Protein 3J9E (pdb70)

Secondary structure (DSSP, 8-state):
--B--B---SS----------HHHHHHHHHHHHHHHHT-SGGGTTTHHHHHHHHHHHHHHHHHH-S----EEES----SS-----TT-HHHHHHHHHHHHHHHHHHHHHHHHHTHHHHHHHTTHHHHHHHHHTTS-SSSS-----HHHHHHHHHHHHHHHHHHHHHHHHHHHHHHHH-TTS--HHHHHHHHHHHHHHHHHHHHHHHHHTTS-TT-EEES----HHHHHHTT-S--SS---S-SS---STTHHHHTTHHHHHHHHSS---TT----SS-HHHHHHHHHSTTS---HHHHHHHHHHHHHHHHHHHHHHHHIIIIIHHHHHHHHHHHHHHH---SSS--HHHHHHS---GGGSSSEEEEE-SSS-SSEEEEEE---GGG---EEEEEETTTTEEEEEEB----STT---PPP-SB-HHHHHHHHHHHHHHT--SSSS----GGG-----PEEEEEE---S-HHHHHHHHHHHHH-HHHHHHHS-SSHHHHHHHHHHHHHT-EEE---------

Radius of gyration: 26.77 Å; Cα contacts (8 Å, |Δi|>4): 735; chains: 1; bounding box: 48×73×82 Å

Foldseek 3Di:
DKDKFFAFALPPDPDPPPQDCVLVVLVVVVQVVCVPPPGDVPCVDPVVVVSVVVSVVVVVVSVCPRDFFAWEQLAAQAPPAAQFQQFALVRFVVRVVVVVVVLLVQLQVLCVPCVVVCLVQLRDLLLVLLCVPPDDDDPPPVVDFLLVSLLSLLVSLLSLLVLLLVQLVVLLVLLVQDPVRHDPVSVVLVVVQLVLLVVVLVQLLVQQVPDDGRYYYHRHYHDLQVNLVSAQSDQRGDDPPDGDRNNSVSSNPSSDSQVSNCVQAVDHLPQLFARSHQSQSSVQSVVCSDPRRGSNSVSVSSVQRSVSSVLSSLLSVLCVPPPSVVLVVLQVVCCVPPDDDSSGRDVVSNVLADWDQQADQFWWKWAFPADDPQKIKTWGFAGLSATKIKIWIGRVVSRMIMIFTAFDDDGRRHDDDHGDHHHPVVRVVVVNVCSQVVDDVDPCPPVDPPRPPDGDIHINGGHHANRHVVVLVVLSVCCRPPNSCSNSLQDDPNSSSSSSSCSCNRRNMGGDDDDDDDDD

Solvent-accessible surface area: 25663 Å² total; per-residue (Å²): 73,99,29,65,78,62,3,24,62,41,61,63,161,128,60,133,83,116,100,68,51,46,26,139,111,31,92,73,76,25,39,130,23,21,134,195,145,87,118,70,150,134,10,80,70,90,64,54,47,118,17,108,37,12,12,117,44,68,62,58,40,82,86,173,49,73,35,46,67,34,0,0,7,15,4,0,39,10,37,66,44,102,5,3,23,0,31,40,64,44,79,7,25,118,44,44,144,80,74,93,103,90,54,64,137,71,22,49,78,5,40,108,126,4,32,109,97,1,90,135,102,10,7,129,56,0,46,63,0,21,74,77,61,77,34,179,73,116,89,149,77,123,121,59,106,38,21,67,10,0,41,36,0,0,44,0,0,24,76,0,0,56,32,17,14,75,37,4,102,91,1,0,70,0,1,82,61,106,128,76,112,28,74,152,71,15,67,76,45,9,119,104,2,46,69,43,2,66,50,0,26,98,28,1,52,106,64,26,97,60,21,133,155,91,16,27,68,29,0,5,37,32,66,17,70,79,1,25,46,20,3,6,13,11,45,8,12,56,56,54,179,32,95,18,22,0,2,0,59,3,0,13,18,0,1,13,0,37,95,0,2,58,54,10,0,28,6,45,2,34,10,1,58,11,7,40,7,7,13,34,1,0,23,11,4,4,105,55,103,69,130,124,1,57,33,91,21,0,0,96,0,0,64,18,7,4,114,3,3,60,41,2,35,105,0,0,51,18,2,56,93,101,0,8,71,96,0,92,136,13,4,56,70,6,83,139,128,65,48,49,128,25,90,86,8,76,70,89,0,35,108,93,10,120,6,68,159,30,32,37,3,18,0,0,0,20,15,5,24,40,110,35,67,29,4,0,0,0,4,0,2,2,16,4,28,26,2,79,3,0,0,0,0,0,4,9,64,72,28,19,0,2,6,5,49,6,34,4,32,169,32,40,6,19,15,86,77,127,66,79,46,63,68,30,55,84,0,18,79,49,1,1,54,54,6,29,67,54,19,186,78,87,122,151,63,5,195,93,119,125,216,24,182,40,1,89,22,91,56,34,14,29,14,32,11,21,8,6,18,51,39,0,58,32,21,0,54,101,2,0,118,44,66,63,2,0,21,2,1,3,69,36,83,88,91,50,10,14,41,2,1,0,0,2,0,15,25,5,5,42,27,10,57,139,202,122,115,80,70,128

B-factor: mean 66.03, std 76.8, range [14.99, 569.48]

Structure (mmCIF, N/CA/C/O backbone):
data_3J9E
#
_entry.id   3J9E
#
_cell.length_a   1
_cell.length_b   1
_cell.length_c   1
_cell.angle_alpha   90
_cell.angle_beta   90
_cell.angle_gamma   90
#
_symmetry.space_group_name_H-M   'P 1'
#
loop_
_atom_site.group_PDB
_atom_site.id
_atom_site.type_symbol
_atom_site.label_atom_id
_atom_site.label_alt_id
_atom_site.label_comp_id
_atom_site.label_asym_id
_atom_site.label_entity_id
_atom_site.label_seq_id
_atom_site.pdbx_PDB_ins_code
_atom_site.Cartn_x
_atom_site.Cartn_y
_atom_site.Cartn_z
_atom_site.occupancy
_atom_site.B_iso_or_equiv
_atom_site.auth_seq_id
_atom_site.auth_comp_id
_atom_site.auth_asym_id
_atom_site.auth_atom_id
_atom_site.pdbx_PDB_model_num
ATOM 1 N N . GLY A 1 2 ? -40.527 73.788 308.375 1.00 66.21 2 GLY D N 1
ATOM 2 C CA . GLY A 1 2 ? -40.253 74.181 307.004 1.00 67.69 2 GLY D CA 1
ATOM 3 C C . GLY A 1 2 ? -39.053 73.450 306.426 1.00 62.31 2 GLY D C 1
ATOM 4 O O . GLY A 1 2 ? -37.918 73.844 306.655 1.00 69.57 2 GLY D O 1
ATOM 5 N N . LYS A 1 3 ? -39.307 72.389 305.671 1.00 52.19 3 LYS D N 1
ATOM 6 C CA . LYS A 1 3 ? -38.258 71.615 305.036 1.00 37.30 3 LYS D CA 1
ATOM 7 C C . LYS A 1 3 ? -37.490 72.466 304.030 1.00 38.84 3 LYS D C 1
ATOM 8 O O . LYS A 1 3 ? -38.058 73.368 303.441 1.00 52.33 3 LYS D O 1
ATOM 14 N N . VAL A 1 4 ? -36.197 72.216 303.867 1.00 31.02 4 VAL D N 1
ATOM 15 C CA . VAL A 1 4 ? -35.376 72.884 302.855 1.00 26.87 4 VAL D CA 1
ATOM 16 C C . VAL A 1 4 ? -34.331 71.928 302.314 1.00 29.09 4 VAL D C 1
ATOM 17 O O . VAL A 1 4 ? -33.574 71.366 303.073 1.00 39.10 4 VAL D O 1
ATOM 21 N N . ILE A 1 5 ? -34.245 71.704 301.018 1.00 26.70 5 ILE D N 1
ATOM 22 C CA . ILE A 1 5 ? -33.189 70.797 300.586 1.00 19.32 5 ILE D CA 1
ATOM 23 C C . ILE A 1 5 ? -32.311 71.420 299.490 1.00 50.88 5 ILE D C 1
ATOM 24 O O . ILE A 1 5 ? -32.376 71.028 298.327 1.00 52.67 5 ILE D O 1
ATOM 29 N N . ARG A 1 6 ? -31.493 72.408 299.874 1.00 48.18 6 ARG D N 1
ATOM 30 C CA . ARG A 1 6 ? -30.557 73.081 298.969 1.00 19.93 6 ARG D CA 1
ATOM 31 C C . ARG A 1 6 ? -29.407 72.165 298.724 1.00 19.57 6 ARG D C 1
ATOM 32 O O . ARG A 1 6 ? -29.394 71.070 299.254 1.00 20.33 6 ARG D O 1
ATOM 40 N N . SER A 1 7 ? -28.479 72.541 297.862 1.00 23.72 7 SER D N 1
ATOM 41 C CA . SER A 1 7 ? -27.275 71.720 297.737 1.00 28.00 7 SER D CA 1
ATOM 42 C C . SER A 1 7 ? -26.014 72.569 297.967 1.00 31.64 7 SER D C 1
ATOM 43 O O . SER A 1 7 ? -25.955 73.729 297.552 1.00 39.50 7 SER D O 1
ATOM 46 N N . LEU A 1 8 ? -25.020 71.983 298.632 1.00 18.96 8 LEU D N 1
ATOM 47 C CA . LEU A 1 8 ? -23.829 72.689 299.076 1.00 18.89 8 LEU D CA 1
ATOM 48 C C . LEU A 1 8 ? -22.903 73.191 297.966 1.00 27.08 8 LEU D C 1
ATOM 49 O O . LEU A 1 8 ? -22.717 72.506 296.984 1.00 40.40 8 LEU D O 1
ATOM 54 N N . ASN A 1 9 ? -22.309 74.371 298.122 1.00 19.59 9 ASN D N 1
ATOM 55 C CA . ASN A 1 9 ? -21.343 74.872 297.144 1.00 30.84 9 ASN D CA 1
ATOM 56 C C . ASN A 1 9 ? -19.914 74.568 297.509 1.00 36.32 9 ASN D C 1
ATOM 57 O O . ASN A 1 9 ? -19.675 74.135 298.609 1.00 49.08 9 ASN D O 1
ATOM 62 N N . ARG A 1 10 ? -18.946 74.780 296.620 1.00 35.60 10 ARG D N 1
ATOM 63 C CA . ARG A 1 10 ? -17.646 74.195 296.901 1.00 31.52 10 ARG D CA 1
ATOM 64 C C . ARG A 1 10 ? -16.359 74.743 296.254 1.00 40.18 10 ARG D C 1
ATOM 65 O O . ARG A 1 10 ? -15.292 74.245 296.573 1.00 51.23 10 ARG D O 1
ATOM 73 N N . PHE A 1 11 ? -16.454 75.722 295.360 1.00 41.51 11 PHE D N 1
ATOM 74 C CA . PHE A 1 11 ? -15.305 76.329 294.627 1.00 47.63 11 PHE D CA 1
ATOM 75 C C . PHE A 1 11 ? -15.119 75.739 293.230 1.00 55.74 11 PHE D C 1
ATOM 76 O O . PHE A 1 11 ? -15.075 76.485 292.238 1.00 57.28 11 PHE D O 1
ATOM 84 N N . GLY A 1 12 ? -15.037 74.421 293.119 1.00 61.39 12 GLY D N 1
ATOM 85 C CA . GLY A 1 12 ? -15.142 73.833 291.793 1.00 64.25 12 GLY D CA 1
ATOM 86 C C . GLY A 1 12 ? -16.605 73.780 291.349 1.00 68.93 12 GLY D C 1
ATOM 87 O O . GLY A 1 12 ? -17.257 72.738 291.506 1.00 68.02 12 GLY D O 1
ATOM 88 N N . LYS A 1 13 ? -17.124 74.893 290.812 1.00 64.38 13 LYS D N 1
ATOM 89 C CA . LYS A 1 13 ? -18.542 75.001 290.394 1.00 61.87 13 LYS D CA 1
ATOM 90 C C . LYS A 1 13 ? -18.744 75.953 289.209 1.00 58.38 13 LYS D C 1
ATOM 91 O O . LYS A 1 13 ? -19.444 76.969 289.330 1.00 54.83 13 LYS D O 1
ATOM 97 N N . LYS A 1 14 ? -19.554 75.729 289.254 1.00 147.16 14 LYS D N 1
ATOM 98 C CA . LYS A 1 14 ? -19.632 76.602 288.085 1.00 179.85 14 LYS D CA 1
ATOM 99 C C . LYS A 1 14 ? -18.676 76.117 286.987 1.00 209.17 14 LYS D C 1
ATOM 100 O O . LYS A 1 14 ? -18.838 75.011 286.472 1.00 210.41 14 LYS D O 1
ATOM 106 N N . VAL A 1 15 ? -17.683 76.946 286.654 1.00 231.12 15 VAL D N 1
ATOM 107 C CA . VAL A 1 15 ? -16.665 76.647 285.636 1.00 223.83 15 VAL D CA 1
ATOM 108 C C . VAL A 1 15 ? -17.281 76.114 284.343 1.00 210.69 15 VAL D C 1
ATOM 109 O O . VAL A 1 15 ? -17.364 74.903 284.134 1.00 211.14 15 VAL D O 1
ATOM 113 N N . GLY A 1 16 ? -17.735 77.022 283.487 1.00 226.63 16 GLY D N 1
ATOM 114 C CA . GLY A 1 16 ? -17.670 78.444 283.760 1.00 243.60 16 GLY D CA 1
ATOM 115 C C . GLY A 1 16 ? -18.603 79.177 282.827 1.00 228.26 16 GLY D C 1
ATOM 116 O O . GLY A 1 16 ? -18.624 78.907 281.626 1.00 240.02 16 GLY D O 1
ATOM 117 N N . ASN A 1 17 ? -19.384 80.097 283.380 1.00 236.74 17 ASN D N 1
ATOM 118 C CA . ASN A 1 17 ? -20.379 80.818 282.600 1.00 259.19 17 ASN D CA 1
ATOM 119 C C . ASN A 1 17 ? -19.763 81.680 281.498 1.00 262.52 17 ASN D C 1
ATOM 120 O O . ASN A 1 17 ? -20.289 81.748 280.386 1.00 264.04 17 ASN D O 1
ATOM 125 N N . ALA A 1 18 ? -18.631 82.308 281.813 1.00 256.12 18 ALA D N 1
ATOM 126 C CA . ALA A 1 18 ? -17.866 83.125 280.864 1.00 245.49 18 ALA D CA 1
ATOM 127 C C . ALA A 1 18 ? -18.692 84.128 280.042 1.00 235.63 18 ALA D C 1
ATOM 128 O O . ALA A 1 18 ? -18.856 83.940 278.836 1.00 234.61 18 ALA D O 1
ATOM 130 N N . LEU A 1 19 ? -19.223 85.174 280.678 1.00 229.18 19 LEU D N 1
ATOM 131 C CA . LEU A 1 19 ? -19.849 86.263 279.912 1.00 227.23 19 LEU D CA 1
ATOM 132 C C . LEU A 1 19 ? -18.832 87.378 279.532 1.00 222.04 19 LEU D C 1
ATOM 133 O O . LEU A 1 19 ? -18.745 87.714 278.349 1.00 221.28 19 LEU D O 1
ATOM 138 N N . THR A 1 20 ? -18.061 87.957 280.465 1.00 228.38 20 THR D N 1
ATOM 139 C CA . THR A 1 20 ? -18.193 87.818 281.916 1.00 233.46 20 THR D CA 1
ATOM 140 C C . THR A 1 20 ? -18.704 89.134 282.500 1.00 215.69 20 THR D C 1
ATOM 141 O O . THR A 1 20 ? -18.944 89.249 283.704 1.00 213.79 20 THR D O 1
ATOM 145 N N . SER A 1 21 ? -18.871 90.124 281.630 1.00 201.55 21 SER D N 1
ATOM 146 C CA . SER A 1 21 ? -19.273 91.458 282.057 1.00 185.41 21 SER D CA 1
ATOM 147 C C . SER A 1 21 ? -20.770 91.522 282.267 1.00 146.95 21 SER D C 1
ATOM 148 O O . SER A 1 21 ? -21.326 90.757 283.050 1.00 134.68 21 SER D O 1
ATOM 151 N N . ASN A 1 22 ? -21.404 92.454 281.560 1.00 140.86 22 ASN D N 1
ATOM 152 C CA . ASN A 1 22 ? -22.843 92.683 281.618 1.00 145.00 22 ASN D CA 1
ATOM 153 C C . ASN A 1 22 ? -23.291 93.204 282.978 1.00 134.77 22 ASN D C 1
ATOM 154 O O . ASN A 1 22 ? -24.262 93.954 283.065 1.00 135.67 22 ASN D O 1
ATOM 159 N N . THR A 1 23 ? -22.559 92.849 284.029 1.00 131.20 23 THR D N 1
ATOM 160 C CA . THR A 1 23 ? -22.814 93.382 285.360 1.00 121.46 23 THR D CA 1
ATOM 161 C C . THR A 1 23 ? -22.642 94.891 285.348 1.00 96.37 23 THR D C 1
ATOM 162 O O . THR A 1 23 ? -23.207 95.584 286.181 1.00 84.10 23 THR D O 1
ATOM 166 N N . ALA A 1 24 ? -21.839 95.387 284.413 1.00 88.58 24 ALA D N 1
ATOM 167 C CA . ALA A 1 24 ? -21.666 96.820 284.245 1.00 88.55 24 ALA D CA 1
ATOM 168 C C . ALA A 1 24 ? -22.785 97.385 283.399 1.00 80.21 24 ALA D C 1
ATOM 169 O O . ALA A 1 24 ? -23.301 98.473 283.658 1.00 72.95 24 ALA D O 1
ATOM 171 N N . LYS A 1 25 ? -23.123 96.630 282.358 1.00 91.16 25 LYS D N 1
ATOM 172 C CA . LYS A 1 25 ? -24.156 97.014 281.409 1.00 78.15 25 LYS D CA 1
ATOM 173 C C . LYS A 1 25 ? -25.518 97.038 282.080 1.00 68.00 25 LYS D C 1
ATOM 174 O O . LYS A 1 25 ? -26.371 97.853 281.729 1.00 75.72 25 LYS D O 1
ATOM 180 N N . LYS A 1 26 ? -25.717 96.143 283.045 1.00 57.64 26 LYS D N 1
ATOM 181 C CA . LYS A 1 26 ? -27.008 96.026 283.706 1.00 65.48 26 LYS D CA 1
ATOM 182 C C . LYS A 1 26 ? -27.165 97.038 284.816 1.00 77.07 26 LYS D C 1
ATOM 183 O O . LYS A 1 26 ? -28.166 97.752 284.867 1.00 70.88 26 LYS D O 1
ATOM 189 N N . ILE A 1 27 ? -26.140 97.143 285.660 1.00 83.81 27 ILE D N 1
ATOM 190 C CA . ILE A 1 27 ? -26.189 98.039 286.804 1.00 74.39 27 ILE D CA 1
ATOM 191 C C . ILE A 1 27 ? -26.407 99.450 286.284 1.00 70.58 27 ILE D C 1
ATOM 192 O O . ILE A 1 27 ? -26.951 100.281 286.986 1.00 79.87 27 ILE D O 1
ATOM 197 N N . TYR A 1 28 ? -25.997 99.722 285.051 1.00 62.84 28 TYR D N 1
ATOM 198 C CA . TYR A 1 28 ? -26.291 101.012 284.452 1.00 66.88 28 TYR D CA 1
ATOM 199 C C . TYR A 1 28 ? -27.711 101.061 283.915 1.00 78.70 28 TYR D C 1
ATOM 200 O O . TYR A 1 28 ? -28.383 102.092 284.003 1.00 91.50 28 TYR D O 1
ATOM 209 N N . SER A 1 29 ? -28.174 99.942 283.371 1.00 77.48 29 SER D N 1
ATOM 210 C CA . SER A 1 29 ? -29.464 99.925 282.694 1.00 97.50 29 SER D CA 1
ATOM 211 C C . SER A 1 29 ? -30.629 100.089 283.665 1.00 91.15 29 SER D C 1
ATOM 212 O O . SER A 1 29 ? -31.540 100.875 283.420 1.00 96.94 29 SER D O 1
ATOM 215 N N . THR A 1 30 ? -30.607 99.327 284.754 1.00 91.35 30 THR D N 1
ATOM 216 C CA . THR A 1 30 ? -31.617 99.462 285.802 1.00 93.77 30 THR D CA 1
ATOM 217 C C . THR A 1 30 ? -31.495 100.774 286.569 1.00 103.36 30 THR D C 1
ATOM 218 O O . THR A 1 30 ? -32.495 101.338 287.007 1.00 112.93 30 THR D O 1
ATOM 222 N N . ILE A 1 31 ? -30.266 101.247 286.744 1.00 93.02 31 ILE D N 1
ATOM 223 C CA . ILE A 1 31 ? -30.042 102.490 287.460 1.00 89.73 31 ILE D CA 1
ATOM 224 C C . ILE A 1 31 ? -30.611 103.645 286.662 1.00 78.95 31 ILE D C 1
ATOM 225 O O . ILE A 1 31 ? -31.115 104.606 287.238 1.00 94.94 31 ILE D O 1
ATOM 230 N N . GLY A 1 32 ? -30.570 103.532 285.336 1.00 83.16 32 GLY D N 1
ATOM 231 C CA . GLY A 1 32 ? -31.136 104.559 284.472 1.00 96.71 32 GLY D CA 1
ATOM 232 C C . GLY A 1 32 ? -32.657 104.544 284.414 1.00 107.62 32 GLY D C 1
ATOM 233 O O . GLY A 1 32 ? -33.309 105.586 284.257 1.00 119.61 32 GLY D O 1
ATOM 234 N N . LYS A 1 33 ? -33.226 103.354 284.553 1.00 100.80 33 LYS D N 1
ATOM 235 C CA . LYS A 1 33 ? -34.669 103.182 284.547 1.00 107.93 33 LYS D CA 1
ATOM 236 C C . LYS A 1 33 ? -35.295 103.624 285.867 1.00 117.52 33 LYS D C 1
ATOM 237 O O . LYS A 1 33 ? -36.383 104.209 285.885 1.00 132.86 33 LYS D O 1
ATOM 243 N N . ALA A 1 34 ? -34.605 103.342 286.969 1.00 116.78 34 ALA D N 1
ATOM 244 C CA . ALA A 1 34 ? -35.066 103.768 288.287 1.00 120.81 34 ALA D CA 1
ATOM 245 C C . ALA A 1 34 ? -35.075 105.287 288.366 1.00 125.84 34 ALA D C 1
ATOM 246 O O . ALA A 1 34 ? -35.895 105.880 289.066 1.00 131.37 34 ALA D O 1
ATOM 248 N N . ALA A 1 35 ? -34.140 105.912 287.661 1.00 126.68 35 ALA D N 1
ATOM 249 C CA . ALA A 1 35 ? -34.154 107.357 287.486 1.00 135.57 35 ALA D CA 1
ATOM 250 C C . ALA A 1 35 ? -35.275 107.796 286.542 1.00 142.14 35 ALA D C 1
ATOM 251 O O . ALA A 1 35 ? -35.835 108.877 286.701 1.00 157.24 35 ALA D O 1
ATOM 253 N N . GLU A 1 36 ? -35.605 106.958 285.564 1.00 145.12 36 GLU D N 1
ATOM 254 C CA . GLU A 1 36 ? -36.712 107.267 284.661 1.00 154.26 36 GLU D CA 1
ATOM 255 C C . GLU A 1 36 ? -38.062 107.252 285.387 1.00 152.99 36 GLU D C 1
ATOM 256 O O . GLU A 1 36 ? -39.006 107.927 284.971 1.00 163.26 36 GLU D O 1
ATOM 262 N N . ARG A 1 37 ? -38.152 106.480 286.467 1.00 144.86 37 ARG D N 1
ATOM 263 C CA . ARG A 1 37 ? -39.376 106.430 287.268 1.00 144.48 37 ARG D CA 1
ATOM 264 C C . ARG A 1 37 ? -39.550 107.617 288.225 1.00 150.00 37 ARG D C 1
ATOM 265 O O . ARG A 1 37 ? -40.666 108.101 288.412 1.00 162.38 37 ARG D O 1
ATOM 273 N N . PHE A 1 38 ? -38.462 108.087 288.831 1.00 155.94 38 PHE D N 1
ATOM 274 C CA . PHE A 1 38 ? -38.592 108.972 289.989 1.00 163.97 38 PHE D CA 1
ATOM 275 C C . PHE A 1 38 ? -38.357 110.489 289.741 1.00 184.20 38 PHE D C 1
ATOM 276 O O . PHE A 1 38 ? -38.614 111.272 290.653 1.00 189.95 38 PHE D O 1
ATOM 284 N N . ALA A 1 39 ? -37.889 110.859 288.534 1.00 200.41 39 ALA D N 1
ATOM 285 C CA . ALA A 1 39 ? -37.721 112.237 287.974 1.00 230.60 39 ALA D CA 1
ATOM 286 C C . ALA A 1 39 ? -36.331 112.434 287.384 1.00 245.30 39 ALA D C 1
ATOM 287 O O . ALA A 1 39 ? -35.547 113.254 287.866 1.00 254.61 39 ALA D O 1
ATOM 289 N N . GLU A 1 40 ? -36.045 111.656 286.346 1.00 279.92 40 GLU D N 1
ATOM 290 C CA . GLU A 1 40 ? -34.897 111.860 285.465 1.00 294.61 40 GLU D CA 1
ATOM 291 C C . GLU A 1 40 ? -33.517 111.823 286.116 1.00 296.99 40 GLU D C 1
ATOM 292 O O . GLU A 1 40 ? -33.372 111.778 287.340 1.00 297.70 40 GLU D O 1
ATOM 298 N N . SER A 1 41 ? -32.507 111.829 285.250 1.00 306.17 41 SER D N 1
ATOM 299 C CA . SER A 1 41 ? -31.113 111.636 285.639 1.00 313.68 41 SER D CA 1
ATOM 300 C C . SER A 1 41 ? -30.336 112.928 285.946 1.00 317.87 41 SER D C 1
ATOM 301 O O . SER A 1 41 ? -29.160 112.870 286.316 1.00 319.97 41 SER D O 1
ATOM 304 N N . GLU A 1 42 ? -30.992 114.079 285.802 1.00 323.31 42 GLU D N 1
ATOM 305 C CA . GLU A 1 42 ? -30.299 115.376 285.747 1.00 325.20 42 GLU D CA 1
ATOM 306 C C . GLU A 1 42 ? -29.521 115.778 287.021 1.00 319.25 42 GLU D C 1
ATOM 307 O O . GLU A 1 42 ? -28.468 116.419 286.930 1.00 325.85 42 GLU D O 1
ATOM 313 N N . ILE A 1 43 ? -30.014 115.382 288.196 1.00 312.69 43 ILE D N 1
ATOM 314 C CA . ILE A 1 43 ? -29.359 115.726 289.468 1.00 303.12 43 ILE D CA 1
ATOM 315 C C . ILE A 1 43 ? -27.972 115.076 289.594 1.00 287.11 43 ILE D C 1
ATOM 316 O O . ILE A 1 43 ? -27.057 115.630 290.215 1.00 274.19 43 ILE D O 1
ATOM 321 N N . GLY A 1 44 ? -27.814 113.910 288.983 1.00 302.47 44 GLY D N 1
ATOM 322 C CA . GLY A 1 44 ? -26.609 113.132 289.167 1.00 337.23 44 GLY D CA 1
ATOM 323 C C . GLY A 1 44 ? -25.436 113.431 288.268 1.00 343.50 44 GLY D C 1
ATOM 324 O O . GLY A 1 44 ? -24.358 112.885 288.461 1.00 355.17 44 GLY D O 1
ATOM 325 N N . SER A 1 45 ? -25.643 114.312 287.300 1.00 374.23 45 SER D N 1
ATOM 326 C CA . SER A 1 45 ? -24.756 114.422 286.141 1.00 386.75 45 SER D CA 1
ATOM 327 C C . SER A 1 45 ? -23.275 114.910 286.194 1.00 389.66 45 SER D C 1
ATOM 328 O O . SER A 1 45 ? -22.517 114.376 285.378 1.00 402.97 45 SER D O 1
ATOM 331 N N . ALA A 1 46 ? -22.760 115.829 287.039 1.00 365.63 46 ALA D N 1
ATOM 332 C CA . ALA A 1 46 ? -23.094 116.324 288.395 1.00 208.28 46 ALA D CA 1
ATOM 333 C C . ALA A 1 46 ? -22.595 115.318 289.424 1.00 162.51 46 ALA D C 1
ATOM 334 O O . ALA A 1 46 ? -21.928 114.358 289.073 1.00 64.38 46 ALA D O 1
ATOM 336 N N . ALA A 1 47 ? -22.848 115.577 290.696 1.00 112.48 47 ALA D N 1
ATOM 337 C CA . ALA A 1 47 ? -22.134 114.876 291.765 1.00 95.34 47 ALA D CA 1
ATOM 338 C C . ALA A 1 47 ? -22.420 113.381 291.917 1.00 75.46 47 ALA D C 1
ATOM 339 O O . ALA A 1 47 ? -21.561 112.646 292.387 1.00 61.23 47 ALA D O 1
ATOM 341 N N . ILE A 1 48 ? -23.620 112.931 291.562 1.00 74.83 48 ILE D N 1
ATOM 342 C CA . ILE A 1 48 ? -24.002 111.536 291.798 1.00 65.75 48 ILE D CA 1
ATOM 343 C C . ILE A 1 48 ? -23.369 110.561 290.811 1.00 68.64 48 ILE D C 1
ATOM 344 O O . ILE A 1 48 ? -23.147 109.381 291.128 1.00 78.76 48 ILE D O 1
ATOM 349 N N . ASP A 1 49 ? -23.054 111.053 289.619 1.00 62.98 49 ASP D N 1
ATOM 350 C CA . ASP A 1 49 ? -22.457 110.200 288.610 1.00 74.25 49 ASP D CA 1
ATOM 351 C C . ASP A 1 49 ? -21.108 109.691 289.083 1.00 76.88 49 ASP D C 1
ATOM 352 O O . ASP A 1 49 ? -20.649 108.631 288.659 1.00 89.08 49 ASP D O 1
ATOM 357 N N . GLY A 1 50 ? -20.468 110.451 289.963 1.00 75.03 50 GLY D N 1
ATOM 358 C CA . GLY A 1 50 ? -19.238 109.997 290.579 1.00 78.81 50 GLY D CA 1
ATOM 359 C C . GLY A 1 50 ? -19.500 108.821 291.496 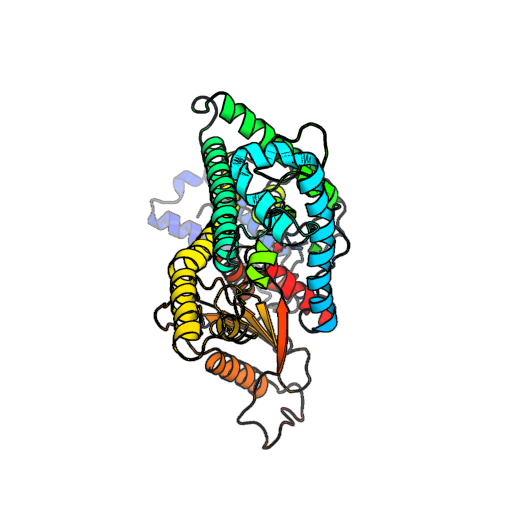1.00 69.55 50 GLY D C 1
ATOM 360 O O . GLY A 1 50 ? -18.728 107.859 291.522 1.00 79.91 50 GLY D O 1
ATOM 361 N N . LEU A 1 51 ? -20.618 108.870 292.212 1.00 57.32 51 LEU D N 1
ATOM 362 C CA . LEU A 1 51 ? -20.968 107.780 293.108 1.00 69.85 51 LEU D CA 1
ATOM 363 C C . LEU A 1 51 ? -21.262 106.506 292.333 1.00 85.70 51 LEU D C 1
ATOM 364 O O . LEU A 1 51 ? -20.838 105.408 292.721 1.00 97.49 51 LEU D O 1
ATOM 369 N N . VAL A 1 52 ? -21.959 106.668 291.214 1.00 88.17 52 VAL D N 1
ATOM 370 C CA . VAL A 1 52 ? -22.306 105.539 290.363 1.00 55.96 52 VAL D CA 1
ATOM 371 C C . VAL A 1 52 ? -21.076 104.922 289.766 1.00 119.90 52 VAL D C 1
ATOM 372 O O . VAL A 1 52 ? -20.896 103.710 289.794 1.00 110.51 52 VAL D O 1
ATOM 376 N N . GLN A 1 53 ? -20.223 105.776 289.215 1.00 55.99 53 GLN D N 1
ATOM 377 C CA . GLN A 1 53 ? -19.041 105.303 288.531 1.00 55.68 53 GLN D CA 1
ATOM 378 C C . GLN A 1 53 ? -18.169 104.558 289.499 1.00 59.68 53 GLN D C 1
ATOM 379 O O . GLN A 1 53 ? -17.550 103.551 289.156 1.00 78.05 53 GLN D O 1
ATOM 385 N N . GLY A 1 54 ? -18.164 105.040 290.732 1.00 54.27 54 GLY D N 1
ATOM 386 C CA . GLY A 1 54 ? -17.351 104.427 291.755 1.00 53.30 54 GLY D CA 1
ATOM 387 C C . GLY A 1 54 ? -17.880 103.080 292.178 1.00 97.50 54 GLY D C 1
ATOM 388 O O . GLY A 1 54 ? -17.123 102.111 292.280 1.00 97.59 54 GLY D O 1
ATOM 389 N N . SER A 1 55 ? -19.182 103.002 292.423 1.00 52.36 55 SER D N 1
ATOM 390 C CA . SER A 1 55 ? -19.753 101.735 292.859 1.00 78.04 55 SER D CA 1
ATOM 391 C C . SER A 1 55 ? -19.689 100.675 291.764 1.00 77.46 55 SER D C 1
ATOM 392 O O . SER A 1 55 ? -19.468 99.501 292.033 1.00 83.54 55 SER D O 1
ATOM 395 N N . VAL A 1 56 ? -19.871 101.109 290.526 1.00 52.24 56 VAL D N 1
ATOM 396 C CA . VAL A 1 56 ? -19.745 100.236 289.374 1.00 52.36 56 VAL D CA 1
ATOM 397 C C . VAL A 1 56 ? -18.329 99.724 289.287 1.00 159.32 56 VAL D C 1
ATOM 398 O O . VAL A 1 56 ? -18.097 98.551 288.997 1.00 136.30 56 VAL D O 1
ATOM 402 N N . HIS A 1 57 ? -17.378 100.596 289.588 1.00 52.02 57 HIS D N 1
ATOM 403 C CA . HIS A 1 57 ? -15.986 100.206 289.525 1.00 55.89 57 HIS D CA 1
ATOM 404 C C . HIS A 1 57 ? -15.664 99.159 290.571 1.00 66.77 57 HIS D C 1
ATOM 405 O O . HIS A 1 57 ? -15.088 98.109 290.258 1.00 97.58 57 HIS D O 1
ATOM 412 N N . SER A 1 58 ? -16.060 99.423 291.810 1.00 50.29 58 SER D N 1
ATOM 413 C CA . SER A 1 58 ? -15.770 98.476 292.876 1.00 63.47 58 SER D CA 1
ATOM 414 C C . SER A 1 58 ? -16.485 97.149 292.647 1.00 76.89 58 SER D C 1
ATOM 415 O O . SER A 1 58 ? -15.940 96.079 292.926 1.00 78.85 58 SER D O 1
ATOM 418 N N . ILE A 1 59 ? -17.699 97.225 292.117 1.00 70.00 59 ILE D N 1
ATOM 419 C CA . ILE A 1 59 ? -18.495 96.035 291.878 1.00 48.95 59 ILE D CA 1
ATOM 420 C C . ILE A 1 59 ? -17.803 95.197 290.832 1.00 66.92 59 ILE D C 1
ATOM 421 O O . ILE A 1 59 ? -17.680 93.983 290.980 1.00 73.75 59 ILE D O 1
ATOM 426 N N . ILE A 1 60 ? -17.308 95.869 289.799 1.00 49.94 60 ILE D N 1
ATOM 427 C CA . ILE A 1 60 ? -16.677 95.203 288.678 1.00 50.37 60 ILE D CA 1
ATOM 428 C C . ILE A 1 60 ? -15.395 94.510 289.084 1.00 65.93 60 ILE D C 1
ATOM 429 O O . ILE A 1 60 ? -15.180 93.351 288.726 1.00 87.65 60 ILE D O 1
ATOM 434 N N . THR A 1 61 ? -14.541 95.201 289.836 1.00 54.55 61 THR D N 1
ATOM 435 C CA . THR A 1 61 ? -13.316 94.555 290.306 1.00 50.44 61 THR D CA 1
ATOM 436 C C . THR A 1 61 ? -13.600 93.471 291.339 1.00 61.25 61 THR D C 1
ATOM 437 O O . THR A 1 61 ? -12.806 92.553 291.505 1.00 81.68 61 THR D O 1
ATOM 441 N N . GLY A 1 62 ? -14.720 93.570 292.044 1.00 61.72 62 GLY D N 1
ATOM 442 C CA . GLY A 1 62 ? -15.124 92.477 292.909 1.00 64.52 62 GLY D CA 1
ATOM 443 C C . GLY A 1 62 ? -15.492 91.269 292.065 1.00 63.21 62 GLY D C 1
ATOM 444 O O . GLY A 1 62 ? -15.215 90.127 292.420 1.00 63.08 62 GLY D O 1
ATOM 445 N N . GLU A 1 63 ? -16.109 91.540 290.923 1.00 65.77 63 GLU D N 1
ATOM 446 C CA . GLU A 1 63 ? -16.443 90.504 289.964 1.00 67.64 63 GLU D CA 1
ATOM 447 C C . GLU A 1 63 ? -15.183 89.899 289.354 1.00 65.92 63 GLU D C 1
ATOM 448 O O . GLU A 1 63 ? -15.186 88.745 288.949 1.00 79.60 63 GLU D O 1
ATOM 454 N N . SER A 1 64 ? -14.108 90.679 289.277 1.00 55.47 64 SER D N 1
ATOM 455 C CA . SER A 1 64 ? -12.877 90.207 288.644 1.00 53.76 64 SER D CA 1
ATOM 456 C C . SER A 1 64 ? -12.245 89.061 289.397 1.00 60.07 64 SER D C 1
ATOM 457 O O . SER A 1 64 ? -11.533 88.241 288.813 1.00 84.88 64 SER D O 1
ATOM 460 N N . TYR A 1 65 ? -12.466 89.023 290.705 1.00 55.82 65 TYR D N 1
ATOM 461 C CA . TYR A 1 65 ? -11.868 87.973 291.513 1.00 57.97 65 TYR D CA 1
ATOM 462 C C . TYR A 1 65 ? -12.619 86.676 291.305 1.00 66.03 65 TYR D C 1
ATOM 463 O O . TYR A 1 65 ? -12.019 85.610 291.217 1.00 76.28 65 TYR D O 1
ATOM 472 N N . GLY A 1 66 ? -13.933 86.785 291.168 1.00 72.92 66 GLY D N 1
ATOM 473 C CA . GLY A 1 66 ? -14.775 85.620 290.974 1.00 91.60 66 GLY D CA 1
ATOM 474 C C . GLY A 1 66 ? -14.754 84.718 292.189 1.00 104.39 66 GLY D C 1
ATOM 475 O O . GLY A 1 66 ? -14.945 85.177 293.315 1.00 106.67 66 GLY D O 1
ATOM 476 N N . GLU A 1 67 ? -14.547 83.425 291.962 1.00 117.94 67 GLU D N 1
ATOM 477 C CA . GLU A 1 67 ? -14.387 82.500 293.068 1.00 129.15 67 GLU D CA 1
ATOM 478 C C . GLU A 1 67 ? -13.148 82.897 293.843 1.00 131.07 67 GLU D C 1
ATOM 479 O O . GLU A 1 67 ? -12.093 83.120 293.258 1.00 151.58 67 GLU D O 1
ATOM 485 N N . SER A 1 68 ? -12.794 82.581 294.415 1.00 33.75 68 SER D N 1
ATOM 486 C CA . SER A 1 68 ? -12.113 83.478 295.381 1.00 47.91 68 SER D CA 1
ATOM 487 C C . SER A 1 68 ? -12.323 83.146 296.886 1.00 55.26 68 SER D C 1
ATOM 488 O O . SER A 1 68 ? -13.460 83.176 297.379 1.00 59.89 68 SER D O 1
ATOM 491 N N . VAL A 1 69 ? -11.229 82.910 297.621 1.00 49.03 69 VAL D N 1
ATOM 492 C CA . VAL A 1 69 ? -11.300 82.284 298.957 1.00 40.04 69 VAL D CA 1
ATOM 493 C C . VAL A 1 69 ? -10.869 83.126 300.181 1.00 49.23 69 VAL D C 1
ATOM 494 O O . VAL A 1 69 ? -9.735 82.976 300.648 1.00 56.72 69 VAL D O 1
ATOM 498 N N . LYS A 1 70 ? -11.766 83.945 300.747 1.00 40.22 70 LYS D N 1
ATOM 499 C CA . LYS A 1 70 ? -11.460 84.712 301.971 1.00 38.44 70 LYS D CA 1
ATOM 500 C C . LYS A 1 70 ? -11.106 83.764 303.123 1.00 38.02 70 LYS D C 1
ATOM 501 O O . LYS A 1 70 ? -11.374 82.556 303.026 1.00 41.49 70 LYS D O 1
ATOM 507 N N . GLN A 1 71 ? -10.469 84.265 304.189 1.00 36.67 71 GLN D N 1
ATOM 508 C CA . GLN A 1 71 ? -10.207 83.384 305.341 1.00 29.68 71 GLN D CA 1
ATOM 509 C C . GLN A 1 71 ? -11.291 83.486 306.411 1.00 27.19 71 GLN D C 1
ATOM 510 O O . GLN A 1 71 ? -11.709 84.576 306.762 1.00 29.56 71 GLN D O 1
ATOM 516 N N . ALA A 1 72 ? -11.738 82.356 306.941 1.00 20.64 72 ALA D N 1
ATOM 517 C CA . ALA A 1 72 ? -12.948 82.370 307.738 1.00 20.32 72 ALA D CA 1
ATOM 518 C C . ALA A 1 72 ? -12.772 81.632 309.024 1.00 19.89 72 ALA D C 1
ATOM 519 O O . ALA A 1 72 ? -12.281 80.521 309.007 1.00 30.96 72 ALA D O 1
ATOM 521 N N . VAL A 1 73 ? -13.234 82.214 310.130 1.00 20.44 73 VAL D N 1
ATOM 522 C CA . VAL A 1 73 ? -12.983 81.635 311.450 1.00 19.64 73 VAL D CA 1
ATOM 523 C C . VAL A 1 73 ? -14.229 81.086 312.129 1.00 42.85 73 VAL D C 1
ATOM 524 O O . VAL A 1 73 ? -15.335 81.524 311.844 1.00 36.86 73 VAL D O 1
ATOM 528 N N . LEU A 1 74 ? -14.064 80.109 313.011 1.00 18.89 74 LEU D N 1
ATOM 529 C CA . LEU A 1 74 ? -15.182 79.658 313.839 1.00 18.53 74 LEU D CA 1
ATOM 530 C C . LEU A 1 74 ? -15.211 80.463 315.129 1.00 34.13 74 LEU D C 1
ATOM 531 O O . LEU A 1 74 ? -14.335 80.288 315.957 1.00 39.06 74 LEU D O 1
ATOM 536 N N . LEU A 1 75 ? -16.214 81.317 315.322 1.00 18.90 75 LEU D N 1
ATOM 537 C CA . LEU A 1 75 ? -16.237 82.223 316.463 1.00 19.21 75 LEU D CA 1
ATOM 538 C C . LEU A 1 75 ? -16.294 81.514 317.798 1.00 42.90 75 LEU D C 1
ATOM 539 O O . LEU A 1 75 ? -17.284 81.603 318.514 1.00 51.09 75 LEU D O 1
ATOM 544 N N . ASN A 1 76 ? -15.230 80.820 318.149 1.00 31.40 76 ASN D N 1
ATOM 545 C CA . ASN A 1 76 ? -15.092 80.302 319.491 1.00 30.10 76 ASN D CA 1
ATOM 546 C C . ASN A 1 76 ? -13.613 80.373 319.863 1.00 34.70 76 ASN D C 1
ATOM 547 O O . ASN A 1 76 ? -12.763 79.791 319.183 1.00 43.07 76 ASN D O 1
ATOM 552 N N . VAL A 1 77 ? -13.292 81.145 320.894 1.00 32.38 77 VAL D N 1
ATOM 553 C CA . VAL A 1 77 ? -11.940 81.137 321.439 1.00 30.13 77 VAL D CA 1
ATOM 554 C C . VAL A 1 77 ? -11.639 79.776 322.073 1.00 33.81 77 VAL D C 1
ATOM 555 O O . VAL A 1 77 ? -12.484 79.259 322.811 1.00 40.63 77 VAL D O 1
ATOM 559 N N . LEU A 1 78 ? -10.439 79.233 321.840 1.00 32.72 78 LEU D N 1
ATOM 560 C CA . LEU A 1 78 ? -10.272 77.781 321.796 1.00 35.85 78 LEU D CA 1
ATOM 561 C C . LEU A 1 78 ? -10.579 77.003 323.097 1.00 58.69 78 LEU D C 1
ATOM 562 O O . LEU A 1 78 ? -11.312 76.024 323.029 1.00 73.73 78 LEU D O 1
ATOM 567 N N . GLY A 1 79 ? -10.030 77.345 324.256 1.00 66.40 79 GLY D N 1
ATOM 568 C CA . GLY A 1 79 ? -8.746 77.973 324.381 1.00 71.48 79 GLY D CA 1
ATOM 569 C C . GLY A 1 79 ? -7.899 76.749 324.659 1.00 81.79 79 GLY D C 1
ATOM 570 O O . GLY A 1 79 ? -7.140 76.291 323.799 1.00 79.42 79 GLY D O 1
ATOM 571 N N . SER A 1 80 ? -8.093 76.204 325.865 1.00 81.91 80 SER D N 1
ATOM 572 C CA . SER A 1 80 ? -7.281 75.118 326.436 1.00 90.21 80 SER D CA 1
ATOM 573 C C . SER A 1 80 ? -7.586 73.790 325.785 1.00 78.10 80 SER D C 1
ATOM 574 O O . SER A 1 80 ? -8.698 73.620 325.283 1.00 79.39 80 SER D O 1
ATOM 577 N N . GLY A 1 81 ? -6.593 72.888 325.801 1.00 79.17 81 GLY D N 1
ATOM 578 C CA . GLY A 1 81 ? -6.690 71.549 325.234 1.00 76.20 81 GLY D CA 1
ATOM 579 C C . GLY A 1 81 ? -8.118 71.052 325.042 1.00 81.80 81 GLY D C 1
ATOM 580 O O . GLY A 1 81 ? -8.814 70.663 325.995 1.00 76.55 81 GLY D O 1
ATOM 581 N N . GLU A 1 82 ? -8.571 71.104 323.791 1.00 74.24 82 GLU D N 1
ATOM 582 C CA . GLU A 1 82 ? -9.970 70.840 323.489 1.00 70.93 82 GLU D CA 1
ATOM 583 C C . GLU A 1 82 ? -10.314 70.444 322.023 1.00 110.98 82 GLU D C 1
ATOM 584 O O . GLU A 1 82 ? -11.194 69.592 321.858 1.00 119.59 82 GLU D O 1
ATOM 590 N N . GLU A 1 83 ? -9.659 71.006 320.982 1.00 109.72 83 GLU D N 1
ATOM 591 C CA . GLU A 1 83 ? -9.997 70.696 319.557 1.00 103.09 83 GLU D CA 1
ATOM 592 C C . GLU A 1 83 ? -11.562 70.972 319.445 1.00 41.79 83 GLU D C 1
ATOM 593 O O . GLU A 1 83 ? -12.169 71.560 320.374 1.00 32.80 83 GLU D O 1
ATOM 599 N N . ILE A 1 84 ? -12.182 70.638 318.299 1.00 39.60 84 ILE D N 1
ATOM 600 C CA . ILE A 1 84 ? -13.652 70.429 318.150 1.00 35.88 84 ILE D CA 1
ATOM 601 C C . ILE A 1 84 ? -13.854 69.031 317.712 1.00 39.00 84 ILE D C 1
ATOM 602 O O . ILE A 1 84 ? -13.360 68.672 316.645 1.00 46.39 84 ILE D O 1
ATOM 607 N N . PRO A 1 85 ? -14.614 68.248 318.466 1.00 38.15 85 PRO D N 1
ATOM 608 C CA . PRO A 1 85 ? -14.629 66.806 318.189 1.00 39.22 85 PRO D CA 1
ATOM 609 C C . PRO A 1 85 ? -15.162 66.521 316.800 1.00 43.54 85 PRO D C 1
ATOM 610 O O . PRO A 1 85 ? -15.968 67.315 316.304 1.00 46.45 85 PRO D O 1
ATOM 614 N N . ASP A 1 86 ? -14.673 65.458 316.166 1.00 39.64 86 ASP D N 1
ATOM 615 C CA . ASP A 1 86 ? -15.243 64.988 314.902 1.00 37.71 86 ASP D CA 1
ATOM 616 C C . ASP A 1 86 ? -16.683 64.510 315.132 1.00 30.87 86 ASP D C 1
ATOM 617 O O . ASP A 1 86 ? -16.946 63.750 316.061 1.00 37.27 86 ASP D O 1
ATOM 622 N N . PRO A 1 87 ? -17.640 64.962 314.315 1.00 25.96 87 PRO D N 1
ATOM 623 C CA . PRO A 1 87 ? -18.972 64.654 314.823 1.00 26.01 87 PRO D CA 1
ATOM 624 C C . PRO A 1 87 ? -19.354 63.277 314.348 1.00 30.89 87 PRO D C 1
ATOM 625 O O . PRO A 1 87 ? -20.431 63.113 313.808 1.00 44.46 87 PRO D O 1
ATOM 629 N N . LEU A 1 88 ? -18.487 62.297 314.502 1.00 25.21 88 LEU D N 1
ATOM 630 C CA . LEU A 1 88 ? -18.760 61.046 313.856 1.00 24.89 88 LEU D CA 1
ATOM 631 C C . LEU A 1 88 ? -17.916 59.985 314.459 1.00 34.73 88 LEU D C 1
ATOM 632 O O . LEU A 1 88 ? -17.714 58.938 313.860 1.00 41.45 88 LEU D O 1
ATOM 637 N N . SER A 1 89 ? -17.351 60.288 315.615 1.00 34.04 89 SER D N 1
ATOM 638 C CA . SER A 1 89 ? -16.608 59.289 316.372 1.00 36.16 89 SER D CA 1
ATOM 639 C C . SER A 1 89 ? -17.002 59.463 317.797 1.00 33.66 89 SER D C 1
ATOM 640 O O . SER A 1 89 ? -16.429 60.281 318.500 1.00 35.88 89 SER D O 1
ATOM 643 N N . PRO A 1 90 ? -17.986 58.693 318.236 1.00 32.14 90 PRO D N 1
ATOM 644 C CA . PRO A 1 90 ? -18.499 58.942 319.582 1.00 34.40 90 PRO D CA 1
ATOM 645 C C . PRO A 1 90 ? -17.358 58.887 320.593 1.00 35.93 90 PRO D C 1
ATOM 646 O O . PRO A 1 90 ? -17.424 59.648 321.553 1.00 41.04 90 PRO D O 1
ATOM 650 N N . GLY A 1 91 ? -16.330 58.067 320.357 1.00 37.22 91 GLY D N 1
ATOM 651 C CA . GLY A 1 91 ? -15.170 58.052 321.234 1.00 36.99 91 GLY D CA 1
ATOM 652 C C . GLY A 1 91 ? -14.644 59.449 321.568 1.00 41.01 91 GLY D C 1
ATOM 653 O O . GLY A 1 91 ? -14.735 59.912 322.721 1.00 38.89 91 GLY D O 1
ATOM 654 N N . GLU A 1 92 ? -14.148 60.136 320.539 1.00 38.89 92 GLU D N 1
ATOM 655 C CA . GLU A 1 92 ? -13.547 61.467 320.667 1.00 41.60 92 GLU D CA 1
ATOM 656 C C . GLU A 1 92 ? -14.491 62.434 321.427 1.00 18.92 92 GLU D C 1
ATOM 657 O O . GLU A 1 92 ? -14.107 63.022 322.457 1.00 30.44 92 GLU D O 1
ATOM 663 N N . ARG A 1 93 ? -15.734 62.563 320.988 1.00 16.83 93 ARG D N 1
ATOM 664 C CA . ARG A 1 93 ? -16.572 63.604 321.567 1.00 29.88 93 ARG D CA 1
ATOM 665 C C . ARG A 1 93 ? -17.099 63.256 322.996 1.00 25.31 93 ARG D C 1
ATOM 666 O O . ARG A 1 93 ? -17.291 64.124 323.897 1.00 26.12 93 ARG D O 1
ATOM 674 N N . GLY A 1 94 ? -17.284 61.972 323.228 1.00 25.31 94 GLY D N 1
ATOM 675 C CA . GLY A 1 94 ? -17.761 61.557 324.523 1.00 29.11 94 GLY D CA 1
ATOM 676 C C . GLY A 1 94 ? -16.662 61.690 325.551 1.00 33.68 94 GLY D C 1
ATOM 677 O O . GLY A 1 94 ? -16.956 61.848 326.741 1.00 37.54 94 GLY D O 1
ATOM 678 N N . ILE A 1 95 ? -15.403 61.601 325.110 1.00 29.36 95 ILE D N 1
ATOM 679 C CA . ILE A 1 95 ? -14.295 61.874 326.020 1.00 24.23 95 ILE D CA 1
ATOM 680 C C . ILE A 1 95 ? -14.367 63.336 326.360 1.00 25.47 95 ILE D C 1
ATOM 681 O O . ILE A 1 95 ? -14.346 63.722 327.528 1.00 33.05 95 ILE D O 1
ATOM 686 N N . GLN A 1 96 ? -14.549 64.143 325.330 1.00 22.76 96 GLN D N 1
ATOM 687 C CA . GLN A 1 96 ? -14.521 65.579 325.516 1.00 30.07 96 GLN D CA 1
ATOM 688 C C . GLN A 1 96 ? -15.579 66.123 326.480 1.00 29.62 96 GLN D C 1
ATOM 689 O O . GLN A 1 96 ? -15.371 67.163 327.116 1.00 35.02 96 GLN D O 1
ATOM 695 N N . ALA A 1 97 ? -16.712 65.439 326.604 1.00 27.61 97 ALA D N 1
ATOM 696 C CA . ALA A 1 97 ? -17.643 65.842 327.673 1.00 29.29 97 ALA D CA 1
ATOM 697 C C . ALA A 1 97 ? -17.150 65.573 329.130 1.00 33.67 97 ALA D C 1
ATOM 698 O O . ALA A 1 97 ? -17.181 66.508 329.947 1.00 39.71 97 ALA D O 1
ATOM 700 N N . LYS A 1 98 ? -16.701 64.351 329.477 1.00 31.99 98 LYS D N 1
ATOM 701 C CA . LYS A 1 98 ? -16.300 64.085 330.876 1.00 36.87 98 LYS D CA 1
ATOM 702 C C . LYS A 1 98 ? -15.041 64.901 331.099 1.00 43.92 98 LYS D C 1
ATOM 703 O O . LYS A 1 98 ? -14.726 65.297 332.238 1.00 55.49 98 LYS D O 1
ATOM 709 N N . LEU A 1 99 ? -14.339 65.216 330.019 1.00 29.63 99 LEU D N 1
ATOM 710 C CA . LEU A 1 99 ? -13.179 66.067 330.195 1.00 25.48 99 LEU D CA 1
ATOM 711 C C . LEU A 1 99 ? -13.565 67.476 330.589 1.00 29.49 99 LEU D C 1
ATOM 712 O O . LEU A 1 99 ? -13.002 68.041 331.539 1.00 38.91 99 LEU D O 1
ATOM 717 N N . LYS A 1 100 ? -14.534 68.064 329.905 1.00 24.22 100 LYS D N 1
ATOM 718 C CA . LYS A 1 100 ? -14.932 69.380 330.373 1.00 29.81 100 LYS D CA 1
ATOM 719 C C . LYS A 1 100 ? -15.517 69.323 331.811 1.00 43.12 100 LYS D C 1
ATOM 720 O O . LYS A 1 100 ? -15.232 70.203 332.613 1.00 48.70 100 LYS D O 1
ATOM 726 N N . GLU A 1 101 ? -16.251 68.274 332.179 1.00 39.21 101 GLU D N 1
ATOM 727 C CA . GLU A 1 101 ? -16.757 68.213 333.549 1.00 42.62 101 GLU D CA 1
ATOM 728 C C . GLU A 1 101 ? -15.637 68.164 334.568 1.00 42.14 101 GLU D C 1
ATOM 729 O O . GLU A 1 101 ? -15.781 68.673 335.687 1.00 53.20 101 GLU D O 1
ATOM 735 N N . LEU A 1 102 ? -14.516 67.550 334.211 1.00 36.25 102 LEU D N 1
ATOM 736 C CA . LEU A 1 102 ? -13.408 67.529 335.164 1.00 33.64 102 LEU D CA 1
ATOM 737 C C . LEU A 1 102 ? -12.663 68.849 335.246 1.00 35.04 102 LEU D C 1
ATOM 738 O O . LEU A 1 102 ? -12.389 69.308 336.362 1.00 48.32 102 LEU D O 1
ATOM 743 N N . GLU A 1 103 ? -12.342 69.469 334.104 1.00 28.74 103 GLU D N 1
ATOM 744 C CA . GLU A 1 103 ? -11.571 70.702 334.180 1.00 35.11 103 GLU D CA 1
ATOM 745 C C . GLU A 1 103 ? -12.437 71.712 334.917 1.00 45.62 103 GLU D C 1
ATOM 746 O O . GLU A 1 103 ? -11.950 72.490 335.754 1.00 56.94 103 GLU D O 1
ATOM 752 N N . ASP A 1 104 ? -13.743 71.625 334.682 1.00 47.03 104 ASP D N 1
ATOM 753 C CA . ASP A 1 104 ? -14.687 72.535 335.325 1.00 54.26 104 ASP D CA 1
ATOM 754 C C . ASP A 1 104 ? -14.763 72.334 336.823 1.00 46.79 104 ASP D C 1
ATOM 755 O O . ASP A 1 104 ? -14.619 73.287 337.555 1.00 48.94 104 ASP D O 1
ATOM 760 N N . GLU A 1 105 ? -14.957 71.101 337.280 1.00 43.58 105 GLU D N 1
ATOM 761 C CA . GLU A 1 105 ? -15.097 70.853 338.708 1.00 47.56 105 GLU D CA 1
ATOM 762 C C . GLU A 1 105 ? -13.860 71.316 339.461 1.00 45.95 105 GLU D C 1
ATOM 763 O O . GLU A 1 105 ? -13.950 71.953 340.527 1.00 50.75 105 GLU D O 1
ATOM 769 N N . GLN A 1 106 ? -12.707 71.077 338.847 1.00 43.57 106 GLN D N 1
ATOM 770 C CA . GLN A 1 106 ? -11.428 71.558 339.377 1.00 43.27 106 GLN D CA 1
ATOM 771 C C . GLN A 1 106 ? -11.298 73.078 339.465 1.00 37.96 106 GLN D C 1
ATOM 772 O O . GLN A 1 106 ? -10.773 73.603 340.456 1.00 32.69 106 GLN D O 1
ATOM 778 N N . ARG A 1 107 ? -11.771 73.784 338.434 1.00 31.65 107 ARG D N 1
ATOM 779 C CA . ARG A 1 107 ? -11.598 75.235 338.409 1.00 31.20 107 ARG D CA 1
ATOM 780 C C . ARG A 1 107 ? -12.670 76.021 339.167 1.00 34.71 107 ARG D C 1
ATOM 781 O O . ARG A 1 107 ? -12.371 77.061 339.754 1.00 40.45 107 ARG D O 1
ATOM 789 N N . ASN A 1 108 ? -13.903 75.530 339.170 1.00 34.53 108 ASN D N 1
ATOM 790 C CA . ASN A 1 108 ? -14.930 76.044 340.057 1.00 26.25 108 ASN D CA 1
ATOM 791 C C . ASN A 1 108 ? -14.549 75.891 341.503 1.00 36.80 108 ASN D C 1
ATOM 792 O O . ASN A 1 108 ? -14.835 76.776 342.325 1.00 43.46 108 ASN D O 1
ATOM 797 N N . GLU A 1 109 ? -13.850 74.808 341.826 1.00 32.15 109 GLU D N 1
ATOM 798 C CA . GLU A 1 109 ? -13.568 74.607 343.227 1.00 32.97 109 GLU D CA 1
ATOM 799 C C . GLU A 1 109 ? -12.840 75.797 343.831 1.00 34.83 109 GLU D C 1
ATOM 800 O O . GLU A 1 109 ? -13.130 76.183 344.967 1.00 46.32 109 GLU D O 1
ATOM 806 N N . LEU A 1 110 ? -11.961 76.460 343.101 1.00 32.18 110 LEU D N 1
ATOM 807 C CA . LEU A 1 110 ? -11.313 77.560 343.796 1.00 35.49 110 LEU D CA 1
ATOM 808 C C . LEU A 1 110 ? -12.113 78.866 343.707 1.00 42.06 110 LEU D C 1
ATOM 809 O O . LEU A 1 110 ? -11.791 79.832 344.411 1.00 50.19 110 LEU D O 1
ATOM 814 N N . VAL A 1 111 ? -13.176 78.909 342.914 1.00 29.24 111 VAL D N 1
ATOM 815 C CA . VAL A 1 111 ? -14.129 79.997 343.117 1.00 29.30 111 VAL D CA 1
ATOM 816 C C . VAL A 1 111 ? -14.763 79.842 344.486 1.00 30.06 111 VAL D C 1
ATOM 817 O O . VAL A 1 111 ? -14.944 80.809 345.219 1.00 32.47 111 VAL D O 1
ATOM 821 N N . ARG A 1 112 ? -15.093 78.607 344.845 1.00 35.88 112 ARG D N 1
ATOM 822 C CA . ARG A 1 112 ? -15.685 78.401 346.161 1.00 30.78 112 ARG D CA 1
ATOM 823 C C . ARG A 1 112 ? -14.710 78.688 347.251 1.00 31.98 112 ARG D C 1
ATOM 824 O O . ARG A 1 112 ? -15.090 79.137 348.310 1.00 48.07 112 ARG D O 1
ATOM 832 N N . LEU A 1 113 ? -13.440 78.416 347.012 1.00 32.16 113 LEU D N 1
ATOM 833 C CA . LEU A 1 113 ? -12.447 78.735 348.032 1.00 33.40 113 LEU D CA 1
ATOM 834 C C . LEU A 1 113 ? -12.274 80.219 348.249 1.00 33.93 113 LEU D C 1
ATOM 835 O O . LEU A 1 113 ? -12.380 80.695 349.374 1.00 34.94 113 LEU D O 1
ATOM 840 N N . LYS A 1 114 ? -12.002 80.955 347.179 1.00 33.31 114 LYS D N 1
ATOM 841 C CA . LYS A 1 114 ? -11.681 82.361 347.355 1.00 33.89 114 LYS D CA 1
ATOM 842 C C . LYS A 1 114 ? -12.883 83.217 347.753 1.00 47.81 114 LYS D C 1
ATOM 843 O O . LYS A 1 114 ? -12.740 84.186 348.476 1.00 55.51 114 LYS D O 1
ATOM 849 N N . TYR A 1 115 ? -14.079 82.855 347.324 1.00 40.07 115 TYR D N 1
ATOM 850 C CA . TYR A 1 115 ? -15.221 83.737 347.557 1.00 42.33 115 TYR D CA 1
ATOM 851 C C . TYR A 1 115 ? -16.272 83.227 348.509 1.00 45.50 115 TYR D C 1
ATOM 852 O O . TYR A 1 115 ? -17.405 83.686 348.439 1.00 48.30 115 TYR D O 1
ATOM 861 N N . ASN A 1 116 ? -15.947 82.272 349.369 1.00 50.31 116 ASN D N 1
ATOM 862 C CA . ASN A 1 116 ? -17.015 81.588 350.072 1.00 34.28 116 ASN D CA 1
ATOM 863 C C . ASN A 1 116 ? -17.878 82.512 350.908 1.00 50.23 116 ASN D C 1
ATOM 864 O O . ASN A 1 116 ? -19.101 82.513 350.752 1.00 49.39 116 ASN D O 1
ATOM 869 N N . ASP A 1 117 ? -17.237 83.328 351.749 1.00 47.91 117 ASP D N 1
ATOM 870 C CA . ASP A 1 117 ? -17.941 84.250 352.644 1.00 51.49 117 ASP D CA 1
ATOM 871 C C . ASP A 1 117 ? -18.675 85.360 351.942 1.00 44.38 117 ASP D C 1
ATOM 872 O O . ASP A 1 117 ? -19.788 85.731 352.326 1.00 49.06 117 ASP D O 1
ATOM 877 N N . LYS A 1 118 ? -18.053 85.896 350.904 1.00 41.20 118 LYS D N 1
ATOM 878 C CA . LYS A 1 118 ? -18.707 86.924 350.133 1.00 38.61 118 LYS D CA 1
ATOM 879 C C . LYS A 1 118 ? -19.882 86.356 349.354 1.00 37.73 118 LYS D C 1
ATOM 880 O O . LYS A 1 118 ? -20.788 87.102 349.028 1.00 43.68 118 LYS D O 1
ATOM 886 N N . ILE A 1 119 ? -19.885 85.052 349.068 1.00 33.72 119 ILE D N 1
ATOM 887 C CA . ILE A 1 119 ? -21.011 84.442 348.353 1.00 32.77 119 ILE D CA 1
ATOM 888 C C . ILE A 1 119 ? -22.118 84.151 349.325 1.00 33.30 119 ILE D C 1
ATOM 889 O O . ILE A 1 119 ? -23.297 84.338 349.019 1.00 36.62 119 ILE D O 1
ATOM 894 N N . LYS A 1 120 ? -21.724 83.753 350.521 1.00 34.25 120 LYS D N 1
ATOM 895 C CA . LYS A 1 120 ? -22.671 83.569 351.606 1.00 35.00 120 LYS D CA 1
ATOM 896 C C . LYS A 1 120 ? -23.323 84.920 351.947 1.00 58.58 120 LYS D C 1
ATOM 897 O O . LYS A 1 120 ? -24.342 84.979 352.630 1.00 36.11 120 LYS D O 1
ATOM 903 N N . GLU A 1 121 ? -22.704 86.016 351.517 1.00 56.86 121 GLU D N 1
ATOM 904 C CA . GLU A 1 121 ? -23.394 87.307 351.615 1.00 63.26 121 GLU D CA 1
ATOM 905 C C . GLU A 1 121 ? -24.577 87.491 350.672 1.00 53.89 121 GLU D C 1
ATOM 906 O O . GLU A 1 121 ? -25.681 87.763 351.145 1.00 57.74 121 GLU D O 1
ATOM 912 N N . LYS A 1 122 ? -24.375 87.326 349.364 1.00 49.36 122 LYS D N 1
ATOM 913 C CA . LYS A 1 122 ? -25.468 87.539 348.427 1.00 44.29 122 LYS D CA 1
ATOM 914 C C . LYS A 1 122 ? -26.526 86.470 348.515 1.00 55.66 122 LYS D C 1
ATOM 915 O O . LYS A 1 122 ? -27.621 86.721 349.010 1.00 70.29 122 LYS D O 1
ATOM 921 N N . PHE A 1 123 ? -26.211 85.271 348.059 1.00 42.68 123 PHE D N 1
ATOM 922 C CA . PHE A 1 123 ? -27.223 84.231 347.960 1.00 39.13 123 PHE D CA 1
ATOM 923 C C . PHE A 1 123 ? -27.406 83.429 349.271 1.00 43.30 123 PHE D C 1
ATOM 924 O O . PHE A 1 123 ? -28.222 82.498 349.394 1.00 40.53 123 PHE D O 1
ATOM 932 N N . GLY A 1 124 ? -26.677 83.885 350.271 1.00 44.26 124 GLY D N 1
ATOM 933 C CA . GLY A 1 124 ? -25.881 83.030 351.114 1.00 48.83 124 GLY D CA 1
ATOM 934 C C . GLY A 1 124 ? -26.130 81.676 351.723 1.00 51.05 124 GLY D C 1
ATOM 935 O O . GLY A 1 124 ? -25.466 80.683 351.388 1.00 57.51 124 GLY D O 1
ATOM 936 N N . LYS A 1 125 ? -27.003 81.638 352.706 1.00 52.95 125 LYS D N 1
ATOM 937 C CA . LYS A 1 125 ? -26.848 80.578 353.692 1.00 52.94 125 LYS D CA 1
ATOM 938 C C . LYS A 1 125 ? -27.071 79.204 353.054 1.00 49.42 125 LYS D C 1
ATOM 939 O O . LYS A 1 125 ? -26.459 78.206 353.467 1.00 40.83 125 LYS D O 1
ATOM 945 N N . GLU A 1 126 ? -27.892 79.217 351.996 1.00 51.80 126 GLU D N 1
ATOM 946 C CA . GLU A 1 126 ? -28.409 78.021 351.322 1.00 54.14 126 GLU D CA 1
ATOM 947 C C . GLU A 1 126 ? -27.379 77.246 350.541 1.00 46.17 126 GLU D C 1
ATOM 948 O O . GLU A 1 126 ? -27.317 76.034 350.660 1.00 46.83 126 GLU D O 1
ATOM 954 N N . LEU A 1 127 ? -26.577 77.956 349.750 1.00 53.83 127 LEU D N 1
ATOM 955 C CA . LEU A 1 127 ? -25.638 77.348 348.822 1.00 30.92 127 LEU D CA 1
ATOM 956 C C . LEU A 1 127 ? -24.679 76.445 349.530 1.00 50.48 127 LEU D C 1
ATOM 957 O O . LEU A 1 127 ? -24.530 75.282 349.170 1.00 54.98 127 LEU D O 1
ATOM 962 N N . GLU A 1 128 ? -24.057 76.959 350.577 1.00 41.43 128 GLU D N 1
ATOM 963 C CA . GLU A 1 128 ? -23.058 76.172 351.253 1.00 40.89 128 GLU D CA 1
ATOM 964 C C . GLU A 1 128 ? -23.674 74.925 351.861 1.00 36.64 128 GLU D C 1
ATOM 965 O O . GLU A 1 128 ? -23.013 73.907 351.919 1.00 36.13 128 GLU D O 1
ATOM 971 N N . GLU A 1 129 ? -24.939 74.989 352.279 1.00 35.19 129 GLU D N 1
ATOM 972 C CA . GLU A 1 129 ? -25.641 73.810 352.799 1.00 35.57 129 GLU D CA 1
ATOM 973 C C . GLU A 1 129 ? -25.805 72.715 351.785 1.00 38.38 129 GLU D C 1
ATOM 974 O O . GLU A 1 129 ? -25.768 71.536 352.136 1.00 46.29 129 GLU D O 1
ATOM 980 N N . VAL A 1 130 ? -26.016 73.103 350.528 1.00 38.90 130 VAL D N 1
ATOM 981 C CA . VAL A 1 130 ? -26.151 72.134 349.460 1.00 30.66 130 VAL D CA 1
ATOM 982 C C . VAL A 1 130 ? -24.793 71.574 349.177 1.00 30.49 130 VAL D C 1
ATOM 983 O O . VAL A 1 130 ? -24.654 70.376 349.035 1.00 55.40 130 VAL D O 1
ATOM 987 N N . TYR A 1 131 ? -23.765 72.412 349.149 1.00 30.66 131 TYR D N 1
ATOM 988 C CA . TYR A 1 131 ? -22.449 71.864 348.861 1.00 30.55 131 TYR D CA 1
ATOM 989 C C . TYR A 1 131 ? -22.023 70.903 349.962 1.00 31.48 131 TYR D C 1
ATOM 990 O O . TYR A 1 131 ? -21.433 69.875 349.684 1.00 48.71 131 TYR D O 1
ATOM 999 N N . ASN A 1 132 ? -22.353 71.203 351.207 1.00 32.54 132 ASN D N 1
ATOM 1000 C CA . ASN A 1 132 ? -22.079 70.264 352.278 1.00 33.50 132 ASN D CA 1
ATOM 1001 C C . ASN A 1 132 ? -22.846 69.010 352.154 1.00 68.07 132 ASN D C 1
ATOM 1002 O O . ASN A 1 132 ? -22.349 67.962 352.535 1.00 59.61 132 ASN D O 1
ATOM 1007 N N . PHE A 1 133 ? -24.069 69.098 351.642 1.00 32.56 133 PHE D N 1
ATOM 1008 C CA . PHE A 1 133 ? -24.849 67.885 351.557 1.00 32.34 133 PHE D CA 1
ATOM 1009 C C . PHE A 1 133 ? -24.160 66.892 350.655 1.00 42.84 133 PHE D C 1
ATOM 1010 O O . PHE A 1 133 ? -24.235 65.694 350.909 1.00 47.97 133 PHE D O 1
ATOM 1018 N N . MET A 1 134 ? -23.467 67.359 349.618 1.00 30.80 134 MET D N 1
ATOM 1019 C CA . MET A 1 134 ? -22.693 66.412 348.825 1.00 42.09 134 MET D CA 1
ATOM 1020 C C . MET A 1 134 ? -21.338 66.207 349.469 1.00 48.94 134 MET D C 1
ATOM 1021 O O . MET A 1 134 ? -21.237 65.470 350.456 1.00 60.32 134 MET D O 1
ATOM 1026 N N . ASN A 1 135 ? -20.286 66.840 348.971 1.00 42.53 135 ASN D N 1
ATOM 1027 C CA . ASN A 1 135 ? -19.002 66.573 349.616 1.00 40.67 135 ASN D CA 1
ATOM 1028 C C . ASN A 1 135 ? -18.671 67.451 350.802 1.00 35.42 135 ASN D C 1
ATOM 1029 O O . ASN A 1 135 ? -17.822 68.311 350.692 1.00 36.36 135 ASN D O 1
ATOM 1034 N N . GLY A 1 136 ? -19.323 67.221 351.933 1.00 33.68 136 GLY D N 1
ATOM 1035 C CA . GLY A 1 136 ? -18.852 67.740 353.205 1.00 44.75 136 GLY D CA 1
ATOM 1036 C C . GLY A 1 136 ? -18.825 66.519 354.096 1.00 49.79 136 GLY D C 1
ATOM 1037 O O . GLY A 1 136 ? -19.608 65.600 353.833 1.00 53.60 136 GLY D O 1
ATOM 1038 N N . GLU A 1 137 ? -17.947 66.470 355.105 1.00 48.79 137 GLU D N 1
ATOM 1039 C CA . GLU A 1 137 ? -17.849 65.277 355.969 1.00 53.81 137 GLU D CA 1
ATOM 1040 C C . GLU A 1 137 ? -19.064 65.094 356.870 1.00 50.83 137 GLU D C 1
ATOM 1041 O O . GLU A 1 137 ? -19.589 66.081 357.371 1.00 55.82 137 GLU D O 1
ATOM 1047 N N . ALA A 1 138 ? -19.501 63.854 357.105 1.00 45.66 138 ALA D N 1
ATOM 1048 C CA . ALA A 1 138 ? -20.686 63.626 357.942 1.00 47.60 138 ALA D CA 1
ATOM 1049 C C . ALA A 1 138 ? -20.359 63.624 359.457 1.00 47.28 138 ALA D C 1
ATOM 1050 O O . ALA A 1 138 ? -20.619 64.595 360.201 1.00 47.52 138 ALA D O 1
ATOM 1052 N N . ASN A 1 139 ? -20.847 63.901 360.601 1.00 251.86 139 ASN D N 1
ATOM 1053 C CA . ASN A 1 139 ? -22.244 63.454 360.627 1.00 263.18 139 ASN D CA 1
ATOM 1054 C C . ASN A 1 139 ? -23.096 64.469 361.378 1.00 268.22 139 ASN D C 1
ATOM 1055 O O . ASN A 1 139 ? -24.079 64.125 362.034 1.00 267.10 139 ASN D O 1
ATOM 1060 N N . ALA A 1 140 ? -22.706 65.730 361.278 1.00 290.15 140 ALA D N 1
ATOM 1061 C CA . ALA A 1 140 ? -23.391 66.780 361.999 1.00 312.92 140 ALA D CA 1
ATOM 1062 C C . ALA A 1 140 ? -23.594 67.978 361.079 1.00 324.19 140 ALA D C 1
ATOM 1063 O O . ALA A 1 140 ? -22.816 68.181 360.143 1.00 325.02 140 ALA D O 1
ATOM 1065 N N . GLU A 1 141 ? -24.648 68.756 361.322 1.00 358.70 141 GLU D N 1
ATOM 1066 C CA . GLU A 1 141 ? -25.662 68.455 362.338 1.00 368.05 141 GLU D CA 1
ATOM 1067 C C . GLU A 1 141 ? -26.554 67.250 361.980 1.00 359.05 141 GLU D C 1
ATOM 1068 O O . GLU A 1 141 ? -27.051 66.559 362.871 1.00 360.06 141 GLU D O 1
ATOM 1074 N N . ILE A 1 142 ? -26.703 66.995 360.677 1.00 349.86 142 ILE D N 1
ATOM 1075 C CA . ILE A 1 142 ? -27.592 65.962 360.110 1.00 334.24 142 ILE D CA 1
ATOM 1076 C C . ILE A 1 142 ? -29.027 66.078 360.665 1.00 320.21 142 ILE D C 1
ATOM 1077 O O . ILE A 1 142 ? -29.352 67.063 361.339 1.00 325.60 142 ILE D O 1
ATOM 1082 N N . GLU A 1 143 ? -29.895 65.119 360.328 1.00 323.00 143 GLU D N 1
ATOM 1083 C CA . GLU A 1 143 ? -31.295 65.086 360.778 1.00 317.88 143 GLU D CA 1
ATOM 1084 C C . GLU A 1 143 ? -32.093 66.256 360.215 1.00 319.33 143 GLU D C 1
ATOM 1085 O O . GLU A 1 143 ? -33.275 66.115 359.883 1.00 318.71 143 GLU D O 1
ATOM 1091 N N . ASP A 1 144 ? -31.444 67.410 360.125 1.00 328.17 144 ASP D N 1
ATOM 1092 C CA . ASP A 1 144 ? -31.991 68.562 359.433 1.00 334.94 144 ASP D CA 1
ATOM 1093 C C . ASP A 1 144 ? -30.925 69.151 358.509 1.00 331.81 144 ASP D C 1
ATOM 1094 O O . ASP A 1 144 ? -29.936 68.480 358.186 1.00 330.77 144 ASP D O 1
ATOM 1099 N N . GLU A 1 145 ? -33.621 65.703 358.346 1.00 58.55 145 GLU D N 1
ATOM 1100 C CA . GLU A 1 145 ? -33.857 66.575 357.189 1.00 66.74 145 GLU D CA 1
ATOM 1101 C C . GLU A 1 145 ? -33.967 65.850 355.821 1.00 65.61 145 GLU D C 1
ATOM 1102 O O . GLU A 1 145 ? -32.952 65.423 355.243 1.00 64.18 145 GLU D O 1
ATOM 1108 N N . LYS A 1 146 ? -35.193 65.758 355.295 1.00 61.76 146 LYS D N 1
ATOM 1109 C CA . LYS A 1 146 ? -35.506 64.952 354.101 1.00 57.52 146 LYS D CA 1
ATOM 11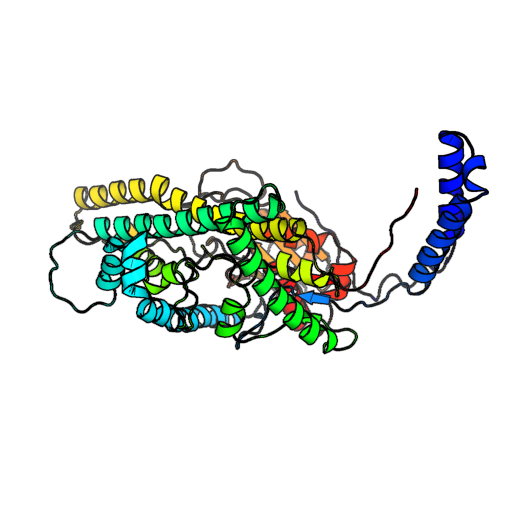10 C C . LYS A 1 146 ? -34.773 65.399 352.839 1.00 52.57 146 LYS D C 1
ATOM 1111 O O . LYS A 1 146 ? -34.481 66.581 352.668 1.00 56.77 146 LYS D O 1
ATOM 1117 N N . GLN A 1 147 ? -34.463 64.446 351.967 1.00 54.74 147 GLN D N 1
ATOM 1118 C CA . GLN A 1 147 ? -33.772 64.751 350.733 1.00 31.43 147 GLN D CA 1
ATOM 1119 C C . GLN A 1 147 ? -34.572 65.599 349.822 1.00 34.57 147 GLN D C 1
ATOM 1120 O O . GLN A 1 147 ? -34.015 66.377 349.088 1.00 44.70 147 GLN D O 1
ATOM 1126 N N . PHE A 1 148 ? -35.881 65.449 349.826 1.00 32.71 148 PHE D N 1
ATOM 1127 C CA . PHE A 1 148 ? -36.654 66.239 348.893 1.00 33.87 148 PHE D CA 1
ATOM 1128 C C . PHE A 1 148 ? -36.517 67.744 349.170 1.00 39.03 148 PHE D C 1
ATOM 1129 O O . PHE A 1 148 ? -36.522 68.561 348.248 1.00 36.67 148 PHE D O 1
ATOM 1137 N N . ASP A 1 149 ? -36.366 68.099 350.444 1.00 42.00 149 ASP D N 1
ATOM 1138 C CA . ASP A 1 149 ? -36.098 69.479 350.838 1.00 52.49 149 ASP D CA 1
ATOM 1139 C C . ASP A 1 149 ? -34.767 69.974 350.345 1.00 44.67 149 ASP D C 1
ATOM 1140 O O . ASP A 1 149 ? -34.636 71.137 350.006 1.00 49.02 149 ASP D O 1
ATOM 1145 N N . ILE A 1 150 ? -33.767 69.100 350.348 1.00 47.71 150 ILE D N 1
ATOM 1146 C CA . ILE A 1 150 ? -32.469 69.454 349.823 1.00 30.72 150 ILE D CA 1
ATOM 1147 C C . ILE A 1 150 ? -32.543 69.620 348.342 1.00 29.53 150 ILE D C 1
ATOM 1148 O O . ILE A 1 150 ? -31.895 70.494 347.806 1.00 52.67 150 ILE D O 1
ATOM 1153 N N . LEU A 1 151 ? -33.362 68.820 347.669 1.00 29.01 151 LEU D N 1
ATOM 1154 C CA . LEU A 1 151 ? -33.505 68.965 346.226 1.00 27.94 151 LEU D CA 1
ATOM 1155 C C . LEU A 1 151 ? -34.106 70.323 345.932 1.00 30.64 151 LEU D C 1
ATOM 1156 O O . LEU A 1 151 ? -33.619 71.072 345.088 1.00 30.73 151 LEU D O 1
ATOM 1161 N N . ASN A 1 152 ? -35.144 70.664 346.683 1.00 35.90 152 ASN D N 1
ATOM 1162 C CA . ASN A 1 152 ? -35.774 71.967 346.517 1.00 40.95 152 ASN D CA 1
ATOM 1163 C C . ASN A 1 152 ? -34.862 73.111 346.861 1.00 38.46 152 ASN D C 1
ATOM 1164 O O . ASN A 1 152 ? -34.874 74.123 346.191 1.00 43.59 152 ASN D O 1
ATOM 1169 N N . LYS A 1 153 ? -34.038 72.931 347.877 1.00 29.66 153 LYS D N 1
ATOM 1170 C CA . LYS A 1 153 ? -33.068 73.931 348.240 1.00 29.98 153 LYS D CA 1
ATOM 1171 C C . LYS A 1 153 ? -32.061 74.151 347.111 1.00 29.06 153 LYS D C 1
ATOM 1172 O O . LYS A 1 153 ? -31.749 75.295 346.771 1.00 50.67 153 LYS D O 1
ATOM 1178 N N . ALA A 1 154 ? -31.602 73.074 346.479 1.00 28.40 154 ALA D N 1
ATOM 1179 C CA . ALA A 1 154 ? -30.631 73.219 345.399 1.00 27.57 154 ALA D CA 1
ATOM 1180 C C . ALA A 1 154 ? -31.262 73.968 344.274 1.00 44.64 154 ALA D C 1
ATOM 1181 O O . ALA A 1 154 ? -30.672 74.891 343.740 1.00 49.36 154 ALA D O 1
ATOM 1183 N N . VAL A 1 155 ? -32.492 73.613 343.934 1.00 38.76 155 VAL D N 1
ATOM 1184 C CA . VAL A 1 155 ? -33.091 74.276 342.793 1.00 26.13 155 VAL D CA 1
ATOM 1185 C C . VAL A 1 155 ? -33.286 75.743 343.116 1.00 63.76 155 VAL D C 1
ATOM 1186 O O . VAL A 1 155 ? -32.788 76.589 342.385 1.00 54.09 155 VAL D O 1
ATOM 1190 N N . THR A 1 156 ? -33.943 76.066 344.225 1.00 27.51 156 THR D N 1
ATOM 1191 C CA . THR A 1 156 ? -34.316 77.467 344.425 1.00 37.23 156 THR D CA 1
ATOM 1192 C C . THR A 1 156 ? -33.082 78.300 344.554 1.00 43.54 156 THR D C 1
ATOM 1193 O O . THR A 1 156 ? -33.089 79.480 344.184 1.00 50.21 156 THR D O 1
ATOM 1197 N N . SER A 1 157 ? -32.024 77.711 345.091 1.00 28.23 157 SER D N 1
ATOM 1198 C CA . SER A 1 157 ? -30.831 78.507 345.254 1.00 38.51 157 SER D CA 1
ATOM 1199 C C . SER A 1 157 ? -30.156 78.710 343.874 1.00 29.89 157 SER D C 1
ATOM 1200 O O . SER A 1 157 ? -29.594 79.775 343.545 1.00 32.21 157 SER D O 1
ATOM 1203 N N . TYR A 1 158 ? -30.267 77.701 343.037 1.00 26.71 158 TYR D N 1
ATOM 1204 C CA . TYR A 1 158 ? -29.704 77.808 341.714 1.00 32.57 158 TYR D CA 1
ATOM 1205 C C . TYR A 1 158 ? -30.411 78.858 340.885 1.00 32.78 158 TYR D C 1
ATOM 1206 O O . TYR A 1 158 ? -29.804 79.587 340.090 1.00 38.59 158 TYR D O 1
ATOM 1215 N N . ASN A 1 159 ? -31.713 78.918 341.070 1.00 25.86 159 ASN D N 1
ATOM 1216 C CA . ASN A 1 159 ? -32.517 79.935 340.438 1.00 39.54 159 ASN D CA 1
ATOM 1217 C C . ASN A 1 159 ? -32.199 81.318 341.034 1.00 32.90 159 ASN D C 1
ATOM 1218 O O . ASN A 1 159 ? -32.304 82.350 340.354 1.00 30.24 159 ASN D O 1
ATOM 1223 N N . LYS A 1 160 ? -31.785 81.343 342.299 1.00 27.25 160 LYS D N 1
ATOM 1224 C CA . LYS A 1 160 ? -31.360 82.600 342.898 1.00 27.95 160 LYS D CA 1
ATOM 1225 C C . LYS A 1 160 ? -30.128 83.134 342.159 1.00 29.63 160 LYS D C 1
ATOM 1226 O O . LYS A 1 160 ? -30.051 84.332 341.817 1.00 31.32 160 LYS D O 1
ATOM 1232 N N . ILE A 1 161 ? -29.199 82.233 341.841 1.00 27.03 161 ILE D N 1
ATOM 1233 C CA . ILE A 1 161 ? -28.048 82.622 341.026 1.00 26.61 161 ILE D CA 1
ATOM 1234 C C . ILE A 1 161 ? -28.463 83.067 339.646 1.00 25.94 161 ILE D C 1
ATOM 1235 O O . ILE A 1 161 ? -27.918 84.014 339.109 1.00 41.80 161 ILE D O 1
ATOM 1240 N N . LEU A 1 162 ? -29.440 82.407 339.048 1.00 32.85 162 LEU D N 1
ATOM 1241 C CA . LEU A 1 162 ? -29.739 82.785 337.677 1.00 24.85 162 LEU D CA 1
ATOM 1242 C C . LEU A 1 162 ? -30.371 84.129 337.604 1.00 39.98 162 LEU D C 1
ATOM 1243 O O . LEU A 1 162 ? -29.988 84.901 336.756 1.00 39.40 162 LEU D O 1
ATOM 1248 N N . THR A 1 163 ? -31.330 84.436 338.475 1.00 25.94 163 THR D N 1
ATOM 1249 C CA . THR A 1 163 ? -31.951 85.753 338.365 1.00 26.42 163 THR D CA 1
ATOM 1250 C C . THR A 1 163 ? -30.958 86.801 338.788 1.00 32.29 163 THR D C 1
ATOM 1251 O O . THR A 1 163 ? -31.064 87.942 338.370 1.00 40.78 163 THR D O 1
ATOM 1255 N N . GLU A 1 164 ? -29.976 86.447 339.602 1.00 31.57 164 GLU D N 1
ATOM 1256 C CA . GLU A 1 164 ? -28.941 87.443 339.796 1.00 31.07 164 GLU D CA 1
ATOM 1257 C C . GLU A 1 164 ? -28.103 87.723 338.541 1.00 33.68 164 GLU D C 1
ATOM 1258 O O . GLU A 1 164 ? -27.887 88.872 338.180 1.00 37.58 164 GLU D O 1
ATOM 1264 N N . GLU A 1 165 ? -27.642 86.682 337.863 1.00 28.50 165 GLU D N 1
ATOM 1265 C CA . GLU A 1 165 ? -26.807 86.868 336.686 1.00 29.92 165 GLU D CA 1
ATOM 1266 C C . GLU A 1 165 ? -27.600 87.570 335.602 1.00 30.32 165 GLU D C 1
ATOM 1267 O O . GLU A 1 165 ? -27.074 88.342 334.800 1.00 37.20 165 GLU D O 1
ATOM 1273 N N . ASP A 1 166 ? -28.893 87.319 335.597 1.00 30.76 166 ASP D N 1
ATOM 1274 C CA . ASP A 1 166 ? -29.729 87.865 334.554 1.00 34.08 166 ASP D CA 1
ATOM 1275 C C . ASP A 1 166 ? -29.946 89.316 334.844 1.00 30.77 166 ASP D C 1
ATOM 1276 O O . ASP A 1 166 ? -29.731 90.158 333.987 1.00 37.12 166 ASP D O 1
ATOM 1281 N N . LEU A 1 167 ? -30.333 89.614 336.074 1.00 28.76 167 LEU D N 1
ATOM 1282 C CA . LEU A 1 167 ? -30.648 90.987 336.404 1.00 32.06 167 LEU D CA 1
ATOM 1283 C C . LEU A 1 167 ? -29.414 91.841 336.189 1.00 38.43 167 LEU D C 1
ATOM 1284 O O . LEU A 1 167 ? -29.510 92.985 335.724 1.00 45.52 167 LEU D O 1
ATOM 1289 N N . GLN A 1 168 ? -28.253 91.267 336.475 1.00 27.35 168 GLN D N 1
ATOM 1290 C CA . GLN A 1 168 ? -27.023 92.003 336.298 1.00 27.54 168 GLN D CA 1
ATOM 1291 C C . GLN A 1 168 ? -26.696 92.261 334.845 1.00 38.30 168 GLN D C 1
ATOM 1292 O O . GLN A 1 168 ? -26.265 93.362 334.494 1.00 38.48 168 GLN D O 1
ATOM 1298 N N . MET A 1 169 ? -26.897 91.261 333.989 1.00 26.17 169 MET D N 1
ATOM 1299 C CA . MET A 1 169 ? -26.669 91.486 332.564 1.00 25.69 169 MET D CA 1
ATOM 1300 C C . MET A 1 169 ? -27.608 92.528 332.027 1.00 38.25 169 MET D C 1
ATOM 1301 O O . MET A 1 169 ? -27.200 93.354 331.229 1.00 42.22 169 MET D O 1
ATOM 1306 N N . ARG A 1 170 ? -28.864 92.507 332.472 1.00 33.76 170 ARG D N 1
ATOM 1307 C CA . ARG A 1 170 ? -29.839 93.450 331.941 1.00 31.90 170 ARG D CA 1
ATOM 1308 C C . ARG A 1 170 ? -29.509 94.846 332.393 1.00 32.47 170 ARG D C 1
ATOM 1309 O O . ARG A 1 170 ? -29.646 95.799 331.601 1.00 38.09 170 ARG D O 1
ATOM 1317 N N . ARG A 1 171 ? -29.015 94.982 333.624 1.00 32.46 171 ARG D N 1
ATOM 1318 C CA . ARG A 1 171 ? -28.577 96.304 334.036 1.00 35.10 171 ARG D CA 1
ATOM 1319 C C . ARG A 1 171 ? -27.373 96.772 333.227 1.00 35.51 171 ARG D C 1
ATOM 1320 O O . ARG A 1 171 ? -27.344 97.934 332.804 1.00 39.47 171 ARG D O 1
ATOM 1328 N N . LEU A 1 172 ? -26.398 95.897 332.974 1.00 27.99 172 LEU D N 1
ATOM 1329 C CA . LEU A 1 172 ? -25.254 96.354 332.176 1.00 27.90 172 LEU D CA 1
ATOM 1330 C C . LEU A 1 172 ? -25.652 96.700 330.761 1.00 27.59 172 LEU D C 1
ATOM 1331 O O . LEU A 1 172 ? -25.099 97.626 330.201 1.00 56.66 172 LEU D O 1
ATOM 1336 N N . ALA A 1 173 ? -26.614 96.000 330.176 1.00 27.07 173 ALA D N 1
ATOM 1337 C CA . ALA A 1 173 ? -26.961 96.302 328.801 1.00 26.83 173 ALA D CA 1
ATOM 1338 C C . ALA A 1 173 ? -27.68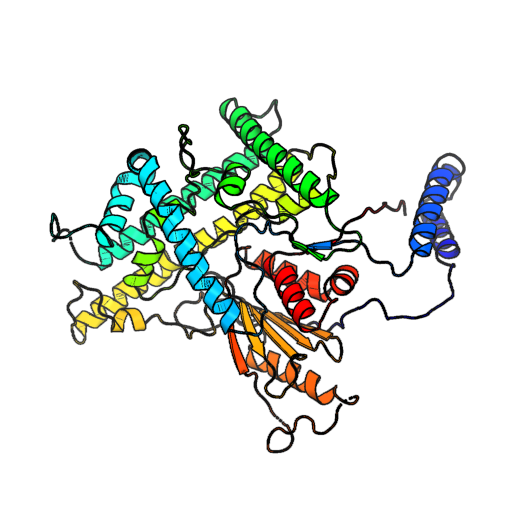8 97.614 328.709 1.00 41.92 173 ALA D C 1
ATOM 1339 O O . ALA A 1 173 ? -27.393 98.406 327.812 1.00 50.31 173 ALA D O 1
ATOM 1341 N N . THR A 1 174 ? -28.619 97.892 329.620 1.00 35.65 174 THR D N 1
ATOM 1342 C CA . THR A 1 174 ? -29.244 99.218 329.522 1.00 38.98 174 THR D CA 1
ATOM 1343 C C . THR A 1 174 ? -28.212 100.303 329.790 1.00 50.88 174 THR D C 1
ATOM 1344 O O . THR A 1 174 ? -28.294 101.381 329.211 1.00 52.88 174 THR D O 1
ATOM 1348 N N . ALA A 1 175 ? -27.243 100.025 330.655 1.00 29.53 175 ALA D N 1
ATOM 1349 C CA . ALA A 1 175 ? -26.223 101.017 330.924 1.00 30.16 175 ALA D CA 1
ATOM 1350 C C . ALA A 1 175 ? -25.431 101.289 329.681 1.00 29.90 175 ALA D C 1
ATOM 1351 O O . ALA A 1 175 ? -25.029 102.411 329.443 1.00 39.85 175 ALA D O 1
ATOM 1353 N N . LEU A 1 176 ? -25.206 100.256 328.882 1.00 29.03 176 LEU D N 1
ATOM 1354 C CA . LEU A 1 176 ? -24.456 100.401 327.636 1.00 28.76 176 LEU D CA 1
ATOM 1355 C C . LEU A 1 176 ? -25.229 101.236 326.656 1.00 36.52 176 LEU D C 1
ATOM 1356 O O . LEU A 1 176 ? -24.657 102.040 325.931 1.00 42.79 176 LEU D O 1
ATOM 1361 N N . GLN A 1 177 ? -26.545 101.046 326.646 1.00 32.02 177 GLN D N 1
ATOM 1362 C CA . GLN A 1 177 ? -27.414 101.844 325.798 1.00 31.54 177 GLN D CA 1
ATOM 1363 C C . GLN A 1 177 ? -27.484 103.316 326.192 1.00 41.62 177 GLN D C 1
ATOM 1364 O O . GLN A 1 177 ? -27.477 104.181 325.329 1.00 51.71 177 GLN D O 1
ATOM 1370 N N . LYS A 1 178 ? -27.498 103.595 327.494 1.00 42.29 178 LYS D N 1
ATOM 1371 C CA . LYS A 1 178 ? -28.008 104.862 328.011 1.00 42.35 178 LYS D CA 1
ATOM 1372 C C . LYS A 1 178 ? -27.285 106.111 327.540 1.00 53.19 178 LYS D C 1
ATOM 1373 O O . LYS A 1 178 ? -27.918 107.154 327.368 1.00 60.45 178 LYS D O 1
ATOM 1379 N N . GLU A 1 179 ? -25.979 106.010 327.320 1.00 59.21 179 GLU D N 1
ATOM 1380 C CA . GLU A 1 179 ? -25.160 107.113 326.750 1.00 71.55 179 GLU D CA 1
ATOM 1381 C C . GLU A 1 179 ? -24.939 108.383 327.665 1.00 55.63 179 GLU D C 1
ATOM 1382 O O . GLU A 1 179 ? -25.802 109.267 327.813 1.00 53.96 179 GLU D O 1
ATOM 1388 N N . ILE A 1 180 ? -23.759 108.375 328.307 1.00 56.72 180 ILE D N 1
ATOM 1389 C CA . ILE A 1 180 ? -23.109 109.470 329.049 1.00 52.87 180 ILE D CA 1
ATOM 1390 C C . ILE A 1 180 ? -24.036 110.342 329.909 1.00 54.42 180 ILE D C 1
ATOM 1391 O O . ILE A 1 180 ? -24.175 110.088 331.115 1.00 55.71 180 ILE D O 1
ATOM 1396 N N . GLY A 1 181 ? -24.669 111.349 329.305 1.00 54.86 181 GLY D N 1
ATOM 1397 C CA . GLY A 1 181 ? -25.476 112.281 330.065 1.00 54.04 181 GLY D CA 1
ATOM 1398 C C . GLY A 1 181 ? -26.585 111.528 330.786 1.00 62.48 181 GLY D C 1
ATOM 1399 O O . GLY A 1 181 ? -26.998 111.891 331.892 1.00 63.82 181 GLY D O 1
ATOM 1400 N N . GLU A 1 182 ? -27.062 110.452 330.185 1.00 62.11 182 GLU D N 1
ATOM 1401 C CA . GLU A 1 182 ? -28.096 109.684 330.845 1.00 83.47 182 GLU D CA 1
ATOM 1402 C C . GLU A 1 182 ? -27.537 108.784 331.987 1.00 53.31 182 GLU D C 1
ATOM 1403 O O . GLU A 1 182 ? -28.210 108.596 333.009 1.00 58.73 182 GLU D O 1
ATOM 1409 N N . ARG A 1 183 ? -26.312 108.265 331.838 1.00 53.67 183 ARG D N 1
ATOM 1410 C CA . ARG A 1 183 ? -25.759 107.258 332.771 1.00 43.88 183 ARG D CA 1
ATOM 1411 C C . ARG A 1 183 ? -25.542 107.767 334.193 1.00 53.65 183 ARG D C 1
ATOM 1412 O O . ARG A 1 183 ? -25.002 108.862 334.381 1.00 58.46 183 ARG D O 1
ATOM 1420 N N . THR A 1 184 ? -25.904 106.954 335.188 1.00 48.41 184 THR D N 1
ATOM 1421 C CA . THR A 1 184 ? -25.660 107.285 336.605 1.00 50.31 184 THR D CA 1
ATOM 1422 C C . THR A 1 184 ? -24.157 107.156 336.880 1.00 52.10 184 THR D C 1
ATOM 1423 O O . THR A 1 184 ? -23.418 106.749 335.994 1.00 53.03 184 THR D O 1
ATOM 1427 N N . HIS A 1 185 ? -23.669 107.516 338.061 1.00 50.30 185 HIS D N 1
ATOM 1428 C CA . HIS A 1 185 ? -22.241 107.281 338.312 1.00 55.65 185 HIS D CA 1
ATOM 1429 C C . HIS A 1 185 ? -21.856 105.790 338.294 1.00 45.48 185 HIS D C 1
ATOM 1430 O O . HIS A 1 185 ? -20.913 105.389 337.585 1.00 40.63 185 HIS D O 1
ATOM 1437 N N . ALA A 1 186 ? -22.600 104.974 339.046 1.00 47.14 186 ALA D N 1
ATOM 1438 C CA . ALA A 1 186 ? -22.298 103.544 339.175 1.00 42.60 186 ALA D CA 1
ATOM 1439 C C . ALA A 1 186 ? -22.325 102.850 337.813 1.00 40.61 186 ALA D C 1
ATOM 1440 O O . ALA A 1 186 ? -21.506 101.970 337.533 1.00 43.26 186 ALA D O 1
ATOM 1442 N N . GLU A 1 187 ? -23.253 103.269 336.964 1.00 35.77 187 GLU D N 1
ATOM 1443 C CA . GLU A 1 187 ? -23.286 102.808 335.598 1.00 38.29 187 GLU D CA 1
ATOM 1444 C C . GLU A 1 187 ? -22.156 103.286 334.708 1.00 38.15 187 GLU D C 1
ATOM 1445 O O . GLU A 1 187 ? -21.764 102.550 333.815 1.00 43.78 187 GLU D O 1
ATOM 1451 N N . THR A 1 188 ? -21.638 104.501 334.881 1.00 33.86 188 THR D N 1
ATOM 1452 C CA . THR A 1 188 ? -20.502 104.857 334.030 1.00 33.81 188 THR D CA 1
ATOM 1453 C C . THR A 1 188 ? -19.370 104.001 334.419 1.00 47.40 188 THR D C 1
ATOM 1454 O O . THR A 1 188 ? -18.588 103.605 333.573 1.00 54.36 188 THR D O 1
ATOM 1458 N N . VAL A 1 189 ? -19.273 103.700 335.708 1.00 39.98 189 VAL D N 1
ATOM 1459 C CA . VAL A 1 189 ? -18.165 102.868 336.137 1.00 36.39 189 VAL D CA 1
ATOM 1460 C C . VAL A 1 189 ? -18.294 101.478 335.541 1.00 36.70 189 VAL D C 1
ATOM 1461 O O . VAL A 1 189 ? -17.343 100.996 334.936 1.00 42.01 189 VAL D O 1
ATOM 1465 N N . MET A 1 190 ? -19.475 100.871 335.631 1.00 32.15 190 MET D N 1
AT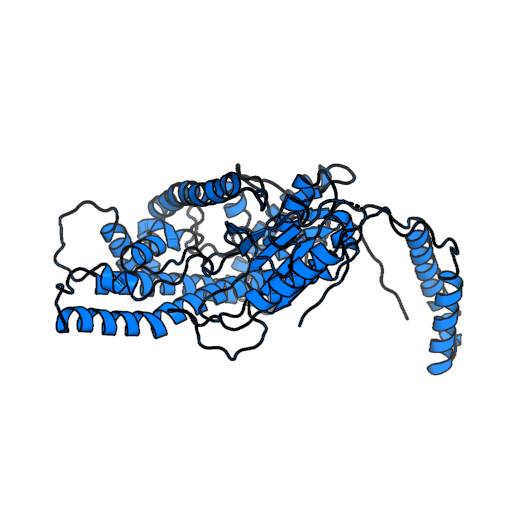OM 1466 C CA . MET A 1 190 ? -19.667 99.532 335.096 1.00 31.12 190 MET D CA 1
ATOM 1467 C C . MET A 1 190 ? -19.449 99.461 333.591 1.00 30.45 190 MET D C 1
ATOM 1468 O O . MET A 1 190 ? -18.774 98.552 333.104 1.00 51.92 190 MET D O 1
ATOM 1473 N N . VAL A 1 191 ? -19.951 100.436 332.844 1.00 30.65 191 VAL D N 1
ATOM 1474 C CA . VAL A 1 191 ? -19.655 100.463 331.411 1.00 30.16 191 VAL D CA 1
ATOM 1475 C C . VAL A 1 191 ? -18.180 100.647 331.128 1.00 44.15 191 VAL D C 1
ATOM 1476 O O . VAL A 1 191 ? -17.655 100.039 330.222 1.00 41.19 191 VAL D O 1
ATOM 1480 N N . LYS A 1 192 ? -17.494 101.454 331.919 1.00 31.20 192 LYS D N 1
ATOM 1481 C CA . LYS A 1 192 ? -16.084 101.673 331.676 1.00 31.48 192 LYS D CA 1
ATOM 1482 C C . LYS A 1 192 ? -15.289 100.402 331.905 1.00 38.15 192 LYS D C 1
ATOM 1483 O O . LYS A 1 192 ? -14.391 100.084 331.114 1.00 42.68 192 LYS D O 1
ATOM 1489 N N . GLU A 1 193 ? -15.635 99.653 332.953 1.00 33.47 193 GLU D N 1
ATOM 1490 C CA . GLU A 1 193 ? -14.953 98.387 333.218 1.00 38.14 193 GLU D CA 1
ATOM 1491 C C . GLU A 1 193 ? -15.187 97.427 332.116 1.00 39.12 193 GLU D C 1
ATOM 1492 O O . GLU A 1 193 ? -14.244 96.818 331.600 1.00 46.30 193 GLU D O 1
ATOM 1498 N N . TYR A 1 194 ? -16.449 97.280 331.739 1.00 28.96 194 TYR D N 1
ATOM 1499 C CA . TYR A 1 194 ? -16.730 96.301 330.712 1.00 28.01 194 TYR D CA 1
ATOM 1500 C C . TYR A 1 194 ? -16.105 96.652 329.365 1.00 33.25 194 TYR D C 1
ATOM 1501 O O . TYR A 1 194 ? -15.655 95.784 328.631 1.00 35.38 194 TYR D O 1
ATOM 1510 N N . ARG A 1 195 ? -16.073 97.930 329.055 1.00 28.42 195 ARG D N 1
ATOM 1511 C CA . ARG A 1 195 ? -15.496 98.411 327.826 1.00 28.42 195 ARG D CA 1
ATOM 1512 C C . ARG A 1 195 ? -14.015 98.123 327.818 1.00 35.09 195 ARG D C 1
ATOM 1513 O O . ARG A 1 195 ? -13.435 97.844 326.778 1.00 34.57 195 ARG D O 1
ATOM 1521 N N . ASP A 1 196 ? -13.390 98.197 328.985 1.00 29.11 196 ASP D N 1
ATOM 1522 C CA . ASP A 1 196 ? -11.967 97.910 329.042 1.00 42.33 196 ASP D CA 1
ATOM 1523 C C . ASP A 1 196 ? -11.670 96.462 328.867 1.00 33.86 196 ASP D C 1
ATOM 1524 O O . ASP A 1 196 ? -10.700 96.116 328.201 1.00 34.77 196 ASP D O 1
ATOM 1529 N N . LYS A 1 197 ? -12.507 95.609 329.452 1.00 36.23 197 LYS D N 1
ATOM 1530 C CA . LYS A 1 197 ? -12.337 94.185 329.221 1.00 27.42 197 LYS D CA 1
ATOM 1531 C C . LYS A 1 197 ? -12.473 93.919 327.74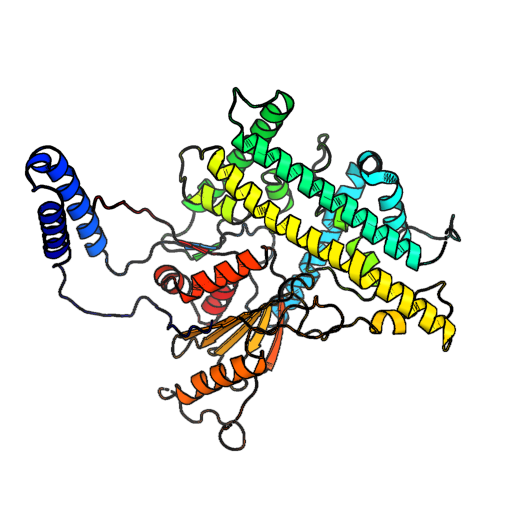6 1.00 26.77 197 LYS D C 1
ATOM 1532 O O . LYS A 1 197 ? -11.687 93.178 327.183 1.00 50.13 197 LYS D O 1
ATOM 1538 N N . ILE A 1 198 ? -13.420 94.567 327.088 1.00 26.64 198 ILE D N 1
ATOM 1539 C CA . ILE A 1 198 ? -13.553 94.336 325.665 1.00 26.11 198 ILE D CA 1
ATOM 1540 C C . ILE A 1 198 ? -12.362 94.866 324.914 1.00 37.01 198 ILE D C 1
ATOM 1541 O O . ILE A 1 198 ? -12.045 94.341 323.881 1.00 43.53 198 ILE D O 1
ATOM 1546 N N . ASP A 1 199 ? -11.688 95.898 325.399 1.00 38.29 199 ASP D N 1
ATOM 1547 C CA . ASP A 1 199 ? -10.479 96.325 324.694 1.00 49.15 199 ASP D CA 1
ATOM 1548 C C . ASP A 1 199 ? -9.344 95.348 324.831 1.00 27.58 199 ASP D C 1
ATOM 1549 O O . ASP A 1 199 ? -8.517 95.226 323.934 1.00 27.58 199 ASP D O 1
ATOM 1554 N N . ALA A 1 200 ? -9.297 94.655 325.959 1.00 27.55 200 ALA D N 1
ATOM 1555 C CA . ALA A 1 200 ? -8.293 93.620 326.115 1.00 27.45 200 ALA D CA 1
ATOM 1556 C C . ALA A 1 200 ? -8.592 92.566 325.090 1.00 26.58 200 ALA D C 1
ATOM 1557 O O . ALA A 1 200 ? -7.711 92.120 324.370 1.00 50.85 200 ALA D O 1
ATOM 1559 N N . LEU A 1 201 ? -9.854 92.192 324.995 1.00 25.96 201 LEU D N 1
ATOM 1560 C CA . LEU A 1 201 ? -10.247 91.194 324.029 1.00 25.16 201 LEU D CA 1
ATOM 1561 C C . LEU A 1 201 ? -10.025 91.603 322.585 1.00 25.09 201 LEU D C 1
ATOM 1562 O O . LEU A 1 201 ? -9.623 90.791 321.784 1.00 27.06 201 LEU D O 1
ATOM 1567 N N . LYS A 1 202 ? -10.282 92.856 322.240 1.00 25.51 202 LYS D N 1
ATOM 1568 C CA . LYS A 1 202 ? -10.112 93.278 320.863 1.00 25.52 202 LYS D CA 1
ATOM 1569 C C . LYS A 1 202 ? -8.659 93.170 320.537 1.00 25.88 202 LYS D C 1
ATOM 1570 O O . LYS A 1 202 ? -8.290 92.712 319.475 1.00 41.46 202 LYS D O 1
ATOM 1576 N N . ASN A 1 203 ? -7.822 93.553 321.488 1.00 40.04 203 ASN D N 1
ATOM 1577 C CA . ASN A 1 203 ? -6.390 93.444 321.299 1.00 37.76 203 ASN D CA 1
ATOM 1578 C C . ASN A 1 203 ? -5.935 92.012 321.075 1.00 26.43 203 ASN D C 1
ATOM 1579 O O . ASN A 1 203 ? -5.126 91.728 320.190 1.00 31.38 203 ASN D O 1
ATOM 1584 N N . ALA A 1 204 ? -6.500 91.103 321.859 1.00 35.08 204 ALA D N 1
ATOM 1585 C CA . ALA A 1 204 ? -6.159 89.697 321.755 1.00 25.48 204 ALA D CA 1
ATOM 1586 C C . ALA A 1 204 ? -6.546 89.171 320.408 1.00 24.87 204 ALA D C 1
ATOM 1587 O O . ALA A 1 204 ? -5.709 88.671 319.688 1.00 32.82 204 ALA D O 1
ATOM 1589 N N . ILE A 1 205 ? -7.807 89.336 320.043 1.00 24.41 205 ILE D N 1
ATOM 1590 C CA . ILE A 1 205 ? -8.297 88.773 318.796 1.00 23.83 205 ILE D CA 1
ATOM 1591 C C . ILE A 1 205 ? -7.554 89.359 317.645 1.00 31.76 205 ILE D C 1
ATOM 1592 O O . ILE A 1 205 ? -7.193 88.637 316.739 1.00 41.57 205 ILE D O 1
ATOM 1597 N N . GLU A 1 206 ? -7.264 90.649 317.688 1.00 27.81 206 GLU D N 1
ATOM 1598 C CA . GLU A 1 206 ? -6.606 91.242 316.553 1.00 33.51 206 GLU D CA 1
ATOM 1599 C C . GLU A 1 206 ? -5.205 90.708 316.389 1.00 35.34 206 GLU D C 1
ATOM 1600 O O . GLU A 1 206 ? -4.798 90.433 315.260 1.00 44.29 206 GLU D O 1
ATOM 1606 N N . VAL A 1 207 ? -4.474 90.513 317.492 1.00 40.44 207 VAL D N 1
ATOM 1607 C CA . VAL A 1 207 ? -3.135 89.906 317.380 1.00 26.20 207 VAL D CA 1
ATOM 1608 C C . VAL A 1 207 ? -3.171 88.465 316.936 1.00 25.56 207 VAL D C 1
ATOM 1609 O O . VAL A 1 207 ? -2.248 88.023 316.274 1.00 25.75 207 VAL D O 1
ATOM 1613 N N . GLU A 1 208 ? -4.225 87.736 317.311 1.00 35.00 208 GLU D N 1
ATOM 1614 C CA . GLU A 1 208 ? -4.400 86.345 316.896 1.00 24.21 208 GLU D CA 1
ATOM 1615 C C . GLU A 1 208 ? -4.743 86.236 315.464 1.00 23.91 208 GLU D C 1
ATOM 1616 O O . GLU A 1 208 ? -4.479 85.224 314.856 1.00 28.63 208 GLU D O 1
ATOM 1622 N N . ARG A 1 209 ? -5.363 87.274 314.933 1.00 24.01 209 ARG D N 1
ATOM 1623 C CA . ARG A 1 209 ? -5.913 87.229 313.591 1.00 38.36 209 ARG D CA 1
ATOM 1624 C C . ARG A 1 209 ? -4.902 87.752 312.595 1.00 34.38 209 ARG D C 1
ATOM 1625 O O . ARG A 1 209 ? -4.929 87.379 311.430 1.00 41.97 209 ARG D O 1
ATOM 1633 N N . ASP A 1 210 ? -3.989 88.598 313.040 1.00 38.31 210 ASP D N 1
ATOM 1634 C CA . ASP A 1 210 ? -2.979 89.053 312.113 1.00 54.45 210 ASP D CA 1
ATOM 1635 C C . ASP A 1 210 ? -1.967 87.968 311.898 1.00 52.42 210 ASP D C 1
ATOM 1636 O O . ASP A 1 210 ? -1.185 88.007 310.958 1.00 60.56 210 ASP D O 1
ATOM 1641 N N . GLY A 1 211 ? -1.971 86.998 312.796 1.00 54.71 211 GLY D N 1
ATOM 1642 C CA . GLY A 1 211 ? -1.001 85.922 312.746 1.00 25.41 211 GLY D CA 1
ATOM 1643 C C . GLY A 1 211 ? -1.525 84.673 312.080 1.00 34.19 211 GLY D C 1
ATOM 1644 O O . GLY A 1 211 ? -0.813 83.687 311.948 1.00 42.27 211 GLY D O 1
ATOM 1645 N N . MET A 1 212 ? -2.784 84.710 311.679 1.00 30.56 212 MET D N 1
ATOM 1646 C CA . MET A 1 212 ? -3.421 83.612 310.976 1.00 23.50 212 MET D CA 1
ATOM 1647 C C . MET A 1 212 ? -2.915 83.447 309.526 1.00 40.64 212 MET D C 1
ATOM 1648 O O . MET A 1 212 ? -2.635 84.444 308.858 1.00 39.22 212 MET D O 1
ATOM 1653 N N . GLN A 1 213 ? -2.843 82.202 309.030 1.00 38.13 213 GLN D N 1
ATOM 1654 C CA . GLN A 1 213 ? -2.373 81.896 307.650 1.00 41.80 213 GLN D CA 1
ATOM 1655 C C . GLN A 1 213 ? -3.236 82.528 306.561 1.00 45.35 213 GLN D C 1
ATOM 1656 O O . GLN A 1 213 ? -4.286 83.096 306.860 1.00 54.52 213 GLN D O 1
ATOM 1662 N N . GLU A 1 214 ? -2.809 82.473 305.303 1.00 44.46 214 GLU D N 1
ATOM 1663 C CA . GLU A 1 214 ? -3.480 83.315 304.318 1.00 47.75 214 GLU D CA 1
ATOM 1664 C C . GLU A 1 214 ? -4.818 82.801 303.752 1.00 41.78 214 GLU D C 1
ATOM 1665 O O . GLU A 1 214 ? -5.498 83.534 303.046 1.00 50.11 214 GLU D O 1
ATOM 1671 N N . GLU A 1 215 ? -5.236 81.585 304.041 1.00 31.55 215 GLU D N 1
ATOM 1672 C CA . GLU A 1 215 ? -6.581 81.240 303.638 1.00 32.76 215 GLU D CA 1
ATOM 1673 C C . GLU A 1 215 ? -7.265 80.432 304.693 1.00 32.65 215 GLU D C 1
ATOM 1674 O O . GLU A 1 215 ? -8.178 79.692 304.386 1.00 41.04 215 GLU D O 1
ATOM 1680 N N . ALA A 1 216 ? -6.851 80.587 305.944 1.00 34.88 216 ALA D N 1
ATOM 1681 C CA . ALA A 1 216 ? -7.119 79.578 306.982 1.00 28.54 216 ALA D CA 1
ATOM 1682 C C . ALA A 1 216 ? -8.590 79.387 307.322 1.00 28.94 216 ALA D C 1
ATOM 1683 O O . ALA A 1 216 ? -9.366 80.323 307.216 1.00 33.79 216 ALA D O 1
ATOM 1685 N N . ILE A 1 217 ? -8.980 78.163 307.670 1.00 26.98 217 ILE D N 1
ATOM 1686 C CA . ILE A 1 217 ? -10.141 77.968 308.532 1.00 29.64 217 ILE D CA 1
ATOM 1687 C C . ILE A 1 217 ? -9.617 77.611 309.895 1.00 32.12 217 ILE D C 1
ATOM 1688 O O . ILE A 1 217 ? -8.766 76.734 309.994 1.00 42.86 217 ILE D O 1
ATOM 1693 N N . GLN A 1 218 ? -10.101 78.255 310.945 1.00 26.04 218 GLN D N 1
ATOM 1694 C CA . GLN A 1 218 ? -9.831 77.743 312.278 1.00 24.33 218 GLN D CA 1
ATOM 1695 C C . GLN A 1 218 ? -10.724 78.411 313.274 1.00 37.17 218 GLN D C 1
ATOM 1696 O O . GLN A 1 218 ? -11.686 79.081 312.887 1.00 46.18 218 GLN D O 1
ATOM 1702 N N . GLU A 1 219 ? -10.446 78.176 314.557 1.00 34.88 219 GLU D N 1
ATOM 1703 C CA . GLU A 1 219 ? -11.060 78.957 315.621 1.00 33.59 219 GLU D CA 1
ATOM 1704 C C . GLU A 1 219 ? -10.285 80.234 315.710 1.00 33.45 219 GLU D C 1
ATOM 1705 O O . GLU A 1 219 ? -9.098 80.276 315.386 1.00 38.68 219 GLU D O 1
ATOM 1711 N N . ILE A 1 220 ? -10.963 81.290 316.119 1.00 33.30 220 ILE D N 1
ATOM 1712 C CA . ILE A 1 220 ? -10.385 82.598 315.968 1.00 28.91 220 ILE D CA 1
ATOM 1713 C C . ILE A 1 220 ? -9.143 82.773 316.832 1.00 33.39 220 ILE D C 1
ATOM 1714 O O . ILE A 1 220 ? -8.155 83.341 316.392 1.00 38.63 220 ILE D O 1
ATOM 1719 N N . ALA A 1 221 ? -9.151 82.206 318.026 1.00 32.44 221 ALA D N 1
ATOM 1720 C CA . ALA A 1 221 ? -8.126 82.549 319.004 1.00 34.70 221 ALA D CA 1
ATOM 1721 C C . ALA A 1 221 ? -8.029 81.457 320.021 1.00 35.49 221 ALA D C 1
ATOM 1722 O O . ALA A 1 221 ? -8.949 80.655 320.118 1.00 43.37 221 ALA D O 1
ATOM 1724 N N . GLY A 1 222 ? -6.959 81.407 320.802 1.00 30.63 222 GLY D N 1
ATOM 1725 C CA . GLY A 1 222 ? -6.881 80.307 321.742 1.00 34.19 222 GLY D CA 1
ATOM 1726 C C . GLY A 1 222 ? -6.243 80.506 323.094 1.00 38.39 222 GLY D C 1
ATOM 1727 O O . GLY A 1 222 ? -5.287 79.794 323.411 1.00 44.36 222 GLY D O 1
ATOM 1728 N N . MET A 1 223 ? -6.748 81.442 323.899 1.00 39.90 223 MET D N 1
ATOM 1729 C CA . MET A 1 223 ? -6.143 81.685 325.222 1.00 37.89 223 MET D CA 1
ATOM 1730 C C . MET A 1 223 ? -6.663 80.744 326.310 1.00 44.96 223 MET D C 1
ATOM 1731 O O . MET A 1 223 ? -7.834 80.341 326.300 1.00 39.15 223 MET D O 1
ATOM 1736 N N . THR A 1 224 ? -5.786 80.454 327.270 1.00 41.21 224 THR D N 1
ATOM 1737 C CA . THR A 1 224 ? -6.091 79.578 328.390 1.00 51.11 224 THR D CA 1
ATOM 1738 C C . THR A 1 224 ? -7.332 80.081 329.105 1.00 46.97 224 THR D C 1
ATOM 1739 O O . THR A 1 224 ? -7.490 81.288 329.295 1.00 56.32 224 THR D O 1
ATOM 1743 N N . ALA A 1 225 ? -8.197 79.160 329.527 1.00 49.31 225 ALA D N 1
ATOM 1744 C CA . ALA A 1 225 ? -9.546 79.531 329.956 1.00 45.00 225 ALA D CA 1
ATOM 1745 C C . ALA A 1 225 ? -9.565 80.505 331.120 1.00 41.51 225 ALA D C 1
ATOM 1746 O O . ALA A 1 225 ? -10.406 81.407 331.167 1.00 38.67 225 ALA D O 1
ATOM 1748 N N . ASP A 1 226 ? -8.613 80.344 332.031 1.00 41.77 226 ASP D N 1
ATOM 1749 C CA . ASP A 1 226 ? -8.553 81.167 333.244 1.00 50.66 226 ASP D CA 1
ATOM 1750 C C . ASP A 1 226 ? -8.233 82.652 332.909 1.00 35.50 226 ASP D C 1
ATOM 1751 O O . ASP A 1 226 ? -8.646 83.603 333.606 1.00 32.00 226 ASP D O 1
ATOM 1756 N N . VAL A 1 227 ? -7.504 82.841 331.825 1.00 33.97 227 VAL D N 1
ATOM 1757 C CA . VAL A 1 227 ? -7.132 84.170 331.426 1.00 32.20 227 VAL D CA 1
ATOM 1758 C C . VAL A 1 227 ? -8.250 84.858 330.605 1.00 34.58 227 VAL D C 1
ATOM 1759 O O . VAL A 1 227 ? -8.590 86.027 330.854 1.00 40.85 227 VAL D O 1
ATOM 1763 N N . LEU A 1 228 ? -8.843 84.134 329.653 1.00 31.59 228 LEU D N 1
ATOM 1764 C CA . LEU A 1 228 ? -9.944 84.682 328.876 1.00 24.27 228 LEU D CA 1
ATOM 1765 C C . LEU A 1 228 ? -11.142 85.006 329.775 1.00 32.55 228 LEU D C 1
ATOM 1766 O O . LEU A 1 228 ? -11.826 86.006 329.559 1.00 35.78 228 LEU D O 1
ATOM 1771 N N . GLU A 1 229 ? -11.375 84.203 330.809 1.00 29.52 229 GLU D N 1
ATOM 1772 C CA . GLU A 1 229 ? -12.491 84.486 331.707 1.00 31.32 229 GLU D CA 1
ATOM 1773 C C . GLU A 1 229 ? -12.333 85.856 332.329 1.00 34.34 229 GLU D C 1
ATOM 1774 O O . GLU A 1 229 ? -13.301 86.598 332.473 1.00 40.57 229 GLU D O 1
ATOM 1780 N N . ALA A 1 230 ? -11.094 86.199 332.668 1.00 37.72 230 ALA D N 1
ATOM 1781 C CA . ALA A 1 230 ? -10.775 87.521 333.217 1.00 37.25 230 ALA D CA 1
ATOM 1782 C C . ALA A 1 230 ? -10.970 88.606 332.169 1.00 33.60 230 ALA D C 1
ATOM 1783 O O . ALA A 1 230 ? -11.546 89.643 332.454 1.00 32.98 230 ALA D O 1
ATOM 1785 N N . ALA A 1 231 ? -10.534 88.349 330.942 1.00 35.90 231 ALA D N 1
ATOM 1786 C CA . ALA A 1 231 ? -10.652 89.370 329.895 1.00 41.34 231 ALA D CA 1
ATOM 1787 C C . ALA A 1 231 ? -12.019 89.373 329.205 1.00 44.50 231 ALA D C 1
ATOM 1788 O O . ALA A 1 231 ? -12.170 89.985 328.151 1.00 47.37 231 ALA D O 1
ATOM 1790 N N . SER A 1 232 ? -13.018 88.687 329.743 1.00 42.53 232 SER D N 1
ATOM 1791 C CA . SER A 1 232 ? -14.250 88.656 328.970 1.00 44.76 232 SER D CA 1
ATOM 1792 C C . SER A 1 232 ? -15.570 88.570 329.711 1.00 51.60 232 SER D C 1
ATOM 1793 O O . SER A 1 232 ? -16.598 88.887 329.112 1.00 56.31 232 SER D O 1
ATOM 1796 N N . GLU A 1 233 ? -15.586 88.122 330.964 1.00 49.48 233 GLU D N 1
ATOM 1797 C CA . GLU A 1 233 ? -16.882 87.905 331.604 1.00 56.19 233 GLU D CA 1
ATOM 1798 C C . GLU A 1 233 ? -17.617 89.199 331.877 1.00 56.99 233 GLU D C 1
ATOM 1799 O O . GLU A 1 233 ? -17.114 90.064 332.608 1.00 60.84 233 GLU D O 1
ATOM 1805 N N . GLU A 1 234 ? -18.816 89.318 331.304 1.00 54.80 234 GLU D N 1
ATOM 1806 C CA . GLU A 1 234 ? -19.522 90.592 331.296 1.00 59.45 234 GLU D CA 1
ATOM 1807 C C . GLU A 1 234 ? -19.835 91.000 332.702 1.00 59.74 234 GLU D C 1
ATOM 1808 O O . GLU A 1 234 ? -19.693 92.150 333.123 1.00 63.56 234 GLU D O 1
ATOM 1814 N N . VAL A 1 235 ? -20.263 89.998 333.434 1.00 56.58 235 VAL D N 1
ATOM 1815 C CA . VAL A 1 235 ? -20.877 90.204 334.709 1.00 52.30 235 VAL D CA 1
ATOM 1816 C C . VAL A 1 235 ? -20.266 89.228 335.709 1.00 52.59 235 VAL D C 1
ATOM 1817 O O . VAL A 1 235 ? -20.729 88.086 335.848 1.00 57.94 235 VAL D O 1
ATOM 1821 N N . PRO A 1 236 ? -19.105 89.590 336.272 1.00 48.11 236 PRO D N 1
ATOM 1822 C CA . PRO A 1 236 ? -18.724 88.833 337.468 1.00 46.19 236 PRO D CA 1
ATOM 1823 C C . PRO A 1 236 ? -19.754 89.098 338.600 1.00 38.59 236 PRO D C 1
ATOM 1824 O O . PRO A 1 236 ? -20.186 90.250 338.792 1.00 36.86 236 PRO D O 1
ATOM 1828 N N . LEU A 1 237 ? -20.105 88.068 339.369 1.00 36.02 237 LEU D N 1
ATOM 1829 C CA . LEU A 1 237 ? -21.208 88.198 340.312 1.00 35.47 237 LEU D CA 1
ATOM 1830 C C . LEU A 1 237 ? -20.768 88.644 341.688 1.00 42.91 237 LEU D C 1
ATOM 1831 O O . LEU A 1 237 ? -21.605 89.038 342.491 1.00 51.09 237 LEU D O 1
ATOM 1836 N N . ILE A 1 238 ? -19.469 88.560 341.971 1.00 42.80 238 ILE D N 1
ATOM 1837 C CA . ILE A 1 238 ? -18.898 89.069 343.223 1.00 41.36 238 ILE D CA 1
ATOM 1838 C C . ILE A 1 238 ? -17.649 89.845 342.890 1.00 58.87 238 ILE D C 1
ATOM 1839 O O . ILE A 1 238 ? -16.872 89.397 342.042 1.00 58.98 238 ILE D O 1
ATOM 1844 N N . GLY A 1 239 ? -17.422 90.976 343.562 1.00 60.60 239 GLY D N 1
ATOM 1845 C CA . GLY A 1 239 ? -16.253 91.804 343.267 1.00 67.77 239 GLY D CA 1
ATOM 1846 C C . GLY A 1 239 ? -14.921 91.082 343.457 1.00 70.09 239 GLY D C 1
ATOM 1847 O O . GLY A 1 239 ? -14.626 90.577 344.552 1.00 71.93 239 GLY D O 1
ATOM 1848 N N . ALA A 1 240 ? -14.092 91.071 342.411 1.00 68.71 240 ALA D N 1
ATOM 1849 C CA . ALA A 1 240 ? -12.892 90.224 342.395 1.00 71.66 240 ALA D CA 1
ATOM 1850 C C . ALA A 1 240 ? -11.704 90.803 343.205 1.00 71.48 240 ALA D C 1
ATOM 1851 O O . ALA A 1 240 ? -10.791 91.433 342.651 1.00 73.10 240 ALA D O 1
ATOM 1853 N N . GLY A 1 241 ? -11.703 90.561 344.514 1.00 69.73 241 GLY D N 1
ATOM 1854 C CA . GLY A 1 241 ? -10.771 91.235 345.406 1.00 70.51 241 GLY D CA 1
ATOM 1855 C C . GLY A 1 241 ? -9.309 90.815 345.282 1.00 68.50 241 GLY D C 1
ATOM 1856 O O . GLY A 1 241 ? -8.698 90.324 346.250 1.00 72.35 241 GLY D O 1
ATOM 1857 N N . MET A 1 242 ? -8.750 91.006 344.089 1.00 62.63 242 MET D N 1
ATOM 1858 C CA . MET A 1 242 ? -7.321 90.803 343.849 1.00 58.82 242 MET D CA 1
ATOM 1859 C C . MET A 1 242 ? -6.891 89.319 343.924 1.00 55.11 242 MET D C 1
ATOM 1860 O O . MET A 1 242 ? -5.693 89.013 343.914 1.00 56.24 242 MET D O 1
ATOM 1865 N N . ALA A 1 243 ? -7.867 88.409 343.989 1.00 52.37 243 ALA D N 1
ATOM 1866 C CA . ALA A 1 243 ? -7.639 87.001 343.653 1.00 44.22 243 ALA D CA 1
ATOM 1867 C C . ALA A 1 243 ? -7.802 86.871 342.149 1.00 55.00 243 ALA D C 1
ATOM 1868 O O . ALA A 1 243 ? -8.165 87.839 341.480 1.00 60.10 243 ALA D O 1
ATOM 1870 N N . THR A 1 244 ? -7.501 85.710 341.589 1.00 51.93 244 THR D N 1
ATOM 1871 C CA . THR A 1 244 ? -8.011 85.434 340.256 1.00 51.51 244 THR D CA 1
ATOM 1872 C C . THR A 1 244 ? -9.239 84.595 340.480 1.00 60.52 244 THR D C 1
ATOM 1873 O O . THR A 1 244 ? -9.768 84.602 341.595 1.00 73.44 244 THR D O 1
ATOM 1877 N N . ALA A 1 245 ? -9.670 83.849 339.465 1.00 58.81 245 ALA D N 1
ATOM 1878 C CA . ALA A 1 245 ? -10.974 83.173 339.492 1.00 53.70 245 ALA D CA 1
ATOM 1879 C C . ALA A 1 245 ? -12.108 84.201 339.576 1.00 45.15 245 ALA D C 1
ATOM 1880 O O . ALA A 1 245 ? -12.518 84.642 340.656 1.00 41.50 245 ALA D O 1
ATOM 1882 N N . VAL A 1 246 ? -12.584 84.604 338.407 1.00 43.33 246 VAL D N 1
ATOM 1883 C CA . VAL A 1 246 ? -13.812 85.371 338.322 1.00 41.41 246 VAL D CA 1
ATOM 1884 C C . VAL A 1 246 ? -14.955 84.500 338.808 1.00 39.55 246 VAL D C 1
ATOM 1885 O O . VAL A 1 246 ? -15.034 83.317 338.444 1.00 35.90 246 VAL D O 1
ATOM 1889 N N . ALA A 1 247 ? -15.822 85.079 339.636 1.00 41.43 247 ALA D N 1
ATOM 1890 C CA . ALA A 1 247 ? -16.943 84.341 340.211 1.00 36.22 247 ALA D CA 1
ATOM 1891 C C . ALA A 1 247 ? -18.121 84.382 339.250 1.00 45.16 247 ALA D C 1
ATOM 1892 O O . ALA A 1 247 ? -19.157 84.960 339.573 1.00 45.38 247 ALA D O 1
ATOM 1894 N N . THR A 1 248 ? -17.956 83.756 338.079 1.00 40.99 248 THR D N 1
ATOM 1895 C CA . THR A 1 248 ? -18.807 84.026 336.907 1.00 43.06 248 THR D CA 1
ATOM 1896 C C . THR A 1 248 ? -20.263 83.671 337.148 1.00 37.58 248 THR D C 1
ATOM 1897 O O . THR A 1 248 ? -21.175 84.208 336.511 1.00 43.71 248 THR D O 1
ATOM 1901 N N . GLY A 1 249 ? -20.493 82.746 338.057 1.00 36.19 249 GLY D N 1
ATOM 1902 C CA . GLY A 1 249 ? -21.852 82.388 338.347 1.00 31.70 249 GLY D CA 1
ATOM 1903 C C . GLY A 1 249 ? -22.362 81.267 337.475 1.00 29.92 249 GLY D C 1
ATOM 1904 O O . GLY A 1 249 ? -23.368 80.715 337.816 1.00 31.17 249 GLY D O 1
ATOM 1905 N N . ARG A 1 250 ? -21.734 80.976 336.335 1.00 27.76 250 ARG D N 1
ATOM 1906 C CA . ARG A 1 250 ? -21.683 79.602 335.833 1.00 29.22 250 ARG D CA 1
ATOM 1907 C C . ARG A 1 250 ? -20.729 78.857 336.768 1.00 28.50 250 ARG D C 1
ATOM 1908 O O . ARG A 1 250 ? -20.799 77.637 336.915 1.00 28.90 250 ARG D O 1
ATOM 1916 N N . ALA A 1 251 ? -19.828 79.625 337.387 1.00 29.76 251 ALA D N 1
ATOM 1917 C CA . ALA A 1 251 ? -18.874 79.124 338.347 1.00 24.87 251 ALA D CA 1
ATOM 1918 C C . ALA A 1 251 ? -19.565 78.842 339.659 1.00 37.96 251 ALA D C 1
ATOM 1919 O O . ALA A 1 251 ? -19.431 77.771 340.198 1.00 43.60 251 ALA D O 1
ATOM 1921 N N . ILE A 1 252 ? -20.350 79.769 340.174 1.00 25.85 252 ILE D N 1
ATOM 1922 C CA . ILE A 1 252 ? -21.043 79.467 341.407 1.00 26.46 252 ILE D CA 1
ATOM 1923 C C . ILE A 1 252 ? -22.076 78.348 341.209 1.00 38.35 252 ILE D C 1
ATOM 1924 O O . ILE A 1 252 ? -22.301 77.569 342.111 1.00 40.81 252 ILE D O 1
ATOM 1929 N N . GLU A 1 253 ? -22.625 78.205 340.007 1.00 35.76 253 GLU D N 1
ATOM 1930 C CA . GLU A 1 253 ? -23.607 77.146 339.704 1.00 47.07 253 GLU D CA 1
ATOM 1931 C C . GLU A 1 253 ? -23.044 75.821 340.030 1.00 40.50 253 GLU D C 1
ATOM 1932 O O . GLU A 1 253 ? -23.786 74.854 340.128 1.00 49.67 253 GLU D O 1
ATOM 1938 N N . GLY A 1 254 ? -21.721 75.748 340.018 1.00 34.21 254 GLY D N 1
ATOM 1939 C CA . GLY A 1 254 ? -21.055 74.477 340.006 1.00 24.62 254 GLY D CA 1
ATOM 1940 C C . GLY A 1 254 ? -19.946 74.483 341.001 1.00 32.74 254 GLY D C 1
ATOM 1941 O O . GLY A 1 254 ? -19.341 73.448 341.250 1.00 38.83 254 GLY D O 1
ATOM 1942 N N . ALA A 1 255 ? -19.641 75.656 341.548 1.00 32.88 255 ALA D N 1
ATOM 1943 C CA . ALA A 1 255 ? -18.634 75.748 342.602 1.00 26.96 255 ALA D CA 1
ATOM 1944 C C . ALA A 1 255 ? -19.187 75.002 343.760 1.00 27.55 255 ALA D C 1
ATOM 1945 O O . ALA A 1 255 ? -18.452 74.351 344.490 1.00 32.92 255 ALA D O 1
ATOM 1947 N N . TYR A 1 256 ? -20.515 75.091 343.873 1.00 35.22 256 TYR D N 1
ATOM 1948 C CA . TYR A 1 256 ? -21.282 74.581 344.994 1.00 28.00 256 TYR D CA 1
ATOM 1949 C C . TYR A 1 256 ? -21.988 73.320 344.636 1.00 35.87 256 TYR D C 1
ATOM 1950 O O . TYR A 1 256 ? -22.666 72.761 345.476 1.00 40.56 256 TYR D O 1
ATOM 1959 N N . LYS A 1 257 ? -21.801 72.853 343.406 1.00 26.55 257 LYS D N 1
ATOM 1960 C CA . LYS A 1 257 ? -22.369 71.583 342.961 1.00 26.02 257 LYS D CA 1
ATOM 1961 C C . LYS A 1 257 ? -23.886 71.567 342.916 1.00 27.65 257 LYS D C 1
ATOM 1962 O O . LYS A 1 257 ? -24.488 70.526 343.145 1.00 27.38 257 LYS D O 1
ATOM 1968 N N . LEU A 1 258 ? -24.518 72.697 342.648 1.00 25.69 258 LEU D N 1
ATOM 1969 C CA . LEU A 1 258 ? -25.962 72.692 342.580 1.00 25.54 258 LEU D CA 1
ATOM 1970 C C . LEU A 1 258 ? -26.430 71.731 341.519 1.00 31.76 258 LEU D C 1
ATOM 1971 O O . LEU A 1 258 ? -27.239 70.850 341.786 1.00 39.32 258 LEU D O 1
ATOM 1976 N N . LYS A 1 259 ? -25.879 71.856 340.322 1.00 27.43 259 LYS D N 1
ATOM 1977 C CA . LYS A 1 259 ? -26.421 71.109 339.202 1.00 29.19 259 LYS D CA 1
ATOM 1978 C C . LYS A 1 259 ? -26.281 69.639 339.479 1.00 29.52 259 LYS D C 1
ATOM 1979 O O . LYS A 1 259 ? -27.155 68.848 339.128 1.00 36.05 259 LYS D O 1
ATOM 1985 N N . LYS A 1 260 ? -25.205 69.310 340.183 1.00 27.69 260 LYS D N 1
ATOM 1986 C CA . LYS A 1 260 ? -24.786 67.951 340.374 1.00 23.75 260 LYS D CA 1
ATOM 1987 C C . LYS A 1 260 ? -25.624 67.294 341.423 1.00 24.34 260 LYS D C 1
ATOM 1988 O O . LYS A 1 260 ? -25.919 66.122 341.312 1.00 30.81 260 LYS D O 1
ATOM 1994 N N . VAL A 1 261 ? -26.007 68.050 342.447 1.00 25.04 261 VAL D N 1
ATOM 1995 C CA . VAL A 1 261 ? -26.838 67.516 343.527 1.00 25.71 261 VAL D CA 1
ATOM 1996 C C . VAL A 1 261 ? -28.246 67.370 343.038 1.00 30.37 261 VAL D C 1
ATOM 1997 O O . VAL A 1 261 ? -28.863 66.356 343.286 1.00 35.73 261 VAL D O 1
ATOM 2001 N N . ILE A 1 262 ? -28.744 68.365 342.316 1.00 24.89 262 ILE D N 1
ATOM 2002 C CA . ILE A 1 262 ? -30.044 68.240 341.697 1.00 24.50 262 ILE D CA 1
ATOM 2003 C C . ILE A 1 262 ? -30.100 66.963 340.905 1.00 23.92 262 ILE D C 1
ATOM 2004 O O . ILE A 1 262 ? -31.021 66.188 341.016 1.00 24.00 262 ILE D O 1
ATOM 2009 N N . ASN A 1 263 ? -29.094 66.740 340.086 1.00 27.65 263 ASN D N 1
ATOM 2010 C CA . ASN A 1 263 ? -29.093 65.536 339.279 1.00 26.82 263 ASN D CA 1
ATOM 2011 C C . ASN A 1 263 ? -28.903 64.260 340.085 1.00 27.38 263 ASN D C 1
ATOM 2012 O O . ASN A 1 263 ? -29.353 63.207 339.665 1.00 34.51 263 ASN D O 1
ATOM 2017 N N . ALA A 1 264 ? -28.223 64.315 341.219 1.00 24.04 264 ALA D N 1
ATOM 2018 C CA . ALA A 1 264 ? -28.026 63.077 341.946 1.00 24.54 264 ALA D CA 1
ATOM 2019 C C . ALA A 1 264 ? -29.205 62.746 342.841 1.00 25.15 264 ALA D C 1
ATOM 2020 O O . ALA A 1 264 ? -29.314 61.620 343.292 1.00 31.74 264 ALA D O 1
ATOM 2022 N N . LEU A 1 265 ? -30.090 63.707 343.099 1.00 25.32 265 LEU D N 1
ATOM 2023 C CA . LEU A 1 265 ? -31.258 63.454 343.949 1.00 25.95 265 LEU D CA 1
ATOM 2024 C C . LEU A 1 265 ? -32.400 63.057 343.076 1.00 40.24 265 LEU D C 1
ATOM 2025 O O . LEU A 1 265 ? -32.724 61.888 343.010 1.00 53.03 265 LEU D O 1
ATOM 2030 N N . SER A 1 266 ? -33.006 64.011 342.386 1.00 30.85 266 SER D N 1
ATOM 2031 C CA . SER A 1 266 ? -33.892 63.661 341.274 1.00 28.19 266 SER D CA 1
ATOM 2032 C C . SER A 1 266 ? -33.086 63.054 340.138 1.00 23.57 266 SER D C 1
ATOM 2033 O O . SER A 1 266 ? -31.893 63.263 340.036 1.00 30.17 266 SER D O 1
ATOM 2036 N N . GLY A 1 267 ? -33.724 62.318 339.255 1.00 27.06 267 GLY D N 1
ATOM 2037 C CA . GLY A 1 267 ? -32.971 61.824 338.125 1.00 31.06 267 GLY D CA 1
ATOM 2038 C C . GLY A 1 267 ? -32.584 62.907 337.127 1.00 33.07 267 GLY D C 1
ATOM 2039 O O . GLY A 1 267 ? -31.650 62.692 336.357 1.00 36.49 267 GLY D O 1
ATOM 2040 N N . ILE A 1 268 ? -33.240 64.077 337.178 1.00 35.21 268 ILE D N 1
ATOM 2041 C CA . ILE A 1 268 ? -33.144 65.092 336.104 1.00 34.30 268 ILE D CA 1
ATOM 2042 C C . ILE A 1 268 ? -31.762 65.577 335.775 1.00 48.85 268 ILE D C 1
ATOM 2043 O O . ILE A 1 268 ? -31.035 66.049 336.651 1.00 55.61 268 ILE D O 1
ATOM 2048 N N . ASP A 1 269 ? -31.435 65.585 334.495 1.00 47.73 269 ASP D N 1
ATOM 2049 C CA . ASP A 1 269 ? -30.127 66.058 334.095 1.00 56.12 269 ASP D CA 1
ATOM 2050 C C . ASP A 1 269 ? -30.190 67.507 333.645 1.00 45.07 269 ASP D C 1
ATOM 2051 O O . ASP A 1 269 ? -31.016 67.854 332.814 1.00 52.50 269 ASP D O 1
ATOM 2056 N N . LEU A 1 270 ? -29.325 68.360 334.175 1.00 35.19 270 LEU D N 1
ATOM 2057 C CA . LEU A 1 270 ? -29.374 69.757 333.772 1.00 30.43 270 LEU D CA 1
ATOM 2058 C C . LEU A 1 270 ? -28.113 70.239 333.092 1.00 30.92 270 LEU D C 1
ATOM 2059 O O . LEU A 1 270 ? -27.940 71.434 332.926 1.00 35.79 270 LEU D O 1
ATOM 2064 N N . THR A 1 271 ? -27.250 69.326 332.667 1.00 19.62 271 THR D N 1
ATOM 2065 C CA . THR A 1 271 ? -25.969 69.706 332.105 1.00 19.42 271 THR D CA 1
ATOM 2066 C C . THR A 1 271 ? -26.169 70.581 330.909 1.00 28.27 271 THR D C 1
ATOM 2067 O O . THR A 1 271 ? -25.268 71.306 330.504 1.00 33.56 271 THR D O 1
ATOM 2071 N N . HIS A 1 272 ? -27.351 70.498 330.317 1.00 23.71 272 HIS D N 1
ATOM 2072 C CA . HIS A 1 272 ? -27.633 71.275 329.135 1.00 18.57 272 HIS D CA 1
ATOM 2073 C C . HIS A 1 272 ? -27.972 72.726 329.453 1.00 18.91 272 HIS D C 1
ATOM 2074 O O . HIS A 1 272 ? -28.118 73.519 328.552 1.00 40.55 272 HIS D O 1
ATOM 2081 N N . LEU A 1 273 ? -28.116 73.098 330.711 1.00 19.36 273 LEU D N 1
ATOM 2082 C CA . LEU A 1 273 ? -28.220 74.521 331.016 1.00 19.70 273 LEU D CA 1
ATOM 2083 C C . LEU A 1 273 ? -26.866 75.181 331.011 1.00 33.14 273 LEU D C 1
ATOM 2084 O O . LEU A 1 273 ? -26.242 75.250 332.068 1.00 36.34 273 LEU D O 1
ATOM 2089 N N . ARG A 1 274 ? -26.411 75.709 329.878 1.00 19.47 274 ARG D N 1
ATOM 2090 C CA . ARG A 1 274 ? -25.104 76.361 329.867 1.00 19.61 274 ARG D CA 1
ATOM 2091 C C . ARG A 1 274 ? -25.056 77.584 329.000 1.00 29.00 274 ARG D C 1
ATOM 2092 O O . ARG A 1 274 ? -26.003 77.864 328.295 1.00 32.20 274 ARG D O 1
ATOM 2100 N N . THR A 1 275 ? -23.953 78.322 329.061 1.00 24.08 275 THR D N 1
ATOM 2101 C CA . THR A 1 275 ? -23.756 79.520 328.217 1.00 31.84 275 THR D CA 1
ATOM 2102 C C . THR A 1 275 ? -22.426 79.479 327.472 1.00 40.18 275 THR D C 1
ATOM 2103 O O . THR A 1 275 ? -21.491 78.823 327.937 1.00 47.47 275 THR D O 1
ATOM 2107 N N . PRO A 1 276 ? -22.322 80.180 326.322 1.00 35.43 276 PRO D N 1
ATOM 2108 C CA . PRO A 1 276 ? -21.048 80.099 325.576 1.00 31.17 276 PRO D CA 1
ATOM 2109 C C . PRO A 1 276 ? -19.947 80.725 326.425 1.00 33.52 276 PRO D C 1
ATOM 2110 O O . PRO A 1 276 ? -20.312 81.574 327.258 1.00 34.68 276 PRO D O 1
ATOM 2114 N N . LYS A 1 277 ? -18.692 80.279 326.335 1.00 32.47 277 LYS D N 1
ATOM 2115 C CA . LYS A 1 277 ? -17.669 80.866 327.220 1.00 33.63 277 LYS D CA 1
ATOM 2116 C C . LYS A 1 277 ? -17.341 82.328 326.841 1.00 30.12 277 LYS D C 1
ATOM 2117 O O . LYS A 1 277 ? -17.066 83.125 327.729 1.00 33.22 277 LYS D O 1
ATOM 2123 N N . ILE A 1 278 ? -17.395 82.683 325.551 1.00 29.52 278 ILE D N 1
ATOM 2124 C CA . ILE A 1 278 ? -17.493 84.087 325.090 1.00 32.38 278 ILE D CA 1
ATOM 2125 C C . ILE A 1 278 ? -18.715 84.123 324.243 1.00 42.32 278 ILE D C 1
ATOM 2126 O O . ILE A 1 278 ? -18.905 83.199 323.449 1.00 47.70 278 ILE D O 1
ATOM 2131 N N . GLU A 1 279 ? -19.526 85.172 324.338 1.00 39.04 279 GLU D N 1
ATOM 2132 C CA . GLU A 1 279 ? -20.652 85.244 323.416 1.00 42.47 279 GLU D CA 1
ATOM 2133 C C . GLU A 1 279 ? -20.110 85.367 321.965 1.00 39.90 279 GLU D C 1
ATOM 2134 O O . GLU A 1 279 ? -19.345 86.280 321.674 1.00 44.26 279 GLU D O 1
ATOM 2140 N N . PRO A 1 280 ? -20.515 84.458 321.061 1.00 19.98 280 PRO D N 1
ATOM 2141 C CA . PRO A 1 280 ? -19.983 84.443 319.697 1.00 19.88 280 PRO D CA 1
ATOM 2142 C C . PRO A 1 280 ? -20.194 85.739 318.960 1.00 34.34 280 PRO D C 1
ATOM 2143 O O . PRO A 1 280 ? -19.375 86.125 318.158 1.00 41.40 280 PRO D O 1
ATOM 2147 N N . SER A 1 281 ? -21.317 86.401 319.208 1.00 30.89 281 SER D N 1
ATOM 2148 C CA . SER A 1 281 ? -21.540 87.688 318.570 1.00 33.98 281 SER D CA 1
ATOM 2149 C C . SER A 1 281 ? -20.569 88.782 319.054 1.00 36.12 281 SER D C 1
ATOM 2150 O O . SER A 1 281 ? -20.344 89.744 318.330 1.00 42.24 281 SER D O 1
ATOM 2153 N N . VAL A 1 282 ? -20.017 88.676 320.263 1.00 33.34 282 VAL D N 1
ATOM 2154 C CA . VAL A 1 282 ? -18.939 89.581 320.648 1.00 22.02 282 VAL D CA 1
ATOM 2155 C C . VAL A 1 282 ? -17.691 89.385 319.795 1.00 32.62 282 VAL D C 1
ATOM 2156 O O . VAL A 1 282 ? -17.181 90.332 319.225 1.00 37.46 282 VAL D O 1
ATOM 2160 N N . VAL A 1 283 ? -17.221 88.152 319.667 1.00 21.50 283 VAL D N 1
ATOM 2161 C CA . VAL A 1 283 ? -16.109 87.859 318.785 1.00 21.46 283 VAL D CA 1
ATOM 2162 C C . VAL A 1 283 ? -16.445 88.294 317.379 1.00 21.53 283 VAL D C 1
ATOM 2163 O O . VAL A 1 283 ? -15.582 88.687 316.611 1.00 51.52 283 VAL D O 1
ATOM 2167 N N . SER A 1 284 ? -17.714 88.252 317.019 1.00 21.41 284 SER D N 1
ATOM 2168 C CA . SER A 1 284 ? -18.062 88.712 315.699 1.00 21.60 284 SER D CA 1
ATOM 2169 C C . SER A 1 284 ? -17.938 90.226 315.568 1.00 46.45 284 SER D C 1
ATOM 2170 O O . SER A 1 284 ? -17.319 90.705 314.613 1.00 47.62 284 SER D O 1
ATOM 2173 N N . THR A 1 285 ? -18.482 90.980 316.525 1.00 22.57 285 THR D N 1
ATOM 2174 C CA . THR A 1 285 ? -18.353 92.432 316.498 1.00 23.26 285 THR D CA 1
ATOM 2175 C C . THR A 1 285 ? -16.905 92.834 316.440 1.00 31.60 285 THR D C 1
ATOM 2176 O O . THR A 1 285 ? -16.522 93.616 315.592 1.00 39.56 285 THR D O 1
ATOM 2180 N N . ILE A 1 286 ? -16.089 92.275 317.319 1.00 23.36 286 ILE D N 1
ATOM 2181 C CA . ILE A 1 286 ? -14.689 92.614 317.338 1.00 23.71 286 ILE D CA 1
ATOM 2182 C C . ILE A 1 286 ? -14.088 92.289 315.999 1.00 23.63 286 ILE D C 1
ATOM 2183 O O . ILE A 1 286 ? -13.218 92.991 315.509 1.00 44.62 286 ILE D O 1
ATOM 2188 N N . LEU A 1 287 ? -14.558 91.229 315.370 1.00 23.09 287 LEU D N 1
ATOM 2189 C CA . LEU A 1 287 ? -14.001 90.925 314.065 1.00 31.68 287 LEU D CA 1
ATOM 2190 C C . LEU A 1 287 ? -14.363 91.917 312.975 1.00 37.13 287 LEU D C 1
ATOM 2191 O O . LEU A 1 287 ? -13.572 92.111 312.061 1.00 45.04 287 LEU D O 1
ATOM 2196 N N . GLU A 1 288 ? -15.527 92.553 313.039 1.00 32.95 288 GLU D N 1
ATOM 2197 C CA . GLU A 1 288 ? -15.883 93.400 311.909 1.00 41.07 288 GLU D CA 1
ATOM 2198 C C . GLU A 1 288 ? -15.693 94.871 312.217 1.00 41.07 288 GLU D C 1
ATOM 2199 O O . GLU A 1 288 ? -16.095 95.726 311.438 1.00 51.70 288 GLU D O 1
ATOM 2205 N N . TYR A 1 289 ? -15.095 95.166 313.361 1.00 36.96 289 TYR D N 1
ATOM 2206 C CA . TYR A 1 289 ? -14.563 96.498 313.626 1.00 33.87 289 TYR D CA 1
ATOM 2207 C C . TYR A 1 289 ? -13.068 96.344 313.721 1.00 43.53 289 TYR D C 1
ATOM 2208 O O . TYR A 1 289 ? -12.472 96.421 314.807 1.00 46.87 289 TYR D O 1
ATOM 2217 N N . ARG A 1 290 ? -12.457 96.160 312.564 1.00 49.00 290 ARG D N 1
ATOM 2218 C CA . ARG A 1 290 ? -11.160 95.519 312.511 1.00 61.93 290 ARG D CA 1
ATOM 2219 C C . ARG A 1 290 ? -10.141 96.290 313.324 1.00 68.49 290 ARG D C 1
ATOM 2220 O O . ARG A 1 290 ? -9.186 95.686 313.794 1.00 84.15 290 ARG D O 1
ATOM 2228 N N . ALA A 1 291 ? -10.344 97.601 313.499 1.00 70.67 291 ALA D N 1
ATOM 2229 C CA . ALA A 1 291 ? -9.532 98.395 314.426 1.00 66.30 291 ALA D CA 1
ATOM 2230 C C . ALA A 1 291 ? -10.092 99.792 314.544 1.00 69.69 291 ALA D C 1
ATOM 2231 O O . ALA A 1 291 ? -9.445 100.754 314.139 1.00 75.96 291 ALA D O 1
ATOM 2233 N N . LYS A 1 292 ? -11.291 99.926 315.082 1.00 64.31 292 LYS D N 1
ATOM 2234 C CA . LYS A 1 292 ? -11.969 101.212 314.998 1.00 60.21 292 LYS D CA 1
ATOM 2235 C C . LYS A 1 292 ? -13.077 101.253 316.018 1.00 59.97 292 LYS D C 1
ATOM 2236 O O . LYS A 1 292 ? -14.212 100.903 315.707 1.00 51.05 292 LYS D O 1
ATOM 2242 N N . GLU A 1 293 ? -12.736 101.735 317.215 1.00 64.94 293 GLU D N 1
ATOM 2243 C CA . GLU A 1 293 ? -13.441 101.388 318.462 1.00 74.05 293 GLU D CA 1
ATOM 2244 C C . GLU A 1 293 ? -14.957 101.195 318.290 1.00 64.48 293 GLU D C 1
ATOM 2245 O O . GLU A 1 293 ? -15.692 102.074 317.820 1.00 65.86 293 GLU D O 1
ATOM 2251 N N . ILE A 1 294 ? -15.386 99.984 318.624 1.00 59.74 294 ILE D N 1
ATOM 2252 C CA . ILE A 1 294 ? -16.736 99.553 318.367 1.00 50.85 294 ILE D CA 1
ATOM 2253 C C . ILE A 1 294 ? -17.615 100.330 319.338 1.00 50.03 294 ILE D C 1
ATOM 2254 O O . ILE A 1 294 ? -17.233 100.514 320.498 1.00 51.29 294 ILE D O 1
ATOM 2259 N N . PRO A 1 295 ? -18.759 100.849 318.848 1.00 47.29 295 PRO D N 1
ATOM 2260 C CA . PRO A 1 295 ? -19.702 101.740 319.559 1.00 44.42 295 PRO D CA 1
ATOM 2261 C C . PRO A 1 295 ? -20.408 101.037 320.701 1.00 48.82 295 PRO D C 1
ATOM 2262 O O . PRO A 1 295 ? -20.534 99.809 320.649 1.00 54.67 295 PRO D O 1
ATOM 2266 N N . ASP A 1 296 ? -20.866 101.782 321.704 1.00 49.64 296 ASP D N 1
ATOM 2267 C CA . ASP A 1 296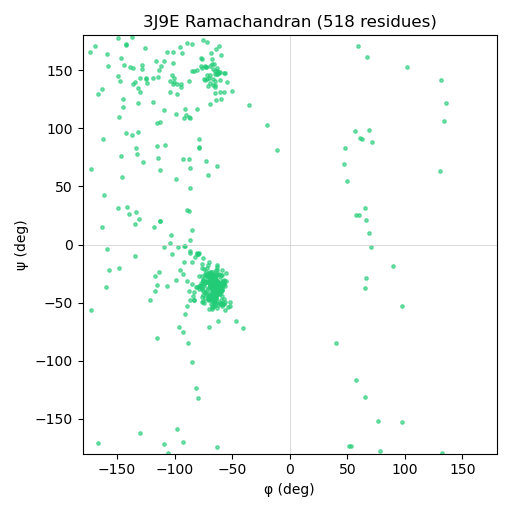 ? -21.557 101.170 322.836 1.00 52.09 296 ASP D CA 1
ATOM 2268 C C . ASP A 1 296 ? -22.774 100.364 322.437 1.00 51.34 296 ASP D C 1
ATOM 2269 O O . ASP A 1 296 ? -23.071 99.332 323.039 1.00 54.37 296 ASP D O 1
ATOM 2274 N N . ASN A 1 297 ? -23.472 100.805 321.404 1.00 49.75 297 ASN D N 1
ATOM 2275 C CA . ASN A 1 297 ? -24.635 100.067 320.983 1.00 46.87 297 ASN D CA 1
ATOM 2276 C C . ASN A 1 297 ? -24.365 98.660 320.497 1.00 43.55 297 ASN D C 1
ATOM 2277 O O . ASN A 1 297 ? -25.124 97.749 320.831 1.00 47.07 297 ASN D O 1
ATOM 2282 N N . ALA A 1 298 ? -23.277 98.469 319.752 1.00 41.98 298 ALA D N 1
ATOM 2283 C CA . ALA A 1 298 ? -22.929 97.147 319.230 1.00 39.12 298 ALA D CA 1
ATOM 2284 C C . ALA A 1 298 ? -22.616 96.179 320.374 1.00 36.33 298 ALA D C 1
ATOM 2285 O O . ALA A 1 298 ? -22.944 94.966 320.336 1.00 42.41 298 ALA D O 1
ATOM 2287 N N . LEU A 1 299 ? -22.013 96.755 321.410 1.00 32.26 299 LEU D N 1
ATOM 2288 C CA . LEU A 1 299 ? -21.710 96.033 322.611 1.00 25.25 299 LEU D CA 1
ATOM 2289 C C . LEU A 1 299 ? -22.962 95.633 323.311 1.00 25.12 299 LEU D C 1
ATOM 2290 O O . LEU A 1 299 ? -23.074 94.527 323.793 1.00 33.37 299 LEU D O 1
ATOM 2295 N N . ALA A 1 300 ? -23.915 96.539 323.388 1.00 25.63 300 ALA D N 1
ATOM 2296 C CA . ALA A 1 300 ? -25.122 96.208 324.108 1.00 25.60 300 ALA D CA 1
ATOM 2297 C C . ALA A 1 300 ? -25.914 95.149 323.354 1.00 24.94 300 ALA D C 1
ATOM 2298 O O . ALA A 1 300 ? -26.560 94.309 323.958 1.00 39.29 300 ALA D O 1
ATOM 2300 N N . VAL A 1 301 ? -25.849 95.169 322.032 1.00 24.75 301 VAL D N 1
ATOM 2301 C CA . VAL A 1 301 ? -26.498 94.121 321.259 1.00 30.73 301 VAL D CA 1
ATOM 2302 C C . VAL A 1 301 ? -25.927 92.768 321.631 1.00 37.89 301 VAL D C 1
ATOM 2303 O O . VAL A 1 301 ? -26.676 91.837 321.924 1.00 45.40 301 VAL D O 1
ATOM 2307 N N . SER A 1 302 ? -24.600 92.650 321.626 1.00 39.11 302 SER D N 1
ATOM 2308 C CA . SER A 1 302 ? -24.017 91.355 321.959 1.00 36.25 302 SER D CA 1
ATOM 2309 C C . SER A 1 302 ? -24.256 90.992 323.426 1.00 22.85 302 SER D C 1
ATOM 2310 O O . SER A 1 302 ? -24.380 89.816 323.746 1.00 40.18 302 SER D O 1
ATOM 2313 N N . VAL A 1 303 ? -24.362 91.972 324.317 1.00 23.45 303 VAL D N 1
ATOM 2314 C CA . VAL A 1 303 ? -24.645 91.628 325.708 1.00 23.59 303 VAL D CA 1
ATOM 2315 C C . VAL A 1 303 ? -26.037 91.081 325.834 1.00 32.38 303 VAL D C 1
ATOM 2316 O O . VAL A 1 303 ? -26.237 90.065 326.480 1.00 42.43 303 VAL D O 1
ATOM 2320 N N . LEU A 1 304 ? -26.993 91.719 325.171 1.00 26.54 304 LEU D N 1
ATOM 2321 C CA . LEU A 1 304 ? -28.364 91.234 325.178 1.00 23.49 304 LEU D CA 1
ATOM 2322 C C . LEU A 1 304 ? -28.411 89.851 324.600 1.00 32.83 304 LEU D C 1
ATOM 2323 O O . LEU A 1 304 ? -29.105 88.986 325.112 1.00 37.60 304 LEU D O 1
ATOM 2328 N N . SER A 1 305 ? -27.616 89.634 323.563 1.00 22.50 305 SER D N 1
ATOM 2329 C CA . SER A 1 305 ? -27.563 88.350 322.901 1.00 38.93 305 SER D CA 1
ATOM 2330 C C . SER A 1 305 ? -27.059 87.218 323.809 1.00 21.53 305 SER D C 1
ATOM 2331 O O . SER A 1 305 ? -27.509 86.080 323.690 1.00 28.32 305 SER D O 1
ATOM 2334 N N . LYS A 1 306 ? -26.128 87.505 324.710 1.00 22.80 306 LYS D N 1
ATOM 2335 C CA . LYS A 1 306 ? -25.757 86.474 325.676 1.00 21.44 306 LYS D CA 1
ATOM 2336 C C . LYS A 1 306 ? -26.843 86.353 326.714 1.00 24.34 306 LYS D C 1
ATOM 2337 O O . LYS A 1 306 ? -27.108 85.287 327.287 1.00 28.03 306 LYS D O 1
ATOM 2343 N N . ASN A 1 307 ? -27.492 87.471 326.955 1.00 22.19 307 ASN D N 1
ATOM 2344 C CA . ASN A 1 307 ? -28.503 87.479 327.968 1.00 27.86 307 ASN D CA 1
ATOM 2345 C C . ASN A 1 307 ? -29.695 86.634 327.606 1.00 27.92 307 ASN D C 1
ATOM 2346 O O . ASN A 1 307 ? -30.397 86.160 328.488 1.00 29.68 307 ASN D O 1
ATOM 2351 N N . ARG A 1 308 ? -29.962 86.467 326.316 1.00 30.37 308 ARG D N 1
ATOM 2352 C CA . ARG A 1 308 ? -31.126 85.686 325.970 1.00 30.26 308 ARG D CA 1
ATOM 2353 C C . ARG A 1 308 ? -30.825 84.237 326.238 1.00 32.91 308 ARG D C 1
ATOM 2354 O O . ARG A 1 308 ? -31.721 83.517 326.623 1.00 41.46 308 ARG D O 1
ATOM 2362 N N . ALA A 1 309 ? -29.575 83.807 326.082 1.00 20.96 309 ALA D N 1
ATOM 2363 C CA . ALA A 1 309 ? -29.224 82.423 326.417 1.00 20.55 309 ALA D CA 1
ATOM 2364 C C . ALA A 1 309 ? -29.307 82.187 327.910 1.00 32.43 309 ALA D C 1
ATOM 2365 O O . ALA A 1 309 ? -29.705 81.106 328.382 1.00 39.92 309 ALA D O 1
ATOM 2367 N N . ILE A 1 310 ? -28.943 83.198 328.683 1.00 28.51 310 ILE D N 1
ATOM 2368 C CA . ILE A 1 310 ? -28.985 82.962 330.114 1.00 21.59 310 ILE D CA 1
ATOM 2369 C C . ILE A 1 310 ? -30.444 83.080 330.605 1.00 21.94 310 ILE D C 1
ATOM 2370 O O . ILE A 1 310 ? -30.828 82.430 331.563 1.00 33.25 310 ILE D O 1
ATOM 2375 N N . GLN A 1 311 ? -31.277 83.849 329.924 1.00 22.10 311 GLN D N 1
ATOM 2376 C CA . GLN A 1 311 ? -32.712 83.823 330.192 1.00 22.40 311 GLN D CA 1
ATOM 2377 C C . GLN A 1 311 ? -33.387 82.539 329.781 1.00 31.47 311 GLN D C 1
ATOM 2378 O O . GLN A 1 311 ? -34.436 82.200 330.313 1.00 38.79 311 GLN D O 1
ATOM 2384 N N . GLU A 1 312 ? -32.831 81.860 328.782 1.00 27.98 312 GLU D N 1
ATOM 2385 C CA . GLU A 1 312 ? -33.312 80.537 328.418 1.00 29.22 312 GLU D CA 1
ATOM 2386 C C . GLU A 1 312 ? -33.011 79.578 329.510 1.00 21.06 312 GLU D C 1
ATOM 2387 O O . GLU A 1 312 ? -33.861 78.770 329.852 1.00 41.48 312 GLU D O 1
ATOM 2393 N N . ASN A 1 313 ? -31.810 79.644 330.070 1.00 21.03 313 ASN D N 1
ATOM 2394 C CA . ASN A 1 313 ? -31.574 78.738 331.169 1.00 21.10 313 ASN D CA 1
ATOM 2395 C C . ASN A 1 313 ? -32.525 79.054 332.265 1.00 21.68 313 ASN D C 1
ATOM 2396 O O . ASN A 1 313 ? -33.057 78.165 332.900 1.00 47.49 313 ASN D O 1
ATOM 2401 N N . HIS A 1 314 ? -32.780 80.326 332.492 1.00 22.12 314 HIS D N 1
ATOM 2402 C CA . HIS A 1 314 ? -33.624 80.600 333.618 1.00 22.76 314 HIS D CA 1
ATOM 2403 C C . HIS A 1 314 ? -35.003 80.040 333.384 1.00 22.79 314 HIS D C 1
ATOM 2404 O O . HIS A 1 314 ? -35.598 79.488 334.293 1.00 25.43 314 HIS D O 1
ATOM 2411 N N . LYS A 1 315 ? -35.491 80.121 332.151 1.00 22.49 315 LYS D N 1
ATOM 2412 C CA . LYS A 1 315 ? -36.824 79.609 331.865 1.00 22.57 315 LYS D CA 1
ATOM 2413 C C . LYS A 1 315 ? -36.917 78.102 331.993 1.00 22.28 315 LYS D C 1
ATOM 2414 O O . LYS A 1 315 ? -37.935 77.599 332.430 1.00 23.28 315 LYS D O 1
ATOM 2420 N N . GLU A 1 316 ? -35.851 77.389 331.631 1.00 24.72 316 GLU D N 1
ATOM 2421 C CA . GLU A 1 316 ? -35.760 75.935 331.837 1.00 21.51 316 GLU D CA 1
ATOM 2422 C C . GLU A 1 316 ? -35.792 75.579 333.274 1.00 21.95 316 GLU D C 1
ATOM 2423 O O . GLU A 1 316 ? -36.307 74.554 333.682 1.00 25.76 316 GLU D O 1
ATOM 2429 N N . LEU A 1 317 ? -35.171 76.425 334.057 1.00 22.27 317 LEU D N 1
ATOM 2430 C CA . LEU A 1 317 ? -35.081 76.120 335.444 1.00 22.73 317 LEU D CA 1
ATOM 2431 C C . LEU A 1 317 ? -36.473 76.282 335.998 1.00 32.80 317 LEU D C 1
ATOM 2432 O O . LEU A 1 317 ? -36.940 75.410 336.711 1.00 35.63 317 LEU D O 1
ATOM 2437 N N . MET A 1 318 ? -37.161 77.359 335.612 1.00 23.53 318 MET D N 1
ATOM 2438 C CA . MET A 1 318 ? -38.509 77.615 336.131 1.00 24.14 318 MET D CA 1
ATOM 2439 C C . MET A 1 318 ? -39.482 76.537 335.675 1.00 30.64 318 MET D C 1
ATOM 2440 O O . MET A 1 318 ? -40.447 76.253 336.362 1.00 34.12 318 MET D O 1
ATOM 2445 N N . HIS A 1 319 ? -39.248 75.961 334.499 1.00 32.77 319 HIS D N 1
ATOM 2446 C CA . HIS A 1 319 ? -40.038 74.820 334.034 1.00 23.18 319 HIS D CA 1
ATOM 2447 C C . HIS A 1 319 ? -39.779 73.614 334.892 1.00 23.25 319 HIS D C 1
ATOM 2448 O O . HIS A 1 319 ? -40.679 72.841 335.130 1.00 25.68 319 HIS D O 1
ATOM 2455 N N . ILE A 1 320 ? -38.545 73.436 335.349 1.00 23.08 320 ILE D N 1
ATOM 2456 C CA . ILE A 1 320 ? -38.277 72.310 336.244 1.00 28.41 320 ILE D CA 1
ATOM 2457 C C . ILE A 1 320 ? -38.923 72.575 337.600 1.00 24.05 320 ILE D C 1
ATOM 2458 O O . ILE A 1 320 ? -39.458 71.668 338.217 1.00 41.22 320 ILE D O 1
ATOM 2463 N N . LYS A 1 321 ? -38.905 73.813 338.061 1.00 24.43 321 LYS D N 1
ATOM 2464 C CA . LYS A 1 321 ? -39.367 74.079 339.403 1.00 25.26 321 LYS D CA 1
ATOM 2465 C C . LYS A 1 321 ? -40.894 74.118 339.528 1.00 37.18 321 LYS D C 1
ATOM 2466 O O . LYS A 1 321 ? -41.448 73.705 340.542 1.00 39.06 321 LYS D O 1
ATOM 2472 N N . ASN A 1 322 ? -41.577 74.628 338.507 1.00 37.58 322 ASN D N 1
ATOM 2473 C CA . ASN A 1 322 ? -43.031 74.815 338.567 1.00 39.57 322 ASN D CA 1
ATOM 2474 C C . ASN A 1 322 ? -43.838 73.706 337.979 1.00 46.11 322 ASN D C 1
ATOM 2475 O O . ASN A 1 322 ? -45.011 73.590 338.275 1.00 53.02 322 ASN D O 1
ATOM 2480 N N . GLU A 1 323 ? -43.239 72.916 337.106 1.00 45.36 323 GLU D N 1
ATOM 2481 C CA . GLU A 1 323 ? -44.006 71.915 336.390 1.00 55.03 323 GLU D CA 1
ATOM 2482 C C . GLU A 1 323 ? -43.596 70.521 336.775 1.00 46.19 323 GLU D C 1
ATOM 2483 O O . GLU A 1 323 ? -44.377 69.577 336.645 1.00 55.06 323 GLU D O 1
ATOM 2489 N N . ILE A 1 324 ? -42.372 70.397 337.274 1.00 48.61 324 ILE D N 1
ATOM 2490 C CA . ILE A 1 324 ? -41.808 69.086 337.506 1.00 44.91 324 ILE D CA 1
ATOM 2491 C C . ILE A 1 324 ? -41.502 68.800 338.956 1.00 25.08 324 ILE D C 1
ATOM 2492 O O . ILE A 1 324 ? -41.780 67.719 339.412 1.00 40.65 324 ILE D O 1
ATOM 2497 N N . LEU A 1 325 ? -40.983 69.738 339.717 1.00 25.39 325 LEU D N 1
ATOM 2498 C CA . LEU A 1 325 ? -40.930 69.449 341.129 1.00 26.10 325 LEU D CA 1
ATOM 2499 C C . LEU A 1 325 ? -42.303 69.131 341.735 1.00 35.74 325 LEU D C 1
ATOM 2500 O O . LEU A 1 325 ? -42.393 68.159 342.461 1.00 44.36 325 LEU D O 1
ATOM 2505 N N . PRO A 1 326 ? -43.371 69.924 341.459 1.00 35.42 326 PRO D N 1
ATOM 2506 C CA . PRO A 1 326 ? -44.642 69.502 342.082 1.00 34.20 326 PRO D CA 1
ATOM 2507 C C . PRO A 1 326 ? -45.092 68.095 341.664 1.00 31.93 326 PRO D C 1
ATOM 2508 O O . PRO A 1 326 ? -45.689 67.360 342.464 1.00 32.72 326 PRO D O 1
ATOM 2512 N N . ARG A 1 327 ? -44.803 67.734 340.415 1.00 26.89 327 ARG D N 1
ATOM 2513 C CA . ARG A 1 327 ? -45.123 66.411 339.910 1.00 26.67 327 ARG D CA 1
ATOM 2514 C C . ARG A 1 327 ? -44.303 65.336 340.598 1.00 26.72 327 ARG D C 1
ATOM 2515 O O . ARG A 1 327 ? -44.759 64.221 340.809 1.00 26.98 327 ARG D O 1
ATOM 2523 N N . PHE A 1 328 ? -43.095 65.716 340.973 1.00 26.52 328 PHE D N 1
ATOM 2524 C CA . PHE A 1 328 ? -42.119 64.849 341.600 1.00 28.17 328 PHE D CA 1
ATOM 2525 C C . PHE A 1 328 ? -42.507 64.563 343.028 1.00 30.62 328 PHE D C 1
ATOM 2526 O O . PHE A 1 328 ? -42.463 63.428 343.465 1.00 38.48 328 PHE D O 1
ATOM 2534 N N . LYS A 1 329 ? -42.885 65.610 343.753 1.00 29.32 329 LYS D N 1
ATOM 2535 C CA . LYS A 1 329 ? -43.482 65.468 345.068 1.00 31.29 329 LYS D CA 1
ATOM 2536 C C . LYS A 1 329 ? -44.679 64.525 344.996 1.00 35.01 329 LYS D C 1
ATOM 2537 O O . LYS A 1 329 ? -44.726 63.521 345.726 1.00 43.28 329 LYS D O 1
ATOM 2543 N N . LYS A 1 330 ? -45.618 64.813 344.091 1.00 32.73 330 LYS D N 1
ATOM 2544 C CA . LYS A 1 330 ? -46.844 64.018 344.037 1.00 31.42 330 LYS D CA 1
ATOM 2545 C C . LYS A 1 330 ? -46.507 62.548 343.784 1.00 35.25 330 LYS D C 1
ATOM 2546 O O . LYS A 1 330 ? -47.005 61.663 344.489 1.00 43.59 330 LYS D O 1
ATOM 2552 N N . ALA A 1 331 ? -45.597 62.290 342.846 1.00 35.20 331 ALA D N 1
ATOM 2553 C CA . ALA A 1 331 ? -45.179 60.913 342.546 1.00 35.49 331 ALA D CA 1
ATOM 2554 C C . ALA A 1 331 ? -44.459 60.264 343.720 1.00 28.74 331 ALA D C 1
ATOM 2555 O O . ALA A 1 331 ? -44.490 59.052 343.897 1.00 41.75 331 ALA D O 1
ATOM 2557 N N . MET A 1 332 ? -43.801 61.071 344.523 1.00 28.99 332 MET D N 1
ATOM 2558 C CA . MET A 1 332 ? -42.974 60.517 345.560 1.00 29.43 332 MET D CA 1
ATOM 2559 C C . MET A 1 332 ? -43.817 59.999 346.667 1.00 30.51 332 MET D C 1
ATOM 2560 O O . MET A 1 332 ? -43.653 58.859 347.110 1.00 34.49 332 MET D O 1
ATOM 2565 N N . ASP A 1 333 ? -44.733 60.848 347.121 1.00 59.73 333 ASP D N 1
ATOM 2566 C CA . ASP A 1 333 ? -45.567 60.449 348.252 1.00 75.35 333 ASP D CA 1
ATOM 2567 C C . ASP A 1 333 ? -46.640 59.455 347.798 1.00 57.49 333 ASP D C 1
ATOM 2568 O O . ASP A 1 333 ? -47.206 58.717 348.622 1.00 55.31 333 ASP D O 1
ATOM 2573 N N . GLU A 1 334 ? -46.927 59.435 346.498 1.00 48.53 334 GLU D N 1
ATOM 2574 C CA . GLU A 1 334 ? -47.767 58.364 345.975 1.00 50.42 334 GLU D CA 1
ATOM 2575 C C . GLU A 1 334 ? -46.971 57.037 345.925 1.00 40.27 334 GLU D C 1
ATOM 2576 O O . GLU A 1 334 ? -47.543 55.946 346.003 1.00 43.54 334 GLU D O 1
ATOM 2582 N N . GLU A 1 335 ? -45.649 57.116 345.831 1.00 37.74 335 GLU D N 1
ATOM 2583 C CA . GLU A 1 335 ? -44.854 55.890 345.859 1.00 44.83 335 GLU D CA 1
ATOM 2584 C C . GLU A 1 335 ? -44.801 55.315 347.256 1.00 43.58 335 GLU D C 1
ATOM 2585 O O . GLU A 1 335 ? -44.886 54.092 347.457 1.00 43.68 335 GLU D O 1
ATOM 2591 N N . LYS A 1 336 ? -44.654 56.224 348.217 1.00 45.42 336 LYS D N 1
ATOM 2592 C CA . LYS A 1 336 ? -44.741 55.881 349.634 1.00 43.73 336 LYS D CA 1
ATOM 2593 C C . LYS A 1 336 ? -46.120 55.311 349.980 1.00 53.60 336 LYS D C 1
ATOM 2594 O O . LYS A 1 336 ? -46.241 54.337 350.730 1.00 50.45 336 LYS D O 1
ATOM 2600 N N . GLU A 1 337 ? -47.159 55.894 349.392 1.00 56.99 337 GLU D N 1
ATOM 2601 C CA . GLU A 1 337 ? -48.519 55.473 349.701 1.00 66.30 337 GLU D CA 1
ATOM 2602 C C . GLU A 1 337 ? -48.777 54.059 349.210 1.00 63.19 337 GLU D C 1
ATOM 2603 O O . GLU A 1 337 ? -49.181 53.177 349.973 1.00 56.87 337 GLU D O 1
ATOM 2609 N N . ILE A 1 338 ? -48.506 53.857 347.926 1.00 65.70 338 ILE D N 1
ATOM 2610 C CA . ILE A 1 338 ? -48.813 52.597 347.269 1.00 70.32 338 ILE D CA 1
ATOM 2611 C C . ILE A 1 338 ? -47.899 51.422 347.650 1.00 68.41 338 ILE D C 1
ATOM 2612 O O . ILE A 1 338 ? -48.377 50.284 347.702 1.00 75.72 338 ILE D O 1
ATOM 2617 N N . CYS A 1 339 ? -46.621 51.658 347.951 1.00 65.63 339 CYS D N 1
ATOM 2618 C CA . CYS A 1 339 ? -45.809 50.520 348.417 1.00 63.07 339 CYS D CA 1
ATOM 2619 C C . CYS A 1 339 ? -44.547 50.945 349.139 1.00 58.76 339 CYS D C 1
ATOM 2620 O O . CYS A 1 339 ? -43.484 50.340 348.954 1.00 52.74 339 CYS D O 1
ATOM 2623 N N . GLY A 1 340 ? -44.696 51.953 349.997 1.00 62.32 340 GLY D N 1
ATOM 2624 C CA . GLY A 1 340 ? -43.570 52.676 350.557 1.00 64.71 340 GLY D CA 1
ATOM 2625 C C . GLY A 1 340 ? -42.511 51.760 351.137 1.00 70.69 340 GLY D C 1
ATOM 2626 O O . GLY A 1 340 ? -42.874 50.839 351.886 1.00 69.68 340 GLY D O 1
ATOM 2627 N N . ILE A 1 341 ? -41.219 51.957 350.819 1.00 74.54 341 ILE D N 1
ATOM 2628 C CA . ILE A 1 341 ? -40.587 53.092 350.088 1.00 71.84 341 ILE D CA 1
ATOM 2629 C C . ILE A 1 341 ? -40.811 54.409 350.850 1.00 69.46 341 ILE D C 1
ATOM 2630 O O . ILE A 1 341 ? -41.811 55.117 350.687 1.00 62.47 341 ILE D O 1
ATOM 2635 N N . GLU A 1 342 ? -39.817 54.685 351.693 1.00 69.71 342 GLU D N 1
ATOM 2636 C CA . GLU A 1 342 ? -39.917 55.532 352.877 1.00 81.95 342 GLU D CA 1
ATOM 2637 C C . GLU A 1 342 ? -40.170 57.032 352.675 1.00 78.96 342 GLU D C 1
ATOM 2638 O O . GLU A 1 342 ? -40.807 57.655 353.542 1.00 82.11 342 GLU D O 1
ATOM 2644 N N . ASP A 1 343 ? -39.682 57.605 351.566 1.00 73.91 343 ASP D N 1
ATOM 2645 C CA . ASP A 1 343 ? -39.874 59.040 351.283 1.00 70.77 343 ASP D CA 1
ATOM 2646 C C . ASP A 1 343 ? -39.119 59.966 352.292 1.00 57.36 343 ASP D C 1
ATOM 2647 O O . ASP A 1 343 ? -39.424 61.150 352.457 1.00 58.56 343 ASP D O 1
ATOM 2652 N N . LYS A 1 344 ? -38.104 59.420 352.952 1.00 57.50 344 LYS D N 1
ATOM 2653 C CA . LYS A 1 344 ? -37.134 60.219 353.709 1.00 51.75 344 LYS D CA 1
ATOM 2654 C C . LYS A 1 344 ? -35.985 60.539 352.728 1.00 41.93 344 LYS D C 1
ATOM 2655 O O . LYS A 1 344 ? -35.676 61.696 352.442 1.00 38.56 344 LYS D O 1
ATOM 2661 N N . VAL A 1 345 ? -35.382 59.461 352.233 1.00 40.82 345 VAL D N 1
ATOM 2662 C CA . VAL A 1 345 ? -34.631 59.372 350.994 1.00 39.07 345 VAL D CA 1
ATOM 2663 C C . VAL A 1 345 ? -35.560 59.411 349.755 1.00 46.12 345 VAL D C 1
ATOM 2664 O O . VAL A 1 345 ? -36.725 59.033 349.845 1.00 57.79 345 VAL D O 1
ATOM 2668 N N . ILE A 1 346 ? -35.073 59.875 348.608 1.00 42.46 346 ILE D N 1
ATOM 2669 C CA . ILE A 1 346 ? -35.811 59.732 347.351 1.00 39.08 346 ILE D CA 1
ATOM 2670 C C . ILE A 1 346 ? -35.479 58.394 346.717 1.00 41.79 346 ILE D C 1
ATOM 2671 O O . ILE A 1 346 ? -34.373 58.227 346.222 1.00 47.69 346 ILE D O 1
ATOM 2676 N N . HIS A 1 347 ? -36.402 57.439 346.709 1.00 37.72 347 HIS D N 1
ATOM 2677 C CA . HIS A 1 347 ? -36.077 56.138 346.123 1.00 35.25 347 HIS D CA 1
ATOM 2678 C C . HIS A 1 347 ? -35.910 56.203 344.602 1.00 32.65 347 HIS D C 1
ATOM 2679 O O . HIS A 1 347 ? -36.620 56.951 343.950 1.00 34.39 347 HIS D O 1
ATOM 2686 N N . PRO A 1 348 ? -34.996 55.390 344.027 1.00 27.05 348 PRO D N 1
ATOM 2687 C CA . PRO A 1 348 ? -34.783 55.473 342.590 1.00 26.07 348 PRO D CA 1
ATOM 2688 C C . PRO A 1 348 ? -35.999 55.248 341.732 1.00 31.72 348 PRO D C 1
ATOM 2689 O O . PRO A 1 348 ? -35.989 55.866 340.686 1.00 38.53 348 PRO D O 1
ATOM 2693 N N . LYS A 1 349 ? -37.004 54.448 342.082 1.00 30.17 349 LYS D N 1
ATOM 2694 C CA . LYS A 1 349 ? -38.115 54.371 341.127 1.00 30.27 349 LYS D CA 1
ATOM 2695 C C . LYS A 1 349 ? -38.882 55.689 341.013 1.00 36.77 349 LYS D C 1
ATOM 2696 O O . LYS A 1 349 ? -39.494 55.955 339.961 1.00 45.61 349 LYS D O 1
ATOM 2702 N N . VAL A 1 350 ? -38.830 56.544 342.033 1.00 32.26 350 VAL D N 1
ATOM 2703 C CA . VAL A 1 350 ? -39.310 57.914 341.822 1.00 26.22 350 VAL D CA 1
ATOM 2704 C C . VAL A 1 350 ? -38.432 58.681 340.816 1.00 29.78 350 VAL D C 1
ATOM 2705 O O . VAL A 1 350 ? -38.960 59.381 339.972 1.00 31.26 350 VAL D O 1
ATOM 2709 N N . MET A 1 351 ? -37.111 58.522 340.853 1.00 25.06 351 MET D N 1
ATOM 2710 C CA . MET A 1 351 ? -36.271 59.235 339.899 1.00 24.27 351 MET D CA 1
ATOM 2711 C C . MET A 1 351 ? -36.508 58.739 338.516 1.00 32.47 351 MET D C 1
ATOM 2712 O O . MET A 1 351 ? -36.502 59.513 337.577 1.00 38.36 351 MET D O 1
ATOM 2717 N N . MET A 1 352 ? -36.692 57.434 338.380 1.00 23.69 352 MET D N 1
ATOM 2718 C CA . MET A 1 352 ? -36.889 56.850 337.064 1.00 23.10 352 MET D CA 1
ATOM 2719 C C . MET A 1 352 ? -38.247 57.210 336.509 1.00 31.98 352 MET D C 1
ATOM 2720 O O . MET A 1 352 ? -38.446 57.153 335.307 1.00 34.94 352 MET D O 1
ATOM 2725 N N . LYS A 1 353 ? -39.191 57.600 337.357 1.00 30.79 353 LYS D N 1
ATOM 2726 C CA . LYS A 1 353 ? -40.449 58.029 336.776 1.00 31.64 353 LYS D CA 1
ATOM 2727 C C . LYS A 1 353 ? -40.259 59.209 335.812 1.00 34.76 353 LYS D C 1
ATOM 2728 O O . LYS A 1 353 ? -40.970 59.298 334.827 1.00 41.77 353 LYS D O 1
ATOM 2734 N N . PHE A 1 354 ? -39.285 60.079 336.033 1.00 33.54 354 PHE D N 1
ATOM 2735 C CA . PHE A 1 354 ? -39.005 61.125 335.044 1.00 39.14 354 PHE D CA 1
ATOM 2736 C C . PHE A 1 354 ? -37.714 60.863 334.324 1.00 43.56 354 PHE D C 1
ATOM 2737 O O . PHE A 1 354 ? -36.685 61.400 334.701 1.00 52.85 354 PHE D O 1
ATOM 2745 N N . LYS A 1 355 ? -37.753 60.067 333.277 1.00 35.30 355 LYS D N 1
ATOM 2746 C CA . LYS A 1 355 ? -36.530 59.630 332.660 1.00 28.61 355 LYS D CA 1
ATOM 2747 C C . LYS A 1 355 ? -36.768 59.610 331.202 1.00 38.01 355 LYS D C 1
ATOM 2748 O O . LYS A 1 355 ? -37.352 58.679 330.686 1.00 51.21 355 LYS D O 1
ATOM 2754 N N . ILE A 1 356 ? -36.387 60.666 330.525 1.00 36.14 356 ILE D N 1
ATOM 2755 C CA . ILE A 1 356 ? -36.585 60.680 329.094 1.00 34.50 356 ILE D CA 1
ATOM 2756 C C . ILE A 1 356 ? -35.528 59.834 328.394 1.00 29.71 356 ILE D C 1
ATOM 2757 O O . ILE A 1 356 ? -34.434 59.656 328.941 1.00 34.87 356 ILE D O 1
ATOM 2762 N N . PRO A 1 357 ? -35.846 59.298 327.198 1.00 18.65 357 PRO D N 1
ATOM 2763 C CA . PRO A 1 357 ? -34.917 58.434 326.450 1.00 18.28 357 PRO D CA 1
ATOM 2764 C C . PRO A 1 357 ? -33.665 59.182 326.116 1.00 30.04 357 PRO D C 1
ATOM 2765 O O . PRO A 1 357 ? -33.830 60.334 325.759 1.00 36.40 357 PRO D O 1
ATOM 2769 N N . ARG A 1 358 ? -32.481 58.580 326.157 1.00 22.16 358 ARG D N 1
ATOM 2770 C CA . ARG A 1 358 ? -31.257 59.401 326.078 1.00 23.15 358 ARG D CA 1
ATOM 2771 C C . ARG A 1 358 ? -31.093 60.135 324.754 1.00 25.19 358 ARG D C 1
ATOM 2772 O O . ARG A 1 358 ? -30.375 61.120 324.682 1.00 26.73 358 ARG D O 1
ATOM 2780 N N . ALA A 1 359 ? -31.753 59.637 323.714 1.00 30.70 359 ALA D N 1
ATOM 2781 C CA . ALA A 1 359 ? -31.655 60.220 322.393 1.00 16.71 359 ALA D CA 1
ATOM 2782 C C . ALA A 1 359 ? -32.352 61.555 322.341 1.00 16.80 359 ALA D C 1
ATOM 2783 O O . ALA A 1 359 ? -32.164 62.293 321.405 1.00 38.04 359 ALA D O 1
ATOM 2785 N N . GLN A 1 360 ? -33.180 61.867 323.327 1.00 19.30 360 GLN D N 1
ATOM 2786 C CA . GLN A 1 360 ? -33.894 63.141 323.321 1.00 17.29 360 GLN D CA 1
ATOM 2787 C C . GLN A 1 360 ? -33.499 64.125 324.409 1.00 21.64 360 GLN D C 1
ATOM 2788 O O . GLN A 1 360 ? -34.282 65.010 324.710 1.00 24.58 360 GLN D O 1
ATOM 2794 N N . GLN A 1 361 ? -32.321 63.974 325.008 1.00 17.47 361 GLN D N 1
ATOM 2795 C CA . GLN A 1 361 ? -31.772 64.998 325.878 1.00 17.65 361 GLN D CA 1
ATOM 2796 C C . GLN A 1 361 ? -31.549 66.212 325.042 1.00 27.90 361 GLN D C 1
ATOM 2797 O O . GLN A 1 361 ? -31.228 66.079 323.893 1.00 39.69 361 GLN D O 1
ATOM 2803 N N . PRO A 1 362 ? -31.702 67.403 325.595 1.00 17.74 362 PRO D N 1
ATOM 2804 C CA . PRO A 1 362 ? -31.550 68.594 324.767 1.00 17.64 362 PRO D CA 1
ATOM 2805 C C . PRO A 1 362 ? -30.108 68.917 324.370 1.00 33.32 362 PRO D C 1
ATOM 2806 O O . PRO A 1 362 ? -29.542 69.859 324.862 1.00 43.50 362 PRO D O 1
ATOM 2810 N N . GLN A 1 363 ? 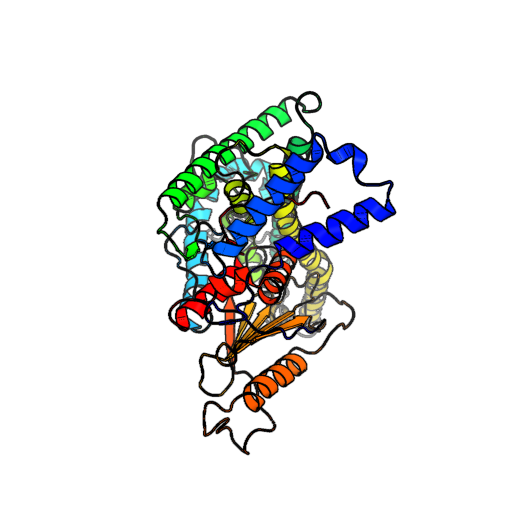-29.522 68.135 323.480 1.00 26.91 363 GLN D N 1
ATOM 2811 C CA . GLN A 1 363 ? -28.194 68.373 322.953 1.00 16.83 363 GLN D CA 1
ATOM 2812 C C . GLN A 1 363 ? -28.223 68.309 321.447 1.00 16.57 363 GLN D C 1
ATOM 2813 O O . GLN A 1 363 ? -29.261 68.439 320.864 1.00 54.66 363 GLN D O 1
ATOM 2819 N N . ILE A 1 364 ? -27.085 68.142 320.804 1.00 16.35 364 ILE D N 1
ATOM 2820 C CA . ILE A 1 364 ? -27.031 67.838 319.381 1.00 16.13 364 ILE D CA 1
ATOM 2821 C C . ILE A 1 364 ? -26.832 66.347 319.201 1.00 51.32 364 ILE D C 1
ATOM 2822 O O . ILE A 1 364 ? -25.775 65.856 319.557 1.00 52.18 364 ILE D O 1
ATOM 2827 N N . HIS A 1 365 ? -27.793 65.599 318.684 1.00 15.90 365 HIS D N 1
ATOM 2828 C CA . HIS A 1 365 ? -27.563 64.167 318.519 1.00 15.75 365 HIS D CA 1
ATOM 2829 C C . HIS A 1 365 ? -27.072 63.840 317.160 1.00 15.55 365 HIS D C 1
ATOM 2830 O O . HIS A 1 365 ? -27.583 64.376 316.218 1.00 63.72 365 HIS D O 1
ATOM 2837 N N . VAL A 1 366 ? -26.099 62.960 317.032 1.00 15.41 366 VAL D N 1
ATOM 2838 C CA . VAL A 1 366 ? -25.541 62.690 315.738 1.00 15.26 366 VAL D CA 1
ATOM 2839 C C . VAL A 1 366 ? -25.924 61.335 315.230 1.00 23.86 366 VAL D C 1
ATOM 2840 O O . VAL A 1 366 ? -25.534 60.371 315.841 1.00 48.50 366 VAL D O 1
ATOM 2844 N N . TYR A 1 367 ? -26.668 61.224 314.139 1.00 15.20 367 TYR D N 1
ATOM 2845 C CA . TYR A 1 367 ? -26.906 59.913 313.546 1.00 15.16 367 TYR D CA 1
ATOM 2846 C C . TYR A 1 367 ? -26.133 59.765 312.293 1.00 19.52 367 TYR D C 1
ATOM 2847 O O . TYR A 1 367 ? -25.699 60.740 311.727 1.00 34.60 367 TYR D O 1
ATOM 2856 N N . SER A 1 368 ? -26.019 58.547 311.814 1.00 15.23 368 SER D N 1
ATOM 2857 C CA . SER A 1 368 ? -25.282 58.292 310.600 1.00 14.99 368 SER D CA 1
ATOM 2858 C C . SER A 1 368 ? -25.975 57.283 309.704 1.00 27.74 368 SER D C 1
ATOM 2859 O O . SER A 1 368 ? -26.694 56.430 310.201 1.00 38.25 368 SER D O 1
ATOM 2862 N N . ALA A 1 369 ? -25.751 57.341 308.394 1.00 23.66 369 ALA D N 1
ATOM 2863 C CA . ALA A 1 369 ? -26.467 56.449 307.471 1.00 19.71 369 ALA D CA 1
ATOM 2864 C C . ALA A 1 369 ? -26.091 55.022 307.777 1.00 20.53 369 ALA D C 1
ATOM 2865 O O . ALA A 1 369 ? -24.990 54.756 308.228 1.00 32.21 369 ALA D O 1
ATOM 2867 N N . PRO A 1 370 ? -26.997 54.081 307.556 1.00 20.76 370 PRO D N 1
ATOM 2868 C CA . PRO A 1 370 ? -26.592 52.761 308.011 1.00 15.61 370 PRO D CA 1
ATOM 2869 C C . PRO A 1 370 ? -25.811 51.971 306.984 1.00 26.91 370 PRO D C 1
ATOM 2870 O O . PRO A 1 370 ? -25.938 50.754 307.017 1.00 33.20 370 PRO D O 1
ATOM 2874 N N . TRP A 1 371 ? -25.069 52.576 306.067 1.00 23.28 371 TRP D N 1
ATOM 2875 C CA . TRP A 1 371 ? -24.354 51.699 305.169 1.00 23.75 371 TRP D CA 1
ATOM 2876 C C . TRP A 1 371 ? -22.852 51.782 305.277 1.00 36.09 371 TRP D C 1
ATOM 2877 O O . TRP A 1 371 ? -22.266 50.927 305.921 1.00 49.41 371 TRP D O 1
ATOM 2888 N N . ASP A 1 372 ? -22.191 52.756 304.681 1.00 34.78 372 ASP D N 1
ATOM 2889 C CA . ASP A 1 372 ? -20.740 52.655 304.715 1.00 45.99 372 ASP D CA 1
ATOM 2890 C C . ASP A 1 372 ? -19.978 53.949 304.534 1.00 52.13 372 ASP D C 1
ATOM 2891 O O . ASP A 1 372 ? -18.813 54.075 304.906 1.00 51.15 372 ASP D O 1
ATOM 2896 N N . SER A 1 373 ? -20.636 54.915 303.937 1.00 62.39 373 SER D N 1
ATOM 2897 C CA . SER A 1 373 ? -20.003 56.192 303.718 1.00 75.03 373 SER D CA 1
ATOM 2898 C C . SER A 1 373 ? -19.870 56.953 305.051 1.00 63.01 373 SER D C 1
ATOM 2899 O O . SER A 1 373 ? -20.631 56.735 306.006 1.00 64.29 373 SER D O 1
ATOM 2902 N N . ASP A 1 374 ? -18.872 57.819 305.117 1.00 55.71 374 ASP D N 1
ATOM 2903 C CA . ASP A 1 374 ? -18.884 58.912 306.068 1.00 56.47 374 ASP D CA 1
ATOM 2904 C C . ASP A 1 374 ? -19.532 60.124 305.420 1.00 53.04 374 ASP D C 1
ATOM 2905 O O . ASP A 1 374 ? -19.673 61.177 306.020 1.00 56.25 374 ASP D O 1
ATOM 2910 N N . ASP A 1 375 ? -19.920 59.948 304.166 1.00 48.70 375 ASP D N 1
ATOM 2911 C CA . ASP A 1 375 ? -20.612 60.963 303.408 1.00 49.86 375 ASP D CA 1
ATOM 2912 C C . ASP A 1 375 ? -21.908 61.360 304.060 1.00 36.06 375 ASP D C 1
ATOM 2913 O O . ASP A 1 375 ? -22.146 62.535 304.216 1.00 46.05 375 ASP D O 1
ATOM 2918 N N . VAL A 1 376 ? -22.763 60.409 304.424 1.00 26.23 376 VAL D N 1
ATOM 2919 C CA . VAL A 1 376 ? -24.069 60.783 304.959 1.00 21.71 376 VAL D CA 1
ATOM 2920 C C . VAL A 1 376 ? -24.124 60.755 306.484 1.00 37.12 376 VAL D C 1
ATOM 2921 O O . VAL A 1 376 ? -23.575 59.832 307.090 1.00 45.91 376 VAL D O 1
ATOM 2925 N N . PHE A 1 377 ? -24.765 61.754 307.098 1.00 15.32 377 PHE D N 1
ATOM 2926 C CA . PHE A 1 377 ? -25.008 61.754 308.541 1.00 15.21 377 PHE D CA 1
ATOM 2927 C C . PHE A 1 377 ? -25.977 62.880 308.832 1.00 42.43 377 PHE D C 1
ATOM 2928 O O . PHE A 1 377 ? -26.227 63.666 307.944 1.00 45.59 377 PHE D O 1
ATOM 2936 N N . PHE A 1 378 ? -26.521 63.007 310.035 1.00 15.33 378 PHE D N 1
ATOM 2937 C CA . PHE A 1 378 ? -27.357 64.168 310.307 1.00 15.50 378 PHE D CA 1
ATOM 2938 C C . PHE A 1 378 ? -27.460 64.469 311.762 1.00 15.48 378 PHE D C 1
ATOM 2939 O O . PHE A 1 378 ? -27.331 63.575 312.561 1.00 42.12 378 PHE D O 1
ATOM 2947 N N . PHE A 1 379 ? -27.701 65.723 312.117 1.00 15.62 379 PHE D N 1
ATOM 2948 C CA . PHE A 1 379 ? -27.914 66.082 313.500 1.00 15.67 379 PHE D CA 1
ATOM 2949 C C . PHE A 1 379 ? -29.361 66.240 313.761 1.00 15.84 379 PHE D C 1
ATOM 2950 O O . PHE A 1 379 ? -30.095 66.709 312.932 1.00 47.94 379 PHE D O 1
ATOM 2958 N N . HIS A 1 380 ? -29.770 65.836 314.935 1.00 15.87 380 HIS D N 1
ATOM 2959 C CA . HIS A 1 380 ? -31.080 66.087 315.449 1.00 16.07 380 HIS D CA 1
ATOM 2960 C C . HIS A 1 380 ? -30.844 66.972 316.645 1.00 16.20 380 HIS D C 1
ATOM 2961 O O . HIS A 1 380 ? -30.358 66.469 317.629 1.00 47.74 380 HIS D O 1
ATOM 2968 N N . CYS A 1 381 ? -31.109 68.275 316.576 1.00 16.40 381 CYS D N 1
ATOM 2969 C CA . CYS A 1 381 ? -30.801 69.187 317.690 1.00 16.56 381 CYS D CA 1
ATOM 2970 C C . CYS A 1 381 ? -32.024 69.544 318.510 1.00 33.40 381 CYS D C 1
ATOM 2971 O O . CYS A 1 381 ? -33.047 69.849 317.925 1.00 39.63 381 CYS D O 1
ATOM 2974 N N . ILE A 1 382 ? -31.939 69.580 319.839 1.00 16.98 382 ILE D N 1
ATOM 2975 C CA . ILE A 1 382 ? -33.148 69.332 320.562 1.00 17.22 382 ILE D CA 1
ATOM 2976 C C . ILE A 1 382 ? -33.673 70.453 321.416 1.00 29.62 382 ILE D C 1
ATOM 2977 O O . ILE A 1 382 ? -34.881 70.541 321.586 1.00 54.18 382 ILE D O 1
ATOM 2982 N N . SER A 1 383 ? -32.839 71.348 321.911 1.00 17.67 383 SER D N 1
ATOM 2983 C CA . SER A 1 383 ? -33.388 72.476 322.722 1.00 48.75 383 SER D CA 1
ATOM 2984 C C . SER A 1 383 ? -34.017 72.137 324.071 1.00 47.48 383 SER D C 1
ATOM 2985 O O . SER A 1 383 ? -34.502 71.036 324.309 1.00 47.72 383 SER D O 1
ATOM 2988 N N . HIS A 1 384 ? -34.124 73.155 324.904 1.00 33.38 384 HIS D N 1
ATOM 2989 C CA . HIS A 1 384 ? -34.581 73.007 326.270 1.00 28.63 384 HIS D CA 1
ATOM 2990 C C . HIS A 1 384 ? -35.940 72.365 326.364 1.00 28.03 384 HIS D C 1
ATOM 2991 O O . HIS A 1 384 ? -36.745 72.509 325.458 1.00 38.38 384 HIS D O 1
ATOM 2998 N N . HIS A 1 385 ? -36.184 71.612 327.424 1.00 21.06 385 HIS D N 1
ATOM 2999 C CA . HIS A 1 385 ? -37.503 71.046 327.621 1.00 19.78 385 HIS D CA 1
ATOM 3000 C C . HIS A 1 385 ? -38.572 72.083 327.810 1.00 32.84 385 HIS D C 1
ATOM 3001 O O . HIS A 1 385 ? -39.710 71.895 327.385 1.00 42.69 385 HIS D O 1
ATOM 3008 N N . HIS A 1 386 ? -38.208 73.216 328.391 1.00 30.37 386 HIS D N 1
ATOM 3009 C CA . HIS A 1 386 ? -39.214 74.196 328.751 1.00 27.44 386 HIS D CA 1
ATOM 3010 C C . HIS A 1 386 ? -39.894 74.691 327.501 1.00 33.14 386 HIS D C 1
ATOM 3011 O O . HIS A 1 386 ? -40.961 75.277 327.578 1.00 41.24 386 HIS D O 1
ATOM 3018 N N . ALA A 1 387 ? -39.256 74.496 326.356 1.00 20.44 387 ALA D N 1
ATOM 3019 C CA . ALA A 1 387 ? -39.842 74.923 325.098 1.00 31.78 387 ALA D CA 1
ATOM 3020 C C . ALA A 1 387 ? -39.474 73.999 323.979 1.00 32.21 387 ALA D C 1
ATOM 3021 O O . ALA A 1 387 ? -38.657 74.396 323.161 1.00 39.85 387 ALA D O 1
ATOM 3023 N N . ASN A 1 388 ? -40.072 72.816 323.880 1.00 19.76 388 ASN D N 1
ATOM 3024 C CA . ASN A 1 388 ? -39.281 71.694 323.347 1.00 30.52 388 ASN D CA 1
ATOM 3025 C C . ASN A 1 388 ? -39.257 71.420 321.833 1.00 36.42 388 ASN D C 1
ATOM 3026 O O . ASN A 1 388 ? -39.024 70.283 321.404 1.00 42.16 388 ASN D O 1
ATOM 3031 N N . GLU A 1 389 ? -39.417 72.454 321.026 1.00 34.74 389 GLU D N 1
ATOM 3032 C CA . GLU A 1 389 ? -39.180 72.340 319.590 1.00 34.74 389 GLU D CA 1
ATOM 3033 C C . GLU A 1 389 ? -37.747 71.850 319.311 1.00 27.49 389 GLU D C 1
ATOM 3034 O O . GLU A 1 389 ? -36.845 72.152 320.102 1.00 18.28 389 GLU D O 1
ATOM 3040 N N . SER A 1 390 ? -37.545 71.085 318.228 1.00 25.54 390 SER D N 1
ATOM 3041 C CA . SER A 1 390 ? -36.195 70.685 317.771 1.00 17.66 390 SER D CA 1
ATOM 3042 C C . SER A 1 390 ? -36.042 70.672 316.243 1.00 28.63 390 SER D C 1
ATOM 3043 O O . SER A 1 390 ? -37.020 70.857 315.542 1.00 36.12 390 SER D O 1
ATOM 3046 N N . PHE A 1 391 ? -34.841 70.498 315.702 1.00 17.27 391 PHE D N 1
ATOM 3047 C CA . PHE A 1 391 ? -34.742 70.401 314.238 1.00 17.21 391 PHE D CA 1
ATOM 3048 C C . PHE A 1 391 ? -33.815 69.318 313.747 1.00 30.78 391 PHE D C 1
ATOM 3049 O O . PHE A 1 391 ? -33.187 68.622 314.526 1.00 33.18 391 PHE D O 1
ATOM 3057 N N . PHE A 1 392 ? -33.743 69.195 312.430 1.00 16.88 392 PHE D N 1
ATOM 3058 C CA . PHE A 1 392 ? -33.063 68.109 311.755 1.00 16.64 392 PHE D CA 1
ATOM 3059 C C . PHE A 1 392 ? -32.193 68.698 310.701 1.00 45.94 392 PHE D C 1
ATOM 3060 O O . PHE A 1 392 ? -32.688 69.371 309.821 1.00 46.57 392 PHE D O 1
ATOM 3068 N N . LEU A 1 393 ? -30.904 68.437 310.761 1.00 16.43 393 LEU D N 1
ATOM 3069 C CA . LEU A 1 393 ? -29.993 69.010 309.816 1.00 16.49 393 LEU D CA 1
ATOM 3070 C C . LEU A 1 393 ? -29.080 67.934 309.265 1.00 33.13 393 LEU D C 1
ATOM 3071 O O . LEU A 1 393 ? -28.103 67.593 309.894 1.00 47.27 393 LEU D O 1
ATOM 3076 N N . GLY A 1 394 ? -29.385 67.370 308.108 1.00 16.33 394 GLY D N 1
ATOM 3077 C CA . GLY A 1 394 ? -28.543 66.318 307.577 1.00 16.14 394 GLY D CA 1
ATOM 3078 C C . GLY A 1 394 ? -27.775 66.566 306.297 1.00 16.27 394 GLY D C 1
ATOM 3079 O O . GLY A 1 394 ? -28.284 67.216 305.410 1.00 32.91 394 GLY D O 1
ATOM 3080 N N . PHE A 1 395 ? -26.565 66.027 306.190 1.00 16.07 395 PHE D N 1
ATOM 3081 C CA . PHE A 1 395 ? -25.758 66.203 305.007 1.00 16.21 395 PHE D CA 1
ATOM 3082 C C . PHE A 1 395 ? -25.435 64.902 304.335 1.00 40.76 395 PHE D C 1
ATOM 3083 O O . PHE A 1 395 ? -25.190 63.878 304.986 1.00 38.54 395 PHE D O 1
ATOM 3091 N N . ASP A 1 396 ? -25.420 64.967 303.015 1.00 16.38 396 ASP D N 1
ATOM 3092 C CA . ASP A 1 396 ? -24.779 63.984 302.168 1.00 16.46 396 ASP D CA 1
ATOM 3093 C C . ASP A 1 396 ? -23.630 64.740 301.545 1.00 16.67 396 ASP D C 1
ATOM 3094 O O . ASP A 1 396 ? -23.848 65.570 300.672 1.00 36.44 396 ASP D O 1
ATOM 3099 N N . LEU A 1 397 ? -22.412 64.490 302.001 1.00 16.53 397 LEU D N 1
ATOM 3100 C CA . LEU A 1 397 ? -21.272 65.234 301.509 1.00 16.76 397 LEU D CA 1
ATOM 3101 C C . LEU A 1 397 ? -20.788 64.728 300.148 1.00 41.96 397 LEU D C 1
ATOM 3102 O O . LEU A 1 397 ? -19.909 65.327 299.528 1.00 48.05 397 LEU D O 1
ATOM 3107 N N . SER A 1 398 ? -21.340 63.614 299.688 1.00 29.85 398 SER D N 1
ATOM 3108 C CA . SER A 1 398 ? -20.955 63.073 298.400 1.00 32.25 398 SER D CA 1
ATOM 3109 C C . SER A 1 398 ? -21.752 63.650 297.213 1.00 34.82 398 SER D C 1
ATOM 3110 O O . SER A 1 398 ? -21.182 64.028 296.186 1.00 38.79 398 SER D O 1
ATOM 3113 N N . ILE A 1 399 ? -23.071 63.695 297.330 1.00 33.18 399 ILE D N 1
ATOM 3114 C CA . ILE A 1 399 ? -23.869 64.401 296.337 1.00 38.09 399 ILE D CA 1
ATOM 3115 C C . ILE A 1 399 ? -24.183 65.760 296.920 1.00 46.04 399 ILE D C 1
ATOM 3116 O O . ILE A 1 399 ? -25.358 66.098 297.059 1.00 54.28 399 ILE D O 1
ATOM 3121 N N . ASP A 1 400 ? -23.131 66.501 297.282 1.00 45.01 400 ASP D N 1
ATOM 3122 C CA . ASP A 1 400 ? -23.187 67.696 298.142 1.00 46.80 400 ASP D CA 1
ATOM 3123 C C . ASP A 1 400 ? -24.571 68.254 298.423 1.00 40.66 400 ASP D C 1
ATOM 3124 O O . ASP A 1 400 ? -24.973 69.217 297.749 1.00 41.57 400 ASP D O 1
ATOM 3129 N N . LEU A 1 401 ? -25.325 67.698 299.371 1.00 33.36 401 LEU D N 1
ATOM 3130 C CA . LEU A 1 401 ? -26.508 68.446 299.745 1.00 17.94 401 LEU D CA 1
ATOM 3131 C C . LEU A 1 401 ? -26.956 68.308 301.153 1.00 23.96 401 LEU D C 1
ATOM 3132 O O . LEU A 1 401 ? -26.840 67.260 301.753 1.00 27.53 401 LEU D O 1
ATOM 3137 N N . VAL A 1 402 ? -27.473 69.427 301.641 1.00 17.73 402 VAL D N 1
ATOM 3138 C CA . VAL A 1 402 ? -27.933 69.619 302.984 1.00 17.49 402 VAL D CA 1
ATOM 3139 C C . VAL A 1 402 ? -29.429 69.531 303.007 1.00 38.86 402 VAL D C 1
ATOM 3140 O O . VAL A 1 402 ? -30.079 69.749 302.003 1.00 37.84 402 VAL D O 1
ATOM 3144 N N . HIS A 1 403 ? -29.992 69.205 304.152 1.00 17.42 403 HIS D N 1
ATOM 3145 C CA . HIS A 1 403 ? -31.410 68.963 304.247 1.00 17.58 403 HIS D CA 1
ATOM 3146 C C . HIS A 1 403 ? -31.773 69.394 305.624 1.00 17.43 403 HIS D C 1
ATOM 3147 O O . HIS A 1 403 ? -31.379 68.756 306.565 1.00 33.58 403 HIS D O 1
ATOM 3154 N N . TYR A 1 404 ? -32.499 70.486 305.743 1.00 17.74 404 TYR D N 1
ATOM 3155 C CA . TYR A 1 404 ? -32.838 71.048 307.023 1.00 17.67 404 TYR D CA 1
ATOM 3156 C C . TYR A 1 404 ? -34.320 70.930 307.205 1.00 36.18 404 TYR D C 1
ATOM 3157 O O . TYR A 1 404 ? -35.046 70.974 306.237 1.00 40.74 404 TYR D O 1
ATOM 3166 N N . GLU A 1 405 ? -34.798 70.802 308.429 1.00 17.75 405 GLU D N 1
ATOM 3167 C CA . GLU A 1 405 ? -36.231 70.645 308.647 1.00 19.41 405 GLU D CA 1
ATOM 3168 C C . GLU A 1 405 ? -36.620 70.838 310.106 1.00 28.76 405 GLU D C 1
ATOM 3169 O O . GLU A 1 405 ? -36.006 70.223 310.958 1.00 41.01 405 GLU D O 1
ATOM 3175 N N . ASP A 1 406 ? -37.611 71.667 310.427 1.00 32.45 406 ASP D N 1
ATOM 3176 C CA . ASP A 1 406 ? -38.088 71.722 311.818 1.00 38.20 406 ASP D CA 1
ATOM 3177 C C . ASP A 1 406 ? -38.798 70.450 312.194 1.00 37.16 406 ASP D C 1
ATOM 3178 O O . ASP A 1 406 ? -39.579 69.928 311.422 1.00 48.07 406 ASP D O 1
ATOM 3183 N N . LEU A 1 407 ? -38.570 69.946 313.386 1.00 33.70 407 LEU D N 1
ATOM 3184 C CA . LEU A 1 407 ? -39.285 68.749 313.766 1.00 24.38 407 LEU D CA 1
ATOM 3185 C C . LEU A 1 407 ? -40.395 69.015 314.761 1.00 30.56 407 LEU D C 1
ATOM 3186 O O . LEU A 1 407 ? -40.625 70.134 315.206 1.00 38.92 407 LEU D O 1
ATOM 3191 N N . THR A 1 408 ? -41.068 67.954 315.143 1.00 24.93 408 THR D N 1
ATOM 3192 C CA . THR A 1 408 ? -42.282 68.087 315.904 1.00 28.60 408 THR D CA 1
ATOM 3193 C C . THR A 1 408 ? -42.059 68.024 317.433 1.00 32.72 408 THR D C 1
ATOM 3194 O O . THR A 1 408 ? -40.938 68.045 317.938 1.00 36.30 408 THR D O 1
ATOM 3198 N N . ALA A 1 409 ? -43.147 67.926 318.166 1.00 31.93 409 ALA D N 1
ATOM 3199 C CA . ALA A 1 409 ? -43.158 68.276 319.565 1.00 35.28 409 ALA D CA 1
ATOM 3200 C C . ALA A 1 409 ? -42.335 67.480 320.592 1.00 33.57 409 ALA D C 1
ATOM 3201 O O . ALA A 1 409 ? -41.853 68.117 321.510 1.00 39.25 409 ALA D O 1
ATOM 3203 N N . HIS A 1 410 ? -42.173 66.153 320.477 1.00 33.40 410 HIS D N 1
ATOM 3204 C CA . HIS A 1 410 ? -41.592 65.298 321.583 1.00 39.60 410 HIS D CA 1
ATOM 3205 C C . HIS A 1 410 ? -42.424 65.039 322.838 1.00 47.74 410 HIS D C 1
ATOM 3206 O O . HIS A 1 410 ? -42.300 65.746 323.834 1.00 46.49 410 HIS D O 1
ATOM 3213 N N . TRP A 1 411 ? -43.240 64.005 322.835 1.00 47.96 411 TRP D N 1
ATOM 3214 C CA . TRP A 1 411 ? -44.065 63.784 324.003 1.00 57.64 411 TRP D CA 1
ATOM 3215 C C . TRP A 1 411 ? -43.365 62.849 324.928 1.00 50.13 411 TRP D C 1
ATOM 3216 O O . TRP A 1 411 ? -43.751 61.694 325.002 1.00 56.48 411 TRP D O 1
ATOM 3227 N N . HIS A 1 412 ? -42.322 63.310 325.612 1.00 45.51 412 HIS D N 1
ATOM 3228 C CA . HIS A 1 412 ? -41.701 62.469 326.638 1.00 35.59 412 HIS D CA 1
ATOM 3229 C C . HIS A 1 412 ? -42.012 63.017 327.984 1.00 33.17 412 HIS D C 1
ATOM 3230 O O . HIS A 1 412 ? -42.789 63.949 328.103 1.00 31.87 412 HIS D O 1
ATOM 3237 N N . ALA A 1 413 ? -41.376 62.446 328.995 1.00 27.70 413 ALA D N 1
ATOM 3238 C CA . ALA A 1 413 ? -41.802 62.668 330.372 1.00 27.02 413 ALA D CA 1
ATOM 3239 C C . ALA A 1 413 ? -41.602 64.073 330.872 1.00 21.30 413 ALA D C 1
ATOM 3240 O O . ALA A 1 413 ? -42.312 64.477 331.764 1.00 46.32 413 ALA D O 1
ATOM 3242 N N . LEU A 1 414 ? -40.655 64.835 330.356 1.00 20.87 414 LEU D N 1
ATOM 3243 C CA . LEU A 1 414 ? -40.512 66.146 330.956 1.00 21.12 414 LEU D CA 1
ATOM 3244 C C . LEU A 1 414 ? -40.396 67.286 329.976 1.00 40.76 414 LEU D C 1
ATOM 3245 O O . LEU A 1 414 ? -39.808 68.309 330.302 1.00 42.92 414 LEU D O 1
ATOM 3250 N N . GLY A 1 415 ? -40.976 67.123 328.786 1.00 32.09 415 GLY D N 1
ATOM 3251 C CA . GLY A 1 415 ? -41.113 68.221 327.839 1.00 27.22 415 GLY D CA 1
ATOM 3252 C C . GLY A 1 415 ? -42.253 69.127 328.283 1.00 32.03 415 GLY D C 1
ATOM 3253 O O . GLY A 1 415 ? -43.091 68.735 329.098 1.00 37.48 415 GLY D O 1
ATOM 3254 N N . ALA A 1 416 ? -42.271 70.359 327.785 1.00 32.57 416 ALA D N 1
ATOM 3255 C CA . ALA A 1 416 ? -43.458 71.210 327.868 1.00 34.30 416 ALA D CA 1
ATOM 3256 C C . ALA A 1 416 ? -44.416 70.683 326.810 1.00 39.45 416 ALA D C 1
ATOM 3257 O O . ALA A 1 416 ? -43.996 69.952 325.910 1.00 49.11 416 ALA D O 1
ATOM 3259 N N . ALA A 1 417 ? -45.700 70.976 326.909 1.00 38.20 417 ALA D N 1
ATOM 3260 C CA . ALA A 1 417 ? -46.543 70.623 325.784 1.00 39.17 417 ALA D CA 1
ATOM 3261 C C . ALA A 1 417 ? -46.638 71.807 324.791 1.00 50.35 417 ALA D C 1
ATOM 3262 O O . ALA A 1 417 ? -47.225 72.841 325.127 1.00 58.21 417 ALA D O 1
ATOM 3264 N N . GLN A 1 418 ? -46.010 71.683 323.609 1.00 48.07 418 GLN D N 1
ATOM 3265 C CA . GLN A 1 418 ? -46.257 72.599 322.473 1.00 52.35 418 GLN D CA 1
ATOM 3266 C C . GLN A 1 418 ? -47.176 71.895 321.494 1.00 61.91 418 GLN D C 1
ATOM 3267 O O . GLN A 1 418 ? -47.367 70.681 321.619 1.00 65.51 418 GLN D O 1
ATOM 3273 N N . THR A 1 419 ? -47.764 72.622 320.537 1.00 63.51 419 THR D N 1
ATOM 3274 C CA . THR A 1 419 ? -48.534 71.962 319.455 1.00 66.22 419 THR D CA 1
ATOM 3275 C C . THR A 1 419 ? -47.692 71.252 318.388 1.00 65.55 419 THR D C 1
ATOM 3276 O O . THR A 1 419 ? -46.659 71.790 317.969 1.00 68.14 419 THR D O 1
ATOM 3280 N N . ALA A 1 420 ? -48.163 70.095 317.903 1.00 65.35 420 ALA D N 1
ATOM 3281 C CA . ALA A 1 420 ? -47.400 69.304 316.921 1.00 68.11 420 ALA D CA 1
ATOM 3282 C C . ALA A 1 420 ? -47.152 70.091 315.606 1.00 77.36 420 ALA D C 1
ATOM 3283 O O . ALA A 1 420 ? -48.098 70.637 315.024 1.00 81.05 420 ALA D O 1
ATOM 3285 N N . ALA A 1 421 ? -45.910 70.112 315.107 1.00 75.99 421 ALA D N 1
ATOM 3286 C CA . ALA A 1 421 ? -45.568 71.128 314.104 1.00 74.07 421 ALA D CA 1
ATOM 3287 C C . ALA A 1 421 ? -45.869 70.669 312.647 1.00 75.99 421 ALA D C 1
ATOM 3288 O O . ALA A 1 421 ? -46.976 70.979 312.189 1.00 81.55 421 ALA D O 1
ATOM 3290 N N . GLY A 1 422 ? -45.022 69.939 311.897 1.00 68.80 422 GLY D N 1
ATOM 3291 C CA . GLY A 1 422 ? -43.792 69.259 312.270 1.00 56.90 422 GLY D CA 1
ATOM 3292 C C . GLY A 1 422 ? -43.858 67.850 311.725 1.00 49.53 422 GLY D C 1
ATOM 3293 O O . GLY A 1 422 ? -44.925 67.240 311.717 1.00 53.21 422 GLY D O 1
ATOM 3294 N N . ARG A 1 423 ? -42.741 67.332 311.235 1.00 37.28 423 ARG D N 1
ATOM 3295 C CA . ARG A 1 423 ? -42.653 65.904 310.956 1.00 33.29 423 ARG D CA 1
ATOM 3296 C C . ARG A 1 423 ? -42.054 65.166 312.165 1.00 32.86 423 ARG D C 1
ATOM 3297 O O . ARG A 1 423 ? -41.495 65.799 313.051 1.00 41.07 423 ARG D O 1
ATOM 3305 N N . THR A 1 424 ? -42.163 63.845 312.231 1.00 30.34 424 THR D N 1
ATOM 3306 C CA . THR A 1 424 ? -41.406 63.104 313.247 1.00 35.28 424 THR D CA 1
ATOM 3307 C C . THR A 1 424 ? -39.935 63.185 312.906 1.00 33.45 424 THR D C 1
ATOM 3308 O O . THR A 1 424 ? -39.592 63.538 311.782 1.00 38.39 424 THR D O 1
ATOM 3312 N N . LEU A 1 425 ? -39.057 62.844 313.844 1.00 34.80 425 LEU D N 1
ATOM 3313 C CA . LEU A 1 425 ? -37.669 62.632 313.471 1.00 16.77 425 LEU D CA 1
ATOM 3314 C C . LEU A 1 425 ? -37.647 61.526 312.433 1.00 25.83 425 LEU D C 1
ATOM 3315 O O . LEU A 1 425 ? -36.878 61.578 311.472 1.00 28.27 425 LEU D O 1
ATOM 3320 N N . THR A 1 426 ? -38.549 60.559 312.576 1.00 24.42 426 THR D N 1
ATOM 3321 C CA . THR A 1 426 ? -38.555 59.419 311.682 1.00 28.18 426 THR D CA 1
ATOM 3322 C C . THR A 1 426 ? -38.922 59.759 310.270 1.00 27.66 426 THR D C 1
ATOM 3323 O O . THR A 1 426 ? -38.228 59.330 309.363 1.00 34.13 426 THR D O 1
ATOM 3327 N N . GLU A 1 427 ? -39.980 60.537 310.063 1.00 26.38 427 GLU D N 1
ATOM 3328 C CA . GLU A 1 427 ? -40.344 60.886 308.696 1.00 32.13 427 GLU D CA 1
ATOM 3329 C C . GLU A 1 427 ? -39.216 61.643 308.043 1.00 35.18 427 GLU D C 1
ATOM 3330 O O . GLU A 1 427 ? -38.928 61.448 306.843 1.00 42.76 427 GLU D O 1
ATOM 3336 N N . ALA A 1 428 ? -38.532 62.452 308.848 1.00 39.04 428 ALA D N 1
ATOM 3337 C CA . ALA A 1 428 ? -37.501 63.316 308.321 1.00 17.24 428 ALA D CA 1
ATOM 3338 C C . ALA A 1 428 ? -36.353 62.494 307.836 1.00 16.92 428 ALA D C 1
ATOM 3339 O O . ALA A 1 428 ? -36.013 62.594 306.677 1.00 30.35 428 ALA D O 1
ATOM 3341 N N . TYR A 1 429 ? -35.777 61.636 308.669 1.00 16.60 429 TYR D N 1
ATOM 3342 C CA . TYR A 1 429 ? -34.607 60.922 308.173 1.00 16.40 429 TYR D CA 1
ATOM 3343 C C . TYR A 1 429 ? -34.996 59.868 307.168 1.00 29.50 429 TYR D C 1
ATOM 3344 O O . TYR A 1 429 ? -34.166 59.476 306.378 1.00 35.04 429 TYR D O 1
ATOM 3353 N N . ARG A 1 430 ? -36.234 59.385 307.202 1.00 22.78 430 ARG D N 1
ATOM 3354 C CA . ARG A 1 430 ? -36.687 58.467 306.166 1.00 27.21 430 ARG D CA 1
ATOM 3355 C C . ARG A 1 430 ? -36.507 59.121 30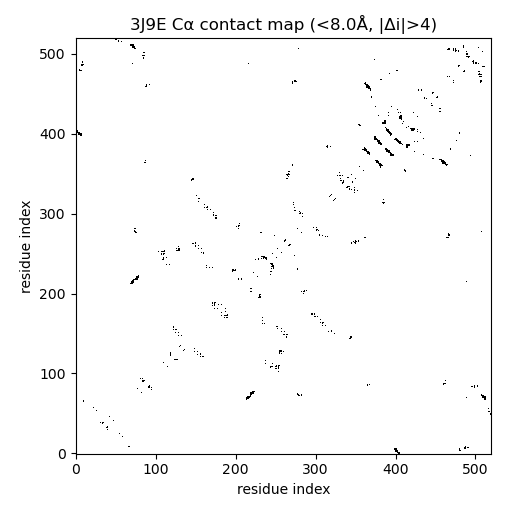4.836 1.00 31.01 430 ARG D C 1
ATOM 3356 O O . ARG A 1 430 ? -35.822 58.594 303.964 1.00 42.98 430 ARG D O 1
ATOM 3364 N N . GLU A 1 431 ? -37.101 60.292 304.676 1.00 27.48 431 GLU D N 1
ATOM 3365 C CA . GLU A 1 431 ? -36.989 60.926 303.387 1.00 29.40 431 GLU D CA 1
ATOM 3366 C C . GLU A 1 431 ? -35.561 61.302 303.080 1.00 21.61 431 GLU D C 1
ATOM 3367 O O . GLU A 1 431 ? -35.147 61.188 301.948 1.00 33.72 431 GLU D O 1
ATOM 3373 N N . PHE A 1 432 ? -34.788 61.692 304.086 1.00 20.44 432 PHE D N 1
ATOM 3374 C CA . PHE A 1 432 ? -33.400 62.098 303.854 1.00 17.01 432 PHE D CA 1
ATOM 3375 C C . PHE A 1 432 ? -32.521 60.969 303.373 1.00 16.87 432 PHE D C 1
ATOM 3376 O O . PHE A 1 432 ? -31.785 61.133 302.416 1.00 28.41 432 PHE D O 1
ATOM 3384 N N . LEU A 1 433 ? -32.582 59.828 304.042 1.00 16.67 433 LEU D N 1
ATOM 3385 C CA . LEU A 1 433 ? -31.817 58.663 303.635 1.00 16.61 433 LEU D CA 1
ATOM 3386 C C . LEU A 1 433 ? -32.296 58.084 302.313 1.00 28.15 433 LEU D C 1
ATOM 3387 O O . LEU A 1 433 ? -31.486 57.629 301.524 1.00 35.47 433 LEU D O 1
ATOM 3392 N N . ASN A 1 434 ? -33.595 58.096 302.040 1.00 17.39 434 ASN D N 1
ATOM 3393 C CA . ASN A 1 434 ? -34.037 57.636 300.719 1.00 29.27 434 ASN D CA 1
ATOM 3394 C C . ASN A 1 434 ? -33.534 58.504 299.602 1.00 28.16 434 ASN D C 1
ATOM 3395 O O . ASN A 1 434 ? -33.244 58.041 298.516 1.00 39.32 434 ASN D O 1
ATOM 3400 N N . LEU A 1 435 ? -33.444 59.787 299.878 1.00 27.16 435 LEU D N 1
ATOM 3401 C CA . LEU A 1 435 ? -32.875 60.720 298.937 1.00 22.49 435 LEU D CA 1
ATOM 3402 C C . LEU A 1 435 ? -31.402 60.442 298.741 1.00 21.53 435 LEU D C 1
ATOM 3403 O O . LEU A 1 435 ? -30.906 60.504 297.640 1.00 25.40 435 LEU D O 1
ATOM 3408 N N . ALA A 1 436 ? -30.705 60.133 299.827 1.00 23.18 436 ALA D N 1
ATOM 3409 C CA . ALA A 1 436 ? -29.264 59.870 299.759 1.00 29.29 436 ALA D CA 1
ATOM 3410 C C . ALA A 1 436 ? -28.990 58.593 298.982 1.00 33.15 436 ALA D C 1
ATOM 3411 O O . ALA A 1 436 ? -27.940 58.462 298.360 1.00 40.21 436 ALA D O 1
ATOM 3413 N N . ILE A 1 437 ? -29.922 57.647 299.037 1.00 32.41 437 ILE D N 1
ATOM 3414 C CA . ILE A 1 437 ? -29.737 56.377 298.352 1.00 30.46 437 ILE D CA 1
ATOM 3415 C C . ILE A 1 437 ? -30.131 56.475 296.871 1.00 41.76 437 ILE D C 1
ATOM 3416 O O . ILE A 1 437 ? -29.364 56.075 295.986 1.00 42.67 437 ILE D O 1
ATOM 3421 N N . SER A 1 438 ? -31.293 57.060 296.602 1.00 39.98 438 SER D N 1
ATOM 3422 C CA . SER A 1 438 ? -31.767 57.179 295.244 1.00 46.80 438 SER D CA 1
ATOM 3423 C C . SER A 1 438 ? -30.825 58.090 294.443 1.00 56.09 438 SER D C 1
ATOM 3424 O O . SER A 1 438 ? -30.745 57.980 293.218 1.00 66.30 438 SER D O 1
ATOM 3427 N N . ASN A 1 439 ? -30.113 58.988 295.120 1.00 51.47 439 ASN D N 1
ATOM 3428 C CA . ASN A 1 439 ? -29.226 59.904 294.410 1.00 53.03 439 ASN D CA 1
ATOM 3429 C C . ASN A 1 439 ? -27.890 59.305 294.039 1.00 56.01 439 ASN D C 1
ATOM 3430 O O . ASN A 1 439 ? -27.129 59.944 293.309 1.00 61.53 439 ASN D O 1
ATOM 3435 N N . ALA A 1 440 ? -27.594 58.101 294.534 1.00 58.39 440 ALA D N 1
ATOM 3436 C CA . ALA A 1 440 ? -26.260 57.522 294.346 1.00 61.17 440 ALA D CA 1
ATOM 3437 C C . ALA A 1 440 ? -26.138 56.740 293.038 1.00 81.32 440 ALA D C 1
ATOM 3438 O O . ALA A 1 440 ? -26.736 55.659 292.916 1.00 80.40 440 ALA D O 1
ATOM 3440 N N . PHE A 1 441 ? -25.374 57.295 292.076 1.00 87.68 441 PHE D N 1
ATOM 3441 C CA . PHE A 1 441 ? -25.053 56.649 290.770 1.00 96.61 441 PHE D CA 1
ATOM 3442 C C . PHE A 1 441 ? -23.662 57.046 290.204 1.00 72.08 441 PHE D C 1
ATOM 3443 O O . PHE A 1 441 ? -23.469 57.095 288.977 1.00 71.37 441 PHE D O 1
ATOM 3451 N N . GLY A 1 442 ? -22.712 57.309 291.112 1.00 74.74 442 GLY D N 1
ATOM 3452 C CA . GLY A 1 442 ? -21.310 57.537 290.779 1.00 66.92 442 GLY D CA 1
ATOM 3453 C C . GLY A 1 442 ? -20.347 56.769 291.689 1.00 62.43 442 GLY D C 1
ATOM 3454 O O . GLY A 1 442 ? -20.744 55.925 292.514 1.00 55.48 442 GLY D O 1
ATOM 3455 N N . THR A 1 443 ? -21.595 55.256 292.586 1.00 207.75 443 THR D N 1
ATOM 3456 C CA . THR A 1 443 ? -21.127 54.047 293.260 1.00 244.18 443 THR D CA 1
ATOM 3457 C C . THR A 1 443 ? -22.082 52.881 293.075 1.00 295.84 443 THR D C 1
ATOM 3458 O O . THR A 1 443 ? -23.304 53.032 293.143 1.00 291.82 443 THR D O 1
ATOM 3462 N N . GLN A 1 444 ? -21.506 51.704 292.882 1.00 337.91 444 GLN D N 1
ATOM 3463 C CA . GLN A 1 444 ? -22.286 50.488 292.750 1.00 369.56 444 GLN D CA 1
ATOM 3464 C C . GLN A 1 444 ? -22.551 49.820 294.093 1.00 393.34 444 GLN D C 1
ATOM 3465 O O . GLN A 1 444 ? -22.020 50.228 295.135 1.00 392.33 444 GLN D O 1
ATOM 3471 N N . MET A 1 445 ? -23.385 48.785 294.029 1.00 418.80 445 MET D N 1
ATOM 3472 C CA . MET A 1 445 ? -23.721 47.906 295.150 1.00 420.71 445 MET D CA 1
ATOM 3473 C C . MET A 1 445 ? -24.359 48.628 296.328 1.00 401.16 445 MET D C 1
ATOM 3474 O O . MET A 1 445 ? -24.273 48.165 297.459 1.00 408.54 445 MET D O 1
ATOM 3479 N N . HIS A 1 446 ? -24.996 49.761 296.067 1.00 348.59 446 HIS D N 1
ATOM 3480 C CA . HIS A 1 446 ? -25.750 50.442 297.107 1.00 289.70 446 HIS D CA 1
ATOM 3481 C C . HIS A 1 446 ? -27.245 50.237 296.916 1.00 273.98 446 HIS D C 1
ATOM 3482 O O . HIS A 1 446 ? -27.739 50.294 295.789 1.00 255.28 446 HIS D O 1
ATOM 3489 N N . THR A 1 447 ? -27.976 50.040 298.013 1.00 281.94 447 THR D N 1
ATOM 3490 C CA . THR A 1 447 ? -27.435 50.090 299.379 1.00 305.45 447 THR D CA 1
ATOM 3491 C C . THR A 1 447 ? -26.531 48.944 299.850 1.00 350.86 447 THR D C 1
ATOM 3492 O O . THR A 1 447 ? -25.692 49.159 300.721 1.00 360.87 447 THR D O 1
ATOM 3496 N N . ARG A 1 448 ? -26.715 47.755 299.269 1.00 406.96 448 ARG D N 1
ATOM 3497 C CA . ARG A 1 448 ? -26.170 46.471 299.763 1.00 436.90 448 ARG D CA 1
ATOM 3498 C C . ARG A 1 448 ? -26.876 46.021 301.054 1.00 446.65 448 ARG D C 1
ATOM 3499 O O . ARG A 1 448 ? -26.613 44.933 301.578 1.00 451.17 448 ARG D O 1
ATOM 3507 N N . ARG A 1 449 ? -27.798 46.849 301.542 1.00 443.77 449 ARG D N 1
ATOM 3508 C CA . ARG A 1 449 ? -28.654 46.488 302.673 1.00 445.83 449 ARG D CA 1
ATOM 3509 C C . ARG A 1 449 ? -29.641 45.393 302.253 1.00 448.38 449 ARG D C 1
ATOM 3510 O O . ARG A 1 449 ? -29.990 45.286 301.077 1.00 452.65 449 ARG D O 1
ATOM 3518 N N . LEU A 1 450 ? -30.099 44.594 303.216 1.00 452.12 450 LEU D N 1
ATOM 3519 C CA . LEU A 1 450 ? -30.977 43.457 302.933 1.00 452.27 450 LEU D CA 1
ATOM 3520 C C . LEU A 1 450 ? -32.301 43.875 302.274 1.00 452.81 450 LEU D C 1
ATOM 3521 O O . LEU A 1 450 ? -32.805 44.979 302.496 1.00 455.15 450 LEU D O 1
ATOM 3526 N N . VAL A 1 451 ? -32.823 42.976 301.437 1.00 454.52 451 VAL D N 1
ATOM 3527 C CA . VAL A 1 451 ? -34.022 43.185 300.610 1.00 449.08 451 VAL D CA 1
ATOM 3528 C C . VAL A 1 451 ? -33.878 44.403 299.672 1.00 439.96 451 VAL D C 1
ATOM 3529 O O . VAL A 1 451 ? -34.875 44.986 299.248 1.00 444.63 451 VAL D O 1
ATOM 3533 N N . ARG A 1 452 ? -32.640 44.764 299.330 1.00 420.95 452 ARG D N 1
ATOM 3534 C CA . ARG A 1 452 ? -32.359 45.797 298.317 1.00 379.67 452 ARG D CA 1
ATOM 3535 C C . ARG A 1 452 ? -33.139 47.116 298.517 1.00 352.48 452 ARG D C 1
ATOM 3536 O O . ARG A 1 452 ? -33.840 47.566 297.605 1.00 345.37 452 ARG D O 1
ATOM 3544 N N . SER A 1 453 ? -33.010 47.698 299.714 1.00 327.89 453 SER D N 1
ATOM 3545 C CA . SER A 1 453 ? -33.631 48.973 300.136 1.00 315.43 453 SER D CA 1
ATOM 3546 C C . SER A 1 453 ? -35.116 48.837 300.472 1.00 311.05 453 SER D C 1
ATOM 3547 O O . SER A 1 453 ? -35.562 47.764 300.888 1.00 314.35 453 SER D O 1
ATOM 3550 N N . LYS A 1 454 ? -35.867 49.927 300.291 1.00 307.29 454 LYS D N 1
ATOM 3551 C CA . LYS A 1 454 ? -37.226 50.036 300.829 1.00 311.44 454 LYS D CA 1
ATOM 3552 C C . LYS A 1 454 ? -37.160 49.809 302.347 1.00 318.36 454 LYS D C 1
ATOM 3553 O O . LYS A 1 454 ? -37.827 48.921 302.867 1.00 339.10 454 LYS D O 1
ATOM 3559 N N . THR A 1 455 ? -37.111 52.123 303.415 1.00 91.01 455 THR D N 1
ATOM 3560 C CA . THR A 1 455 ? -36.424 50.850 303.631 1.00 95.53 455 THR D CA 1
ATOM 3561 C C . THR A 1 455 ? -35.567 50.959 304.944 1.00 63.89 455 THR D C 1
ATOM 3562 O O . THR A 1 455 ? -35.813 50.176 305.873 1.00 63.55 455 THR D O 1
ATOM 3566 N N . VAL A 1 456 ? -34.641 51.943 305.049 1.00 57.34 456 VAL D N 1
ATOM 3567 C CA . VAL A 1 456 ? -33.515 51.920 306.047 1.00 50.25 456 VAL D CA 1
ATOM 3568 C C . VAL A 1 456 ? -33.429 52.984 307.138 1.00 42.24 456 VAL D C 1
ATOM 3569 O O . VAL A 1 456 ? -33.928 54.090 306.942 1.00 51.15 456 VAL D O 1
ATOM 3573 N N . HIS A 1 457 ? -32.719 52.659 308.232 1.00 31.59 457 HIS D N 1
ATOM 3574 C CA . HIS A 1 457 ? -32.686 53.486 309.455 1.00 26.21 457 HIS D CA 1
ATOM 3575 C C . HIS A 1 457 ? -31.310 53.913 309.952 1.00 26.80 457 HIS D C 1
ATOM 3576 O O . HIS A 1 457 ? -30.372 53.128 309.944 1.00 34.40 457 HIS D O 1
ATOM 3583 N N . PRO A 1 458 ? -31.206 55.139 310.478 1.00 20.60 458 PRO D N 1
ATOM 3584 C CA . PRO A 1 458 ? -29.912 55.696 310.845 1.00 15.42 458 PRO D CA 1
ATOM 3585 C C . PRO A 1 458 ? -29.337 54.910 311.983 1.00 22.45 458 PRO D C 1
ATOM 3586 O O . PRO A 1 458 ? -30.110 54.332 312.718 1.00 34.31 458 PRO D O 1
ATOM 3590 N N . ILE A 1 459 ? -28.021 54.828 312.095 1.00 23.88 459 ILE D N 1
ATOM 3591 C CA . ILE A 1 459 ? -27.340 54.296 313.281 1.00 15.29 459 ILE D CA 1
ATOM 3592 C C . ILE A 1 459 ? -27.042 55.433 314.248 1.00 39.10 459 ILE D C 1
ATOM 3593 O O . ILE A 1 459 ? -26.305 56.340 313.895 1.00 39.42 459 ILE D O 1
ATOM 3598 N N . TYR A 1 460 ? -27.619 55.432 315.443 1.00 15.41 460 TYR D N 1
ATOM 3599 C CA . TYR A 1 460 ? -27.416 56.569 316.360 1.00 15.43 460 TYR D CA 1
ATOM 3600 C C . TYR A 1 460 ? -26.024 56.667 316.989 1.00 35.04 460 TYR D C 1
ATOM 3601 O O . TYR A 1 460 ? -25.468 55.653 317.364 1.00 39.41 460 TYR D O 1
ATOM 3610 N N . LEU A 1 461 ? -25.464 57.852 317.180 1.00 15.34 461 LEU D N 1
ATOM 3611 C CA . LEU A 1 461 ? -24.057 57.877 317.570 1.00 15.31 461 LEU D CA 1
ATOM 3612 C C . LEU A 1 461 ? -23.727 58.743 318.755 1.00 35.51 461 LEU D C 1
ATOM 3613 O O . LEU A 1 461 ? -22.577 59.140 318.899 1.00 43.57 461 LEU D O 1
ATOM 3618 N N . GLY A 1 462 ? -24.681 59.063 319.614 1.00 25.59 462 GLY D N 1
ATOM 3619 C CA . GLY A 1 462 ? -24.333 59.919 320.744 1.00 23.69 462 GLY D CA 1
ATOM 3620 C C . GLY A 1 462 ? -24.655 61.383 320.515 1.00 25.35 462 GLY D C 1
ATOM 3621 O O . GLY A 1 462 ? -25.578 61.689 319.764 1.00 28.35 462 GLY D O 1
ATOM 3622 N N . SER A 1 463 ? -23.939 62.299 321.162 1.00 20.80 463 SER D N 1
ATOM 3623 C CA . SER A 1 463 ? -24.419 63.687 321.224 1.00 22.02 463 SER D CA 1
ATOM 3624 C C . SER A 1 463 ? -23.419 64.609 321.846 1.00 29.55 463 SER D C 1
ATOM 3625 O O . SER A 1 463 ? -22.530 64.125 322.527 1.00 43.03 463 SER D O 1
ATOM 3628 N N . LEU A 1 464 ? -23.580 65.922 321.706 1.00 16.02 464 LEU D N 1
ATOM 3629 C CA . LEU A 1 464 ? -22.727 66.835 322.478 1.00 22.66 464 LEU D CA 1
ATOM 3630 C C . LEU A 1 464 ? -23.514 68.048 322.894 1.00 28.20 464 LEU D C 1
ATOM 3631 O O . LEU A 1 464 ? -24.491 68.351 322.256 1.00 39.54 464 LEU D O 1
ATOM 3636 N N . HIS A 1 465 ? -23.142 68.719 323.979 1.00 36.20 465 HIS D N 1
ATOM 3637 C CA . HIS A 1 465 ? -23.849 69.936 324.345 1.00 45.05 465 HIS D CA 1
ATOM 3638 C C . HIS A 1 465 ? -23.517 71.084 323.460 1.00 40.60 465 HIS D C 1
ATOM 3639 O O . HIS A 1 465 ? -22.373 71.261 323.122 1.00 49.73 465 HIS D O 1
ATOM 3646 N N . TYR A 1 466 ? -24.489 71.908 323.124 1.00 20.10 466 TYR D N 1
ATOM 3647 C CA . TYR A 1 466 ? -24.160 73.198 322.539 1.00 21.28 466 TYR D CA 1
ATOM 3648 C C . TYR A 1 466 ? -24.304 74.295 323.596 1.00 38.89 466 TYR D C 1
ATOM 3649 O O . TYR A 1 466 ? -25.196 74.214 324.469 1.00 46.06 466 TYR D O 1
ATOM 3658 N N . ASP A 1 467 ? -23.449 75.323 323.522 1.00 35.86 467 ASP D N 1
ATOM 3659 C CA . ASP A 1 467 ? -23.406 76.310 324.597 1.00 38.49 467 ASP D CA 1
ATOM 3660 C C . ASP A 1 467 ? -24.193 77.575 324.292 1.00 28.40 467 ASP D C 1
ATOM 3661 O O . ASP A 1 467 ? -24.759 78.171 325.197 1.00 30.53 467 ASP D O 1
ATOM 3666 N N . ILE A 1 468 ? -24.279 77.957 323.022 1.00 29.25 468 ILE D N 1
ATOM 3667 C CA . ILE A 1 468 ? -25.191 79.029 322.598 1.00 18.56 468 ILE D CA 1
ATOM 3668 C C . ILE A 1 468 ? -26.673 78.686 322.814 1.00 18.60 468 ILE D C 1
ATOM 3669 O O . ILE A 1 468 ? -27.014 77.557 323.092 1.00 34.05 468 ILE D O 1
ATOM 3674 N N . SER A 1 469 ? -27.557 79.665 322.697 1.00 18.93 469 SER D N 1
ATOM 3675 C CA . SER A 1 469 ? -28.987 79.443 322.920 1.00 23.86 469 SER D CA 1
ATOM 3676 C C . SER A 1 469 ? -29.542 78.524 321.862 1.00 23.76 469 SER D C 1
ATOM 3677 O O . SER A 1 469 ? -28.964 78.451 320.799 1.00 26.80 469 SER D O 1
ATOM 3680 N N . PHE A 1 470 ? -30.638 77.811 322.120 1.00 28.48 470 PHE D N 1
ATOM 3681 C CA . PHE A 1 470 ? -31.187 76.983 321.051 1.00 18.44 470 PHE D CA 1
ATOM 3682 C C . PHE A 1 470 ? -31.590 77.760 319.839 1.00 26.30 470 PHE D C 1
ATOM 3683 O O . PHE A 1 470 ? -31.405 77.261 318.763 1.00 38.66 470 PHE D O 1
ATOM 3691 N N . SER A 1 471 ? -32.140 78.957 319.954 1.00 21.62 471 SER D N 1
ATOM 3692 C CA . SER A 1 471 ? -32.438 79.661 318.713 1.00 34.37 471 SER D CA 1
ATOM 3693 C C . SER A 1 471 ? -31.183 80.217 318.028 1.00 37.04 471 SER D C 1
ATOM 3694 O O . SER A 1 471 ? -31.213 80.483 316.840 1.00 45.57 471 SER D O 1
ATOM 3697 N N . ASP A 1 472 ? -30.083 80.408 318.745 1.00 39.25 472 ASP D N 1
ATOM 3698 C CA . ASP A 1 472 ? -28.850 80.801 318.079 1.00 50.53 472 ASP D CA 1
ATOM 3699 C C . ASP A 1 472 ? -28.341 79.608 317.314 1.00 44.75 472 ASP D C 1
ATOM 3700 O O . ASP A 1 472 ? -27.762 79.749 316.258 1.00 56.04 472 ASP D O 1
ATOM 3705 N N . LEU A 1 473 ? -28.584 78.418 317.839 1.00 36.16 473 LEU D N 1
ATOM 3706 C CA . LEU A 1 473 ? -28.188 77.192 317.171 1.00 17.84 473 LEU D CA 1
ATOM 3707 C C . LEU A 1 473 ? -29.018 77.017 315.934 1.00 17.84 473 LEU D C 1
ATOM 3708 O O . LEU A 1 473 ? -28.498 76.742 314.887 1.00 40.53 473 LEU D O 1
ATOM 3713 N N . ARG A 1 474 ? -30.321 77.184 316.026 1.00 18.04 474 ARG D N 1
ATOM 3714 C CA . ARG A 1 474 ? -31.150 77.050 314.850 1.00 18.11 474 ARG D CA 1
ATOM 3715 C C . ARG A 1 474 ? -30.787 78.118 313.815 1.00 32.38 474 ARG D C 1
ATOM 3716 O O . ARG A 1 474 ? -30.844 77.877 312.622 1.00 38.79 474 ARG D O 1
ATOM 3724 N N . GLY A 1 475 ? -30.349 79.287 314.255 1.00 30.96 475 GLY D N 1
ATOM 3725 C CA . GLY A 1 475 ? -29.890 80.306 313.321 1.00 18.94 475 GLY D CA 1
ATOM 3726 C C . GLY A 1 475 ? -28.588 79.906 312.644 1.00 42.76 475 GLY D C 1
ATOM 3727 O O . GLY A 1 475 ? -28.373 80.204 311.482 1.00 40.84 475 GLY D O 1
ATOM 3728 N N . ASN A 1 476 ? -27.704 79.228 313.357 1.00 18.38 476 ASN D N 1
ATOM 3729 C CA . ASN A 1 476 ? -26.538 78.698 312.699 1.00 18.16 476 ASN D CA 1
ATOM 3730 C C . ASN A 1 476 ? -26.883 77.624 311.723 1.00 17.94 476 ASN D C 1
ATOM 3731 O O . ASN A 1 476 ? -26.206 77.501 310.737 1.00 55.23 476 ASN D O 1
ATOM 3736 N N . ALA A 1 477 ? -27.906 76.818 311.967 1.00 17.79 477 ALA D N 1
ATOM 3737 C CA . ALA A 1 477 ? -28.192 75.781 310.985 1.00 17.62 477 ALA D CA 1
ATOM 3738 C C . ALA A 1 477 ? -28.830 76.429 309.763 1.00 37.62 477 ALA D C 1
ATOM 3739 O O . ALA A 1 477 ? -28.556 76.044 308.627 1.00 46.10 477 ALA D O 1
ATOM 3741 N N . GLN A 1 478 ? -29.637 77.455 309.968 1.00 31.29 478 GLN D N 1
ATOM 3742 C CA . GLN A 1 478 ? -30.145 78.172 308.819 1.00 40.90 478 GLN D CA 1
ATOM 3743 C C . GLN A 1 478 ? -28.998 78.685 307.993 1.00 43.72 478 GLN D C 1
ATOM 3744 O O . GLN A 1 478 ? -28.913 78.422 306.803 1.00 51.84 478 GLN D O 1
ATOM 3750 N N . ARG A 1 479 ? -28.081 79.373 308.650 1.00 31.00 479 ARG D N 1
ATOM 3751 C CA . ARG A 1 479 ? -26.974 79.972 307.947 1.00 23.27 479 ARG D CA 1
ATOM 3752 C C . ARG A 1 479 ? -26.120 78.938 307.309 1.00 23.67 479 ARG D C 1
ATOM 3753 O O . ARG A 1 479 ? -25.392 79.299 306.427 1.00 32.38 479 ARG D O 1
ATOM 3761 N N . ILE A 1 480 ? -26.125 77.679 307.755 1.00 18.37 480 ILE D N 1
ATOM 3762 C CA . ILE A 1 480 ? -25.414 76.684 306.941 1.00 18.16 480 ILE D CA 1
ATOM 3763 C C . ILE A 1 480 ? -26.205 76.344 305.716 1.00 18.35 480 ILE D C 1
ATOM 3764 O O . ILE A 1 480 ? -25.615 76.164 304.686 1.00 30.49 480 ILE D O 1
ATOM 3769 N N . VAL A 1 481 ? -27.524 76.217 305.778 1.00 18.44 481 VAL D N 1
ATOM 3770 C CA . VAL A 1 481 ? -28.155 75.826 304.523 1.00 18.67 481 VAL D CA 1
ATOM 3771 C C . VAL A 1 481 ? -28.395 76.986 303.555 1.00 36.72 481 VAL D C 1
ATOM 3772 O O . VAL A 1 481 ? -28.711 76.754 302.407 1.00 45.19 481 VAL D O 1
ATOM 3776 N N . TYR A 1 482 ? -28.232 78.230 303.954 1.00 19.55 482 TYR D N 1
ATOM 3777 C CA . TYR A 1 482 ? -28.570 79.275 303.002 1.00 31.41 482 TYR D CA 1
ATOM 3778 C C . TYR A 1 482 ? -27.390 79.965 302.416 1.00 37.96 482 TYR D C 1
ATOM 3779 O O . TYR A 1 482 ? -27.430 80.347 301.256 1.00 49.14 482 TYR D O 1
ATOM 3788 N N . ASP A 1 483 ? -26.345 80.143 303.212 1.00 36.26 483 ASP D N 1
ATOM 3789 C CA . ASP A 1 483 ? -25.224 80.978 302.812 1.00 38.18 483 ASP D CA 1
ATOM 3790 C C . ASP A 1 483 ? -24.257 80.245 301.882 1.00 38.04 483 ASP D C 1
ATOM 3791 O O . ASP A 1 483 ? -23.646 79.264 302.287 1.00 40.48 483 ASP D O 1
ATOM 3796 N N . ASP A 1 484 ? -24.112 80.707 300.640 1.00 35.95 484 ASP D N 1
ATOM 3797 C CA . ASP A 1 484 ? -23.270 79.997 299.684 1.00 37.50 484 ASP D CA 1
ATOM 3798 C C . ASP A 1 484 ? -21.823 80.116 300.057 1.00 37.60 484 ASP D C 1
ATOM 3799 O O . ASP A 1 484 ? -21.104 79.137 300.040 1.00 42.30 484 ASP D O 1
ATOM 3804 N N . GLU A 1 485 ? -21.411 81.326 300.413 1.00 37.57 485 GLU D N 1
ATOM 3805 C CA . GLU A 1 485 ? -20.045 81.621 300.820 1.00 37.52 485 GLU D CA 1
ATOM 3806 C C . GLU A 1 485 ? -19.612 80.881 302.100 1.00 32.19 485 GLU D C 1
ATOM 3807 O O . GLU A 1 485 ? -18.489 80.339 302.195 1.00 33.56 485 GLU D O 1
ATOM 3813 N N . LEU A 1 486 ? -20.520 80.799 303.068 1.00 37.05 486 LEU D N 1
ATOM 3814 C CA . LEU A 1 486 ? -20.250 79.994 304.245 1.00 19.58 486 LEU D CA 1
ATOM 3815 C C . LEU A 1 486 ? -19.996 78.581 303.785 1.00 28.02 486 LEU D C 1
ATOM 3816 O O . LEU A 1 486 ? -18.950 78.048 304.083 1.00 35.45 486 LEU D O 1
ATOM 3821 N N . GLN A 1 487 ? -20.888 77.996 302.997 1.00 19.21 487 GLN D N 1
ATOM 3822 C CA . GLN A 1 487 ? -20.679 76.613 302.632 1.00 18.86 487 GLN D CA 1
ATOM 3823 C C . GLN A 1 487 ? -19.393 76.420 301.890 1.00 18.99 487 GLN D C 1
ATOM 3824 O O . GLN A 1 487 ? -18.702 75.459 302.147 1.00 31.96 487 GLN D O 1
ATOM 3830 N N . MET A 1 488 ? -19.037 77.335 300.998 1.00 19.54 488 MET D N 1
ATOM 3831 C CA . MET A 1 488 ? -17.835 77.111 300.199 1.00 19.73 488 MET D CA 1
ATOM 3832 C C . MET A 1 488 ? -16.654 77.016 301.105 1.00 24.60 488 MET D C 1
ATOM 3833 O O . MET A 1 488 ? -15.828 76.142 300.880 1.00 24.29 488 MET D O 1
ATOM 3838 N N . HIS A 1 489 ? -16.587 77.891 302.129 1.00 19.51 489 HIS D N 1
ATOM 3839 C CA . HIS A 1 489 ? -15.385 77.978 302.975 1.00 19.42 489 HIS D CA 1
ATOM 3840 C C . HIS A 1 489 ? -15.290 76.898 303.980 1.00 34.54 489 HIS D C 1
ATOM 3841 O O . HIS A 1 489 ? -14.222 76.408 304.300 1.00 34.85 489 HIS D O 1
ATOM 3848 N N . ILE A 1 490 ? -16.443 76.539 304.484 1.00 31.12 490 ILE D N 1
ATOM 3849 C CA . ILE A 1 490 ? -16.564 75.603 305.561 1.00 22.62 490 ILE D CA 1
ATOM 3850 C C . ILE A 1 490 ? -16.422 74.181 305.051 1.00 17.78 490 ILE D C 1
ATOM 3851 O O . ILE A 1 490 ? -16.388 73.276 305.830 1.00 34.60 490 ILE D O 1
ATOM 3856 N N . LEU A 1 491 ? -16.388 73.960 303.747 1.00 18.02 491 LEU D N 1
ATOM 3857 C CA . LEU A 1 491 ? -16.437 72.592 303.243 1.00 17.84 491 LEU D CA 1
ATOM 3858 C C . LEU A 1 491 ? -15.165 72.181 302.583 1.00 22.78 491 LEU D C 1
ATOM 3859 O O . LEU A 1 491 ? -15.184 71.909 301.375 1.00 24.92 491 LEU D O 1
ATOM 3864 N N . ARG A 1 492 ? -14.056 72.121 303.322 1.00 21.46 492 ARG D N 1
ATOM 3865 C CA . ARG A 1 492 ? -12.803 72.154 302.587 1.00 24.58 492 ARG D CA 1
ATOM 3866 C C . ARG A 1 492 ? -11.741 71.081 302.640 1.00 26.86 492 ARG D C 1
ATOM 3867 O O . ARG A 1 492 ? -11.257 70.703 301.589 1.00 33.81 492 ARG D O 1
ATOM 3875 N N . GLY A 1 493 ? -11.329 70.610 303.801 1.00 26.24 493 GLY D N 1
ATOM 3876 C CA . GLY A 1 493 ? -10.095 69.829 303.854 1.00 28.17 493 GLY D CA 1
ATOM 3877 C C . GLY A 1 493 ? -10.237 68.384 303.430 1.00 34.03 493 GLY D C 1
ATOM 3878 O O . GLY A 1 493 ? -10.808 68.078 302.403 1.00 44.96 493 GLY D O 1
ATOM 3879 N N . PRO A 1 494 ? -9.698 67.477 304.225 1.00 18.40 494 PRO D N 1
ATOM 3880 C CA . PRO A 1 494 ? -9.989 66.034 304.186 1.00 32.03 494 PRO D CA 1
ATOM 3881 C C . PRO A 1 494 ? -11.475 65.807 304.527 1.00 27.86 494 PRO D C 1
ATOM 3882 O O . PRO A 1 494 ? -11.968 66.681 305.212 1.00 33.61 494 PRO D O 1
ATOM 3886 N N . ILE A 1 495 ? -12.189 64.769 304.077 1.00 27.17 495 ILE D N 1
ATOM 3887 C CA . ILE A 1 495 ? -13.628 64.711 304.404 1.00 30.78 495 ILE D CA 1
ATOM 3888 C C . ILE A 1 495 ? -13.855 64.741 305.887 1.00 33.16 495 ILE D C 1
ATOM 3889 O O . ILE A 1 495 ? -14.858 65.314 306.354 1.00 40.19 495 ILE D O 1
ATOM 3894 N N . HIS A 1 496 ? -12.927 64.151 306.643 1.00 33.07 496 HIS D N 1
ATOM 3895 C CA . HIS A 1 496 ? -13.097 64.123 308.098 1.00 34.54 496 HIS D CA 1
ATOM 3896 C C . HIS A 1 496 ? -13.001 65.556 308.666 1.00 24.68 496 HIS D C 1
ATOM 3897 O O . HIS A 1 496 ? -13.650 65.869 309.657 1.00 31.62 496 HIS D O 1
ATOM 3904 N N . PHE A 1 497 ? -12.234 66.437 308.030 1.00 21.28 497 PHE D N 1
ATOM 3905 C CA . PHE A 1 497 ? -12.160 67.806 308.495 1.00 17.16 497 PHE D CA 1
ATOM 3906 C C . PHE A 1 497 ? -13.367 68.592 308.088 1.00 16.98 497 PHE D C 1
ATOM 3907 O O . PHE A 1 497 ? -13.795 69.437 308.819 1.00 34.32 497 PHE D O 1
ATOM 3915 N N . GLN A 1 498 ? -13.933 68.347 306.926 1.00 16.96 498 GLN D N 1
ATOM 3916 C CA . GLN A 1 498 ? -15.160 69.048 306.602 1.00 16.84 498 GLN D CA 1
ATOM 3917 C C . GLN A 1 498 ? -16.221 68.670 307.580 1.00 21.29 498 GLN D C 1
ATOM 3918 O O . GLN A 1 498 ? -17.065 69.466 307.910 1.00 30.49 498 GLN D O 1
ATOM 3924 N N . ARG A 1 499 ? -16.189 67.448 308.058 1.00 19.18 499 ARG D N 1
ATOM 3925 C CA . ARG A 1 499 ? -17.133 67.102 309.084 1.00 15.99 499 ARG D CA 1
ATOM 3926 C C . ARG A 1 499 ? -16.885 67.911 310.362 1.00 16.02 499 ARG D C 1
ATOM 3927 O O . ARG A 1 499 ? -17.808 68.472 310.939 1.00 16.78 499 ARG D O 1
ATOM 3935 N N . ARG A 1 500 ? -15.632 68.003 310.793 1.00 16.24 500 ARG D N 1
ATOM 3936 C CA . ARG A 1 500 ? -15.348 68.712 312.035 1.00 16.34 500 ARG D CA 1
ATOM 3937 C C . ARG A 1 500 ? -15.738 70.154 311.880 1.00 22.53 500 ARG D C 1
ATOM 3938 O O . ARG A 1 500 ? -16.219 70.771 312.824 1.00 38.52 500 ARG D O 1
ATOM 3946 N N . ALA A 1 501 ? -15.557 70.696 310.682 1.00 17.91 501 ALA D N 1
ATOM 3947 C CA . ALA A 1 501 ? -15.840 72.098 310.445 1.00 16.78 501 ALA D CA 1
ATOM 3948 C C . ALA A 1 501 ? -17.305 72.351 310.336 1.00 16.59 501 ALA D C 1
ATOM 3949 O O . ALA A 1 501 ? -17.738 73.382 310.746 1.00 18.37 501 ALA D O 1
ATOM 3951 N N . ILE A 1 502 ? -18.089 71.437 309.795 1.00 16.37 502 ILE D N 1
ATOM 3952 C CA . ILE A 1 502 ? -19.534 71.656 309.780 1.00 16.34 502 ILE D CA 1
ATOM 3953 C C . ILE A 1 502 ? -20.055 71.693 311.176 1.00 18.27 502 ILE D C 1
ATOM 3954 O O . ILE A 1 502 ? -20.834 72.572 311.533 1.00 24.49 502 ILE D O 1
ATOM 3959 N N . LEU A 1 503 ? -19.587 70.768 312.000 1.00 17.14 503 LEU D N 1
ATOM 3960 C CA . LEU A 1 503 ? -20.044 70.790 313.377 1.00 15.97 503 LEU D CA 1
ATOM 3961 C C . LEU A 1 503 ? -19.617 72.062 314.038 1.00 16.22 503 LEU D C 1
ATOM 3962 O O . LEU A 1 503 ? -20.377 72.644 314.764 1.00 18.57 503 LEU D O 1
ATOM 3967 N N . GLY A 1 504 ? -18.415 72.530 313.742 1.00 21.16 504 GLY D N 1
ATOM 3968 C CA . GLY A 1 504 ? -17.961 73.802 314.285 1.00 19.98 504 GLY D CA 1
ATOM 3969 C C . GLY A 1 504 ? -18.860 74.968 313.889 1.00 18.02 504 GLY D C 1
ATOM 3970 O O . GLY A 1 504 ? -19.283 75.740 314.732 1.00 20.32 504 GLY D O 1
ATOM 3971 N N . ALA A 1 505 ? -19.213 75.080 312.621 1.00 16.96 505 ALA D N 1
ATOM 3972 C CA . ALA A 1 505 ? -19.961 76.239 312.204 1.00 17.27 505 ALA D CA 1
ATOM 3973 C C . ALA A 1 505 ? -21.377 76.117 312.660 1.00 28.32 505 ALA D C 1
ATOM 3974 O O . ALA A 1 505 ? -22.142 77.062 312.541 1.00 35.82 505 ALA D O 1
ATOM 3976 N N . LEU A 1 506 ? -21.761 74.940 313.127 1.00 16.89 506 LEU D N 1
ATOM 3977 C CA . LEU A 1 506 ? -23.117 74.790 313.630 1.00 16.87 506 LEU D CA 1
ATOM 3978 C C . LEU A 1 506 ? -23.127 75.173 315.090 1.00 16.95 506 LEU D C 1
ATOM 3979 O O . LEU A 1 506 ? -24.002 75.844 315.567 1.00 25.08 506 LEU D O 1
ATOM 3984 N N . LYS A 1 507 ? -22.088 74.775 315.788 1.00 19.42 507 LYS D N 1
ATOM 3985 C CA . LYS A 1 507 ? -22.096 74.726 317.227 1.00 16.87 507 LYS D CA 1
ATOM 3986 C C . LYS A 1 507 ? -21.640 76.059 317.796 1.00 23.10 507 LYS D C 1
ATOM 3987 O O . LYS A 1 507 ? -22.088 76.439 318.864 1.00 30.03 507 LYS D O 1
ATOM 3993 N N . PHE A 1 508 ? -20.753 76.771 317.090 1.00 17.35 508 PHE D N 1
ATOM 3994 C CA . PHE A 1 508 ? -20.274 78.099 317.522 1.00 17.73 508 PHE D CA 1
ATOM 3995 C C . PHE A 1 508 ? -20.697 79.174 316.575 1.00 30.37 508 PHE D C 1
ATOM 3996 O O . PHE A 1 508 ? -20.993 80.294 316.985 1.00 37.84 508 PHE D O 1
ATOM 4004 N N . GLY A 1 509 ? -20.737 78.831 315.297 1.00 27.18 509 GLY D N 1
ATOM 4005 C CA . GLY A 1 509 ? -21.032 79.802 314.264 1.00 18.21 509 GLY D CA 1
ATOM 4006 C C . GLY A 1 509 ? -19.705 80.131 313.657 1.00 40.73 509 GLY D C 1
ATOM 4007 O O . GLY A 1 509 ? -18.678 80.019 314.318 1.00 33.37 509 GLY D O 1
ATOM 4008 N N . CYS A 1 510 ? -19.715 80.527 312.399 1.00 18.55 510 CYS D N 1
ATOM 4009 C CA . CYS A 1 510 ? -18.484 80.761 311.682 1.00 18.73 510 CYS D CA 1
ATOM 4010 C C . CYS A 1 510 ? -18.667 82.035 310.919 1.00 44.47 510 CYS D C 1
ATOM 4011 O O . CYS A 1 510 ? -19.743 82.243 310.378 1.00 48.40 510 CYS D O 1
ATOM 4014 N N . LYS A 1 511 ? -17.665 82.908 310.872 1.00 19.61 511 LYS D N 1
ATOM 4015 C CA . LYS A 1 511 ? -17.823 84.152 310.118 1.00 21.26 511 LYS D CA 1
ATOM 4016 C C . LYS A 1 511 ? -16.649 84.334 309.202 1.00 20.43 511 LYS D C 1
ATOM 4017 O O . LYS A 1 511 ? -15.518 84.167 309.653 1.00 35.30 511 LYS D O 1
ATOM 4023 N N . VAL A 1 512 ? -16.920 84.635 307.928 1.00 20.72 512 VAL D N 1
ATOM 4024 C CA . VAL A 1 512 ? -15.899 84.822 306.891 1.00 21.06 512 VAL D CA 1
ATOM 4025 C C . VAL A 1 512 ? -15.348 86.262 306.803 1.00 46.72 512 VAL D C 1
ATOM 4026 O O . VAL A 1 512 ? -16.116 87.212 306.911 1.00 51.27 512 VAL D O 1
ATOM 4030 N N . LEU A 1 513 ? -14.048 86.448 306.577 1.00 35.30 513 LEU D N 1
ATOM 4031 C CA . LEU A 1 513 ? -13.466 87.794 306.643 1.00 22.67 513 LEU D CA 1
ATOM 4032 C C . LEU A 1 513 ? -13.059 88.350 305.273 1.00 25.18 513 LEU D C 1
ATOM 4033 O O . LEU A 1 513 ? -13.594 89.364 304.803 1.00 23.79 513 LEU D O 1
ATOM 4038 N N . GLY A 1 514 ? -13.040 89.848 305.536 1.00 159.85 514 GLY D N 1
ATOM 4039 C CA . GLY A 1 514 ? -12.974 90.659 304.336 1.00 185.28 514 GLY D CA 1
ATOM 4040 C C . GLY A 1 514 ? -14.016 91.759 304.398 1.00 210.33 514 GLY D C 1
ATOM 4041 O O . GLY A 1 514 ? -14.749 91.859 305.383 1.00 216.54 514 GLY D O 1
ATOM 4042 N N . ASP A 1 515 ? -14.091 92.583 303.354 1.00 232.57 515 ASP D N 1
ATOM 4043 C CA . ASP A 1 515 ? -14.974 93.751 303.372 1.00 255.27 515 ASP D CA 1
ATOM 4044 C C . ASP A 1 515 ? -15.950 93.834 302.197 1.00 274.55 515 ASP D C 1
ATOM 4045 O O . ASP A 1 515 ? -15.838 93.102 301.212 1.00 275.08 515 ASP D O 1
ATOM 4050 N N . ARG A 1 516 ? -16.899 94.760 302.317 1.00 296.88 516 ARG D N 1
ATOM 4051 C CA . ARG A 1 516 ? -17.992 94.916 301.361 1.00 303.39 516 ARG D CA 1
ATOM 4052 C C . ARG A 1 516 ? -18.390 96.390 301.216 1.00 294.17 516 ARG D C 1
ATOM 4053 O O . ARG A 1 516 ? -18.089 97.209 302.087 1.00 294.89 516 ARG D O 1
ATOM 4061 N N . LEU A 1 517 ? -19.066 96.724 300.119 1.00 281.50 517 LEU D N 1
ATOM 4062 C CA . LEU A 1 517 ? -19.534 98.092 299.901 1.00 271.88 517 LEU D CA 1
ATOM 4063 C C . LEU A 1 517 ? -21.014 98.160 299.508 1.00 254.32 517 LEU D C 1
ATOM 4064 O O . LEU A 1 517 ? -21.512 97.312 298.767 1.00 262.02 517 LEU D O 1
ATOM 4069 N N . ASP A 1 518 ? -21.705 99.186 300.000 1.00 247.22 518 ASP D N 1
ATOM 4070 C CA . ASP A 1 518 ? -23.123 99.402 299.710 1.00 250.15 518 ASP D CA 1
ATOM 4071 C C . ASP A 1 518 ? -23.403 99.968 298.314 1.00 246.77 518 ASP D C 1
ATOM 4072 O O . ASP A 1 518 ? -22.570 100.664 297.732 1.00 241.90 518 ASP D O 1
ATOM 4077 N N . VAL A 1 519 ? -24.587 99.653 297.793 1.00 248.59 519 VAL D N 1
ATOM 4078 C CA . VAL A 1 519 ? -25.070 100.183 296.518 1.00 248.55 519 VAL D CA 1
ATOM 4079 C C . VAL A 1 519 ? -26.059 101.336 296.738 1.00 241.50 519 VAL D C 1
ATOM 4080 O O . VAL A 1 519 ? -26.885 101.286 297.654 1.00 242.34 519 VAL D O 1
ATOM 4084 N N . PRO A 1 520 ? -25.968 102.389 295.908 1.00 232.09 520 PRO D N 1
ATOM 4085 C CA . PRO A 1 520 ? -26.968 103.465 295.927 1.00 230.97 520 PRO D CA 1
ATOM 4086 C C . PRO A 1 520 ? -28.381 102.977 295.564 1.00 226.75 520 PRO D C 1
ATOM 4087 O O . PRO A 1 520 ? -29.275 103.013 296.412 1.00 227.23 520 PRO D O 1
ATOM 4091 N N . LEU A 1 521 ? -28.574 102.537 294.322 1.00 223.01 521 LEU D N 1
ATOM 4092 C CA . LEU A 1 521 ? -29.862 101.999 293.884 1.00 216.60 521 LEU D CA 1
ATOM 4093 C C . LEU A 1 521 ? -29.722 100.549 293.422 1.00 210.51 521 LEU D C 1
ATOM 4094 O O . LEU A 1 521 ? -30.705 99.808 293.351 1.00 207.29 521 LEU D O 1
#

Sequence (520 aa):
GKVIRSLNRFGKKVGNALTSNTAKKIYSTIGKAAERFAESEIGSAAIDGLVQGSVHSIITGESYGESVKQAVLLNVLGSGEEIPDPLSPGERGIQAKLKELEDEQRNELVRLKYNDKIKEKFGKELEEVYNFMNGEANAEIEDEKQFDILNKAVTSYNKILTEEDLQMRRLATALQKEIGERTHAETVMVKEYRDKIDALKNAIEVERDGMQEEAIQEIAGMTADVLEAASEEVPLIGAGMATAVATGRAIEGAYKLKKVINALSGIDLTHLRTPKIEPSVVSTILEYRAKEIPDNALAVSVLSKNRAIQENHKELMHIKNEILPRFKKAMDEEKEICGIEDKVIHPKVMMKFKIPRAQQPQIHVYSAPWDSDDVFFFHCISHHHANESFFLGFDLSIDLVHYEDLTAHWHALGAAQTAAGRTLTEAYREFLNLAISNAFGTQMHTRRLVRSKTVHPIYLGSLHYDISFSDLRGNAQRIVYDDELQMHILRGPIHFQRRAILGALKFGCKVLGDRLDVPL

Nearest PDB structures (foldseek):
  3j9e-assembly1_D  TM=1.002E+00  e=4.485E-88  Bluetongue virus 1
  8rt1-assembly2_F  TM=9.566E-01  e=2.545E-44  Bluetongue virus 15
  8rt1-assembly1_A  TM=9.549E-01  e=2.076E-44  Bluetongue virus 15
  8rt1-assembly2_E  TM=9.552E-01  e=4.626E-43  Bluetongue virus 15
  8rt1-assembly3_I  TM=9.555E-01  e=2.023E-42  Bluetongue virus 15